Protein AF-A0A7X9MQT6-F1 (afdb_monomer_lite)

Structure (mmCIF, N/CA/C/O backbone):
data_AF-A0A7X9MQT6-F1
#
_entry.id   AF-A0A7X9MQT6-F1
#
loop_
_atom_site.group_PDB
_atom_site.id
_atom_site.type_symbol
_atom_site.label_atom_id
_atom_site.label_alt_id
_atom_site.label_comp_id
_atom_site.label_asym_id
_atom_site.label_entity_id
_atom_site.label_seq_id
_atom_site.pdbx_PDB_ins_code
_atom_site.Cartn_x
_atom_site.Cartn_y
_atom_site.Cartn_z
_atom_site.occupancy
_atom_site.B_iso_or_equiv
_atom_site.auth_seq_id
_atom_site.auth_comp_id
_atom_site.auth_asym_id
_atom_site.auth_atom_id
_atom_site.pdbx_PDB_model_num
ATOM 1 N N . MET A 1 1 ? -87.384 -76.538 42.587 1.00 57.66 1 MET A N 1
ATOM 2 C CA . MET A 1 1 ? -86.110 -76.926 43.241 1.00 57.66 1 MET A CA 1
ATOM 3 C C . MET A 1 1 ? -84.924 -76.051 42.872 1.00 57.66 1 MET A C 1
ATOM 5 O O . MET A 1 1 ? -84.204 -75.657 43.777 1.00 57.66 1 MET A O 1
ATOM 9 N N . LYS A 1 2 ? -84.760 -75.641 41.609 1.00 52.16 2 LYS A N 1
ATOM 10 C CA . LYS A 1 2 ? -83.648 -74.758 41.222 1.00 52.16 2 LYS A CA 1
ATOM 11 C C . LYS A 1 2 ? -83.542 -73.453 42.055 1.00 52.16 2 LYS A C 1
ATOM 13 O O . LYS A 1 2 ? -82.433 -73.057 42.352 1.00 52.16 2 LYS A O 1
ATOM 18 N N . LYS A 1 3 ? -84.639 -72.839 42.545 1.00 52.69 3 LYS A N 1
ATOM 19 C CA . LYS A 1 3 ? -84.611 -71.558 43.309 1.00 52.69 3 LYS A CA 1
ATOM 20 C C . LYS A 1 3 ? -84.108 -71.622 44.767 1.00 52.69 3 LYS A C 1
ATOM 22 O O . LYS A 1 3 ? -83.386 -70.725 45.180 1.00 52.69 3 LYS A O 1
ATOM 27 N N . LEU A 1 4 ? -84.476 -72.644 45.548 1.00 58.16 4 LEU A N 1
ATOM 28 C CA . LEU A 1 4 ? -83.998 -72.796 46.938 1.00 58.16 4 LEU A CA 1
ATOM 29 C C . LEU A 1 4 ? -82.517 -73.167 46.953 1.00 58.16 4 LEU A C 1
ATOM 31 O O . LEU A 1 4 ? -81.741 -72.641 47.743 1.00 58.16 4 LEU A O 1
ATOM 35 N N . VAL A 1 5 ? -82.142 -74.030 46.008 1.00 60.72 5 VAL A N 1
ATOM 36 C CA . VAL A 1 5 ? -80.751 -74.385 45.767 1.00 60.72 5 VAL A CA 1
ATOM 37 C C . VAL A 1 5 ? -79.989 -73.134 45.348 1.00 60.72 5 VAL A C 1
ATOM 39 O O . VAL A 1 5 ? -78.959 -72.871 45.933 1.00 60.72 5 VAL A O 1
ATOM 42 N N . VAL A 1 6 ? -80.545 -72.277 44.484 1.00 50.16 6 VAL A N 1
ATOM 43 C CA . VAL A 1 6 ? -79.937 -70.975 44.162 1.00 50.16 6 VAL A CA 1
ATOM 44 C C . VAL A 1 6 ? -79.799 -70.057 45.385 1.00 50.16 6 VAL A C 1
ATOM 46 O O . VAL A 1 6 ? -78.760 -69.436 45.503 1.00 50.16 6 VAL A O 1
ATOM 49 N N . ALA A 1 7 ? -80.764 -69.977 46.313 1.00 55.78 7 ALA A N 1
ATOM 50 C CA . ALA A 1 7 ? -80.699 -69.083 47.486 1.00 55.78 7 ALA A CA 1
ATOM 51 C C . ALA A 1 7 ? -79.730 -69.562 48.583 1.00 55.78 7 ALA A C 1
ATOM 53 O O . ALA A 1 7 ? -79.012 -68.760 49.178 1.00 55.78 7 ALA A O 1
ATOM 54 N N . ILE A 1 8 ? -79.678 -70.873 48.821 1.00 58.25 8 ILE A N 1
ATOM 55 C CA . ILE A 1 8 ? -78.690 -71.503 49.704 1.00 58.25 8 ILE A CA 1
ATOM 56 C C . ILE A 1 8 ? -77.305 -71.387 49.073 1.00 58.25 8 ILE A C 1
ATOM 58 O O . ILE A 1 8 ? -76.365 -70.974 49.743 1.00 58.25 8 ILE A O 1
ATOM 62 N N . VAL A 1 9 ? -77.199 -71.646 47.767 1.00 57.44 9 VAL A N 1
ATOM 63 C CA . VAL A 1 9 ? -75.978 -71.397 46.999 1.00 57.44 9 VAL A CA 1
ATOM 64 C C . VAL A 1 9 ? -75.630 -69.908 47.018 1.00 57.44 9 VAL A C 1
ATOM 66 O O . VAL A 1 9 ? -74.452 -69.613 47.039 1.00 57.44 9 VAL A O 1
ATOM 69 N N . LEU A 1 10 ? -76.585 -68.971 47.125 1.00 51.53 10 LEU A N 1
ATOM 70 C CA . LEU A 1 10 ? -76.317 -67.529 47.204 1.00 51.53 10 LEU A CA 1
ATOM 71 C C . LEU A 1 10 ? -75.734 -67.115 48.563 1.00 51.53 10 LEU A C 1
ATOM 73 O O . LEU A 1 10 ? -74.720 -66.429 48.593 1.00 51.53 10 LEU A O 1
ATOM 77 N N . VAL A 1 11 ? -76.332 -67.540 49.683 1.00 57.31 11 VAL A N 1
ATOM 78 C CA . VAL A 1 11 ? -75.822 -67.242 51.039 1.00 57.31 11 VAL A CA 1
ATOM 79 C C . VAL A 1 11 ? -74.485 -67.940 51.270 1.00 57.31 11 VAL A C 1
ATOM 81 O O . VAL A 1 11 ? -73.553 -67.328 51.780 1.00 57.31 11 VAL A O 1
ATOM 84 N N . ILE A 1 12 ? -74.360 -69.190 50.820 1.00 56.88 12 ILE A N 1
ATOM 85 C CA . ILE A 1 12 ? -73.091 -69.914 50.843 1.00 56.88 12 ILE A CA 1
ATOM 86 C C . ILE A 1 12 ? -72.095 -69.257 49.884 1.00 56.88 12 ILE A C 1
ATOM 88 O O . ILE A 1 12 ? -70.944 -69.136 50.264 1.00 56.88 12 ILE A O 1
ATOM 92 N N . SER A 1 13 ? -72.517 -68.729 48.726 1.00 50.19 13 SER A N 1
ATOM 93 C CA . SER A 1 13 ? -71.636 -67.969 47.818 1.00 50.19 13 SER A CA 1
ATOM 94 C C . SER A 1 13 ? -71.164 -66.650 48.417 1.00 50.19 13 SER A C 1
ATOM 96 O O . SER A 1 13 ? -70.018 -66.267 48.220 1.00 50.19 13 SER A O 1
ATOM 98 N N . LEU A 1 14 ? -72.015 -65.973 49.193 1.00 52.06 14 LEU A N 1
ATOM 99 C CA . LEU A 1 14 ? -71.671 -64.759 49.934 1.00 52.06 14 LEU A CA 1
ATOM 100 C C . LEU A 1 14 ? -70.686 -65.061 51.072 1.00 52.06 14 LEU A C 1
ATOM 102 O O . LEU A 1 14 ? -69.900 -64.195 51.441 1.00 52.06 14 LEU A O 1
ATOM 106 N N . LEU A 1 15 ? -70.709 -66.290 51.595 1.00 54.84 15 LEU A N 1
ATOM 107 C CA . LEU A 1 15 ? -69.755 -66.808 52.578 1.00 54.84 15 LEU A CA 1
ATOM 108 C C . LEU A 1 15 ? -68.481 -67.386 51.928 1.00 54.84 15 LEU A C 1
ATOM 110 O O . LEU A 1 15 ? -67.426 -67.376 52.560 1.00 54.84 15 LEU A O 1
ATOM 114 N N . SER A 1 16 ? -68.565 -67.900 50.694 1.00 52.44 16 SER A N 1
ATOM 115 C CA . SER A 1 16 ? -67.494 -68.643 50.014 1.00 52.44 16 SER A CA 1
ATOM 116 C C . SER A 1 16 ? -66.709 -67.822 48.995 1.00 52.44 16 SER A C 1
ATOM 118 O O . SER A 1 16 ? -65.558 -68.160 48.742 1.00 52.44 16 SER A O 1
ATOM 120 N N . ASN A 1 17 ? -67.239 -66.688 48.513 1.00 47.03 17 ASN A N 1
ATOM 121 C CA . ASN A 1 17 ? -66.411 -65.530 48.149 1.00 47.03 17 ASN A CA 1
ATOM 122 C C . ASN A 1 17 ? -65.950 -64.850 49.441 1.00 47.03 17 ASN A C 1
ATOM 124 O O . ASN A 1 17 ? -66.153 -63.661 49.696 1.00 47.03 17 ASN A O 1
ATOM 128 N N . SER A 1 18 ? -65.334 -65.672 50.281 1.00 50.25 18 SER A N 1
ATOM 129 C CA . SER A 1 18 ? -64.463 -65.241 51.336 1.00 50.25 18 SER A CA 1
ATOM 130 C C . SER A 1 18 ? -63.407 -64.346 50.700 1.00 50.25 18 SER A C 1
ATOM 132 O O . SER A 1 18 ? -63.071 -64.460 49.518 1.00 50.25 18 SER A O 1
ATOM 134 N N . PHE A 1 19 ? -62.894 -63.426 51.501 1.00 51.91 19 PHE A N 1
ATOM 135 C CA . PHE A 1 19 ? -61.748 -62.565 51.235 1.00 51.91 19 PHE A CA 1
ATOM 136 C C . PHE A 1 19 ? -60.456 -63.356 50.899 1.00 51.91 19 PHE A C 1
ATOM 138 O O . PHE A 1 19 ? -59.362 -62.988 51.282 1.00 51.91 19 PHE A O 1
ATOM 145 N N . VAL A 1 20 ? -60.533 -64.474 50.185 1.00 48.75 20 VAL A N 1
ATOM 146 C CA . VAL A 1 20 ? -59.408 -65.304 49.752 1.00 48.75 20 VAL A CA 1
ATOM 147 C C . VAL A 1 20 ? -58.792 -64.737 48.467 1.00 48.75 20 VAL A C 1
ATOM 149 O O . VAL A 1 20 ? -57.654 -65.042 48.137 1.00 48.75 20 VAL A O 1
ATOM 152 N N . GLY A 1 21 ? -59.472 -63.782 47.823 1.00 42.91 21 GLY A N 1
ATOM 153 C CA . GLY A 1 21 ? -58.853 -62.805 46.925 1.00 42.91 21 GLY A CA 1
ATOM 154 C C . GLY A 1 21 ? -58.316 -61.547 47.628 1.00 42.91 21 GLY A C 1
ATOM 155 O O . GLY A 1 21 ? -57.965 -60.591 46.941 1.00 42.91 21 GLY A O 1
ATOM 156 N N . ALA A 1 22 ? -58.247 -61.500 48.970 1.00 47.25 22 ALA A N 1
ATOM 157 C CA . ALA A 1 22 ? -57.651 -60.375 49.715 1.00 47.25 22 ALA A CA 1
ATOM 158 C C . ALA A 1 22 ? -56.148 -60.206 49.476 1.00 47.25 22 ALA A C 1
ATOM 160 O O . ALA A 1 22 ? -55.570 -59.233 49.942 1.00 47.25 22 ALA A O 1
ATOM 161 N N . ALA A 1 23 ? -55.516 -61.110 48.728 1.00 45.00 23 ALA A N 1
ATOM 162 C CA . ALA A 1 23 ? -54.189 -60.844 48.195 1.00 45.00 23 ALA A CA 1
ATOM 163 C C . ALA A 1 23 ? -54.189 -59.641 47.222 1.00 45.00 23 ALA A C 1
ATOM 165 O O . ALA A 1 23 ? -53.124 -59.084 46.974 1.00 45.00 23 ALA A O 1
ATOM 166 N N . TYR A 1 24 ? -55.363 -59.222 46.707 1.00 52.94 24 TYR A N 1
ATOM 167 C CA . TYR A 1 24 ? -55.484 -58.156 45.701 1.00 52.94 24 TYR A CA 1
ATOM 168 C C . TYR A 1 24 ? -56.556 -57.079 45.965 1.00 52.94 24 TYR A C 1
ATOM 170 O O . TYR A 1 24 ? -56.537 -56.054 45.288 1.00 52.94 24 TYR A O 1
ATOM 178 N N . ALA A 1 25 ? -57.496 -57.255 46.905 1.00 58.31 25 ALA A N 1
ATOM 179 C CA . ALA A 1 25 ? -58.452 -56.188 47.235 1.00 58.31 25 ALA A CA 1
ATOM 180 C C . ALA A 1 25 ? -57.776 -55.104 48.091 1.00 58.31 25 ALA A C 1
ATOM 182 O O . ALA A 1 25 ? -57.118 -55.423 49.080 1.00 58.31 25 ALA A O 1
ATOM 183 N N . SER A 1 26 ? -57.957 -53.824 47.742 1.00 76.06 26 SER A N 1
ATOM 184 C CA . SER A 1 26 ? -57.359 -52.727 48.514 1.00 76.06 26 SER A CA 1
ATOM 185 C C . SER A 1 26 ? -57.890 -52.709 49.958 1.00 76.06 26 SER A C 1
ATOM 187 O O . SER A 1 26 ? -59.012 -53.164 50.202 1.00 76.06 26 SER A O 1
ATOM 189 N N . PRO A 1 27 ? -57.133 -52.169 50.932 1.00 74.25 27 PRO A N 1
ATOM 190 C CA . PRO A 1 27 ? -57.600 -51.968 52.302 1.00 74.25 27 PRO A CA 1
ATOM 191 C C . PRO A 1 27 ? -58.986 -51.317 52.390 1.00 74.25 27 PRO A C 1
ATOM 193 O O . PRO A 1 27 ? -59.866 -51.819 53.083 1.00 74.25 27 PRO A O 1
ATOM 196 N N . LEU A 1 28 ? -59.228 -50.248 51.626 1.00 75.81 28 LEU A N 1
ATOM 197 C CA . LEU A 1 28 ? -60.508 -49.545 51.636 1.00 75.81 28 LEU A CA 1
ATOM 198 C C . LEU A 1 28 ? -61.614 -50.338 50.945 1.00 75.81 28 LEU A C 1
ATOM 200 O O . LEU A 1 28 ? -62.702 -50.396 51.486 1.00 75.81 28 LEU A O 1
ATOM 204 N N . GLU A 1 29 ? -61.361 -50.996 49.812 1.00 61.97 29 GLU A N 1
ATOM 205 C CA . GLU A 1 29 ? -62.365 -51.879 49.204 1.00 61.97 29 GLU A CA 1
ATOM 206 C C . GLU A 1 29 ? -62.659 -53.091 50.079 1.00 61.97 29 GLU A C 1
ATOM 208 O O . GLU A 1 29 ? -63.769 -53.603 50.061 1.00 61.97 29 GLU A O 1
ATOM 213 N N . THR A 1 30 ? -61.672 -53.579 50.828 1.00 69.31 30 THR A N 1
ATOM 214 C CA . THR A 1 30 ? -61.872 -54.623 51.828 1.00 69.31 30 THR A CA 1
ATOM 215 C C . THR A 1 30 ? -62.804 -54.110 52.903 1.00 69.31 30 THR A C 1
ATOM 217 O O . THR A 1 30 ? -63.790 -54.765 53.225 1.00 69.31 30 THR A O 1
ATOM 220 N N . VAL A 1 31 ? -62.549 -52.892 53.377 1.00 78.75 31 VAL A N 1
ATOM 221 C CA . VAL A 1 31 ? -63.409 -52.186 54.320 1.00 78.75 31 VAL A CA 1
ATOM 222 C C . VAL A 1 31 ? -64.781 -51.876 53.715 1.00 78.75 31 VAL A C 1
ATOM 224 O O . VAL A 1 31 ? -65.768 -52.042 54.405 1.00 78.75 31 VAL A O 1
ATOM 227 N N . GLU A 1 32 ? -64.920 -51.535 52.439 1.00 69.81 32 GLU A N 1
ATOM 228 C CA . GLU A 1 32 ? -66.188 -51.160 51.805 1.00 69.81 32 GLU A CA 1
ATOM 229 C C . GLU A 1 32 ? -66.985 -52.366 51.328 1.00 69.81 32 GLU A C 1
ATOM 231 O O . GLU A 1 32 ? -68.196 -52.366 51.448 1.00 69.81 32 GLU A O 1
ATOM 236 N N . LYS A 1 33 ? -66.351 -53.434 50.843 1.00 75.38 33 LYS A N 1
ATOM 237 C CA . LYS A 1 33 ? -67.002 -54.724 50.583 1.00 75.38 33 LYS A CA 1
ATOM 238 C C . LYS A 1 33 ? -67.379 -55.374 51.895 1.00 75.38 33 LYS A C 1
ATOM 240 O O . LYS A 1 33 ? -68.482 -55.892 51.977 1.00 75.38 33 LYS A O 1
ATOM 245 N N . ALA A 1 34 ? -66.539 -55.299 52.931 1.00 71.56 34 ALA A N 1
ATOM 246 C CA . ALA A 1 34 ? -66.946 -55.689 54.274 1.00 71.56 34 ALA A CA 1
ATOM 247 C C . ALA A 1 34 ? -68.076 -54.780 54.772 1.00 71.56 34 ALA A C 1
ATOM 249 O O . ALA A 1 34 ? -69.014 -55.291 55.360 1.00 71.56 34 ALA A O 1
ATOM 250 N N . GLN A 1 35 ? -68.080 -53.477 54.480 1.00 79.25 35 GLN A N 1
ATOM 251 C CA . GLN A 1 35 ? -69.159 -52.560 54.858 1.00 79.25 35 GLN A CA 1
ATOM 252 C C . GLN A 1 35 ? -70.443 -52.845 54.074 1.00 79.25 35 GLN A C 1
ATOM 254 O O . GLN A 1 35 ? -71.501 -52.874 54.678 1.00 79.25 35 GLN A O 1
ATOM 259 N N . ILE A 1 36 ? -70.372 -53.124 52.772 1.00 74.81 36 ILE A N 1
ATOM 260 C CA . ILE A 1 36 ? -71.483 -53.476 51.880 1.00 74.81 36 ILE A CA 1
ATOM 261 C C . ILE A 1 36 ? -71.985 -54.877 52.206 1.00 74.81 36 ILE A C 1
ATOM 263 O O . ILE A 1 36 ? -73.182 -55.101 52.161 1.00 74.81 36 ILE A O 1
ATOM 267 N N . GLN A 1 37 ? -71.125 -55.825 52.574 1.00 70.19 37 GLN A N 1
ATOM 268 C CA . GLN A 1 37 ? -71.535 -57.127 53.098 1.00 70.19 37 GLN A CA 1
ATOM 269 C C . GLN A 1 37 ? -72.167 -56.970 54.476 1.00 70.19 37 GLN A C 1
ATOM 271 O O . GLN A 1 37 ? -73.203 -57.573 54.713 1.00 70.19 37 GLN A O 1
ATOM 276 N N . ILE A 1 38 ? -71.626 -56.119 55.351 1.00 72.12 38 ILE A N 1
ATOM 277 C CA . ILE A 1 38 ? -72.266 -55.736 56.614 1.00 72.12 38 ILE A CA 1
ATOM 278 C C . ILE A 1 38 ? -73.630 -55.095 56.327 1.00 72.12 38 ILE A C 1
ATOM 280 O O . ILE A 1 38 ? -74.608 -55.438 56.980 1.00 72.12 38 ILE A O 1
ATOM 284 N N . GLU A 1 39 ? -73.737 -54.198 55.348 1.00 74.00 39 GLU A N 1
ATOM 285 C CA . GLU A 1 39 ? -74.963 -53.481 54.988 1.00 74.00 39 GLU A CA 1
ATOM 286 C C . GLU A 1 39 ? -75.979 -54.382 54.268 1.00 74.00 39 GLU A C 1
ATOM 288 O O . GLU A 1 39 ? -77.166 -54.309 54.571 1.00 74.00 39 GLU A O 1
ATOM 293 N N . ASN A 1 40 ? -75.554 -55.280 53.381 1.00 69.12 40 ASN A N 1
ATOM 294 C CA . ASN A 1 40 ? -76.394 -56.265 52.694 1.00 69.12 40 ASN A CA 1
ATOM 295 C C . ASN A 1 40 ? -76.834 -57.373 53.659 1.00 69.12 40 ASN A C 1
ATOM 297 O O . ASN A 1 40 ? -78.009 -57.744 53.658 1.00 69.12 40 ASN A O 1
ATOM 301 N N . ALA A 1 41 ? -75.946 -57.841 54.545 1.00 68.62 41 ALA A N 1
ATOM 302 C CA . ALA A 1 41 ? -76.304 -58.746 55.636 1.00 68.62 41 ALA A CA 1
ATOM 303 C C . ALA A 1 41 ? -77.343 -58.096 56.559 1.00 68.62 41 ALA A C 1
ATOM 305 O O . ALA A 1 41 ? -78.340 -58.731 56.888 1.00 68.62 41 ALA A O 1
ATOM 306 N N . LYS A 1 42 ? -77.181 -56.806 56.896 1.00 66.75 42 LYS A N 1
ATOM 307 C CA . LYS A 1 42 ? -78.175 -56.019 57.651 1.00 66.75 42 LYS A CA 1
ATOM 308 C C . LYS A 1 42 ? -79.501 -55.828 56.895 1.00 66.75 42 LYS A C 1
ATOM 310 O O . LYS A 1 42 ? -80.549 -55.803 57.532 1.00 66.75 42 LYS A O 1
ATOM 315 N N . LYS A 1 43 ? -79.477 -55.677 55.562 1.00 64.06 43 LYS A N 1
ATOM 316 C CA . LYS A 1 43 ? -80.665 -55.432 54.711 1.00 64.06 43 LYS A CA 1
ATOM 317 C C . LYS A 1 43 ? -81.480 -56.684 54.388 1.00 64.06 43 LYS A C 1
ATOM 319 O O . LYS A 1 43 ? -82.629 -56.566 53.964 1.00 64.06 43 LYS A O 1
ATOM 324 N N . THR A 1 44 ? -80.922 -57.877 54.566 1.00 60.03 44 THR A N 1
ATOM 325 C CA . THR A 1 44 ? -81.643 -59.119 54.272 1.00 60.03 44 THR A CA 1
ATOM 326 C C . THR A 1 44 ? -82.691 -59.362 55.361 1.00 60.03 44 THR A C 1
ATOM 328 O O . THR A 1 44 ? -82.369 -59.780 56.469 1.00 60.03 44 THR A O 1
ATOM 331 N N . SER A 1 45 ? -83.961 -59.070 55.077 1.00 60.34 45 SER A N 1
ATOM 332 C CA . SER A 1 45 ? -85.044 -59.267 56.048 1.00 60.34 45 SER A CA 1
ATOM 333 C C . SER A 1 45 ? -85.490 -60.736 56.079 1.00 60.34 45 SER A C 1
ATOM 335 O O . SER A 1 45 ? -86.034 -61.242 55.097 1.00 60.34 45 SER A O 1
ATOM 337 N N . ILE A 1 46 ? -85.259 -61.428 57.205 1.00 57.34 46 ILE A N 1
ATOM 338 C CA . ILE A 1 46 ? -85.655 -62.830 57.441 1.00 57.34 46 ILE A CA 1
ATOM 339 C C . ILE A 1 46 ? -86.260 -62.956 58.855 1.00 57.34 46 ILE A C 1
ATOM 341 O O . ILE A 1 46 ? -85.634 -62.561 59.833 1.00 57.34 46 ILE A O 1
ATOM 345 N N . LYS A 1 47 ? -87.471 -63.519 59.000 1.00 58.22 47 LYS A N 1
ATOM 346 C CA . LYS A 1 47 ? -88.248 -63.558 60.267 1.00 58.22 47 LYS A CA 1
ATOM 347 C C . LYS A 1 47 ? -87.818 -64.635 61.301 1.00 58.22 47 LYS A C 1
ATOM 349 O O . LYS A 1 47 ? -88.652 -65.099 62.068 1.00 58.22 47 LYS A O 1
ATOM 354 N N . SER A 1 48 ? -86.544 -65.041 61.373 1.00 58.91 48 SER A N 1
ATOM 355 C CA . SER A 1 48 ? -86.065 -66.059 62.342 1.00 58.91 48 SER A CA 1
ATOM 356 C C . SER A 1 48 ? -84.978 -65.508 63.291 1.00 58.91 48 SER A C 1
ATOM 358 O O . SER A 1 48 ? -83.957 -65.024 62.800 1.00 58.91 48 SER A O 1
ATOM 360 N N . PRO A 1 49 ? -85.121 -65.612 64.632 1.00 66.06 49 PRO A N 1
ATOM 361 C CA . PRO A 1 49 ? -84.146 -65.091 65.605 1.00 66.06 49 PRO A CA 1
ATOM 362 C C . PRO A 1 49 ? -82.778 -65.762 65.514 1.00 66.06 49 PRO A C 1
ATOM 364 O O . PRO A 1 49 ? -81.740 -65.111 65.633 1.00 66.06 49 PRO A O 1
ATOM 367 N N . PHE A 1 50 ? -82.789 -67.076 65.285 1.00 67.19 50 PHE A N 1
ATOM 368 C CA . PHE A 1 50 ? -81.575 -67.868 65.151 1.00 67.19 50 PHE A CA 1
ATOM 369 C C . PHE A 1 50 ? -80.718 -67.352 63.986 1.00 67.19 50 PHE A C 1
ATOM 371 O O . PHE A 1 50 ? -79.516 -67.164 64.146 1.00 67.19 50 PHE A O 1
ATOM 378 N N . LEU A 1 51 ? -81.344 -66.995 62.858 1.00 61.38 51 LEU A N 1
ATOM 379 C CA . LEU A 1 51 ? -80.644 -66.376 61.727 1.00 61.38 51 LEU A CA 1
ATOM 380 C C . LEU A 1 51 ? -80.118 -64.964 62.062 1.00 61.38 51 LEU A C 1
ATOM 382 O O . LEU A 1 51 ? -79.085 -64.565 61.538 1.00 61.38 51 LEU A O 1
ATOM 386 N N . SER A 1 52 ? -80.755 -64.228 62.979 1.00 66.12 52 SER A N 1
ATOM 387 C CA . SER A 1 52 ? -80.363 -62.859 63.356 1.00 66.12 52 SER A CA 1
ATOM 388 C C . SER A 1 52 ? -79.099 -62.777 64.220 1.00 66.12 52 SER A C 1
ATOM 390 O O . SER A 1 52 ? -78.243 -61.935 63.965 1.00 66.12 52 SER A O 1
ATOM 392 N N . SER A 1 53 ? -78.943 -63.636 65.234 1.00 69.81 53 SER A N 1
ATOM 393 C CA . SER A 1 53 ? -77.698 -63.675 66.030 1.00 69.81 53 SER A CA 1
ATOM 394 C C . SER A 1 53 ? -76.502 -64.084 65.170 1.00 69.81 53 SER A C 1
ATOM 396 O O . SER A 1 53 ? -75.382 -63.615 65.389 1.00 69.81 53 SER A O 1
ATOM 398 N N . ILE A 1 54 ? -76.747 -64.966 64.196 1.00 74.19 54 ILE A N 1
ATOM 399 C CA . ILE A 1 54 ? -75.746 -65.370 63.211 1.00 74.19 54 ILE A CA 1
ATOM 400 C C . ILE A 1 54 ? -75.326 -64.150 62.381 1.00 74.19 54 ILE A C 1
ATOM 402 O O . ILE A 1 54 ? -74.132 -63.953 62.170 1.00 74.19 54 ILE A O 1
ATOM 406 N N . ILE A 1 55 ? -76.257 -63.271 62.000 1.00 74.69 55 ILE A N 1
ATOM 407 C CA . ILE A 1 55 ? -75.945 -62.011 61.309 1.00 74.69 55 ILE A CA 1
ATOM 408 C C . ILE A 1 55 ? -75.095 -61.064 62.183 1.00 74.69 55 ILE A C 1
ATOM 410 O O . ILE A 1 55 ? -74.094 -60.559 61.690 1.00 74.69 55 ILE A O 1
ATOM 414 N N . ASP A 1 56 ? -75.403 -60.847 63.468 1.00 74.06 56 ASP A N 1
ATOM 415 C CA . ASP A 1 56 ? -74.645 -59.920 64.341 1.00 74.06 56 ASP A CA 1
ATOM 416 C C . ASP A 1 56 ? -73.183 -60.334 64.562 1.00 74.06 56 ASP A C 1
ATOM 418 O O . ASP A 1 56 ? -72.271 -59.508 64.478 1.00 74.06 56 ASP A O 1
ATOM 422 N N . GLN A 1 57 ? -72.945 -61.621 64.823 1.00 79.19 57 GLN A N 1
ATOM 423 C CA . GLN A 1 57 ? -71.585 -62.154 64.923 1.00 79.19 57 GLN A CA 1
ATOM 424 C C . GLN A 1 57 ? -70.865 -62.088 63.578 1.00 79.19 57 GLN A C 1
ATOM 426 O O . GLN A 1 57 ? -69.667 -61.809 63.538 1.00 79.19 57 GLN A O 1
ATOM 431 N N . THR A 1 58 ? -71.594 -62.315 62.483 1.00 78.00 58 THR A N 1
ATOM 432 C CA . THR A 1 58 ? -71.064 -62.132 61.130 1.00 78.00 58 THR A CA 1
ATOM 433 C C . THR A 1 58 ? -70.646 -60.675 60.927 1.00 78.00 58 THR A C 1
ATOM 435 O O . THR A 1 58 ? -69.529 -60.427 60.495 1.00 78.00 58 THR A O 1
ATOM 438 N N . VAL A 1 59 ? -71.456 -59.701 61.349 1.00 79.88 59 VAL A N 1
ATOM 439 C CA . VAL A 1 59 ? -71.145 -58.266 61.263 1.00 79.88 59 VAL A CA 1
ATOM 440 C C . VAL A 1 59 ? -69.937 -57.868 62.122 1.00 79.88 59 VAL A C 1
ATOM 442 O O . VAL A 1 59 ? -69.068 -57.154 61.632 1.00 79.88 59 VAL A O 1
ATOM 445 N N . ALA A 1 60 ? -69.836 -58.322 63.375 1.00 82.81 60 ALA A N 1
ATOM 446 C CA . ALA A 1 60 ? -68.693 -58.006 64.242 1.00 82.81 60 ALA A CA 1
ATOM 447 C C . ALA A 1 60 ? -67.383 -58.634 63.736 1.00 82.81 60 ALA A C 1
ATOM 449 O O . ALA A 1 60 ? -66.342 -57.983 63.754 1.00 82.81 60 ALA A O 1
ATOM 450 N N . LYS A 1 61 ? -67.433 -59.872 63.222 1.00 83.94 61 LYS A N 1
ATOM 451 C CA . LYS A 1 61 ? -66.287 -60.516 62.561 1.00 83.94 61 LYS A CA 1
ATOM 452 C C . LYS A 1 61 ? -65.878 -59.768 61.296 1.00 83.94 61 LYS A C 1
ATOM 454 O O . LYS A 1 61 ? -64.691 -59.521 61.105 1.00 83.94 61 LYS A O 1
ATOM 459 N N . LEU A 1 62 ? -66.851 -59.359 60.480 1.00 81.00 62 LEU A N 1
ATOM 460 C CA . LEU A 1 62 ? -66.604 -58.504 59.320 1.00 81.00 62 LEU A CA 1
ATOM 461 C C . LEU A 1 62 ? -65.977 -57.161 59.741 1.00 81.00 62 LEU A C 1
ATOM 463 O O . LEU A 1 62 ? -65.109 -56.669 59.034 1.00 81.00 62 LEU A O 1
ATOM 467 N N . PHE A 1 63 ? -66.333 -56.593 60.901 1.00 86.44 63 PHE A N 1
ATOM 468 C CA . PHE A 1 63 ? -65.721 -55.359 61.415 1.00 86.44 63 PHE A CA 1
ATOM 469 C C . PHE A 1 63 ? -64.315 -55.554 62.013 1.00 86.44 63 PHE A C 1
ATOM 471 O O . PHE A 1 63 ? -63.425 -54.752 61.758 1.00 86.44 63 PHE A O 1
ATOM 478 N N . MET A 1 64 ? -64.059 -56.621 62.771 1.00 83.56 64 MET A N 1
ATOM 479 C CA . MET A 1 64 ? -62.695 -56.955 63.219 1.00 83.56 64 MET A CA 1
ATOM 480 C C . MET A 1 64 ? -61.763 -57.192 62.030 1.00 83.56 64 MET A C 1
ATOM 482 O O . MET A 1 64 ? -60.599 -56.794 62.063 1.00 83.56 64 MET A O 1
ATOM 486 N N . ALA A 1 65 ? -62.299 -57.764 60.948 1.00 81.62 65 ALA A N 1
ATOM 487 C CA . ALA A 1 65 ? -61.589 -57.842 59.681 1.00 81.62 65 ALA A CA 1
ATOM 488 C C . ALA A 1 65 ? -61.259 -56.445 59.122 1.00 81.62 65 ALA A C 1
ATOM 490 O O . ALA A 1 65 ? -60.176 -56.272 58.581 1.00 81.62 65 ALA A O 1
ATOM 491 N N . MET A 1 66 ? -62.104 -55.425 59.327 1.00 85.81 66 MET A N 1
ATOM 492 C CA . MET A 1 66 ? -61.760 -54.030 59.004 1.00 85.81 66 MET A CA 1
ATOM 493 C C . MET A 1 66 ? -60.653 -53.450 59.903 1.00 85.81 66 MET A C 1
ATOM 495 O O . MET A 1 66 ? -59.804 -52.711 59.420 1.00 85.81 66 MET A O 1
ATOM 499 N N . LEU A 1 67 ? -60.626 -53.759 61.205 1.00 89.00 67 LEU A N 1
ATOM 500 C CA . LEU A 1 67 ? -59.584 -53.272 62.130 1.00 89.00 67 LEU A CA 1
ATOM 501 C C . LEU A 1 67 ? -58.208 -53.875 61.849 1.00 89.00 67 LEU A C 1
ATOM 503 O O . LEU A 1 67 ? -57.192 -53.198 61.988 1.00 89.00 67 LEU A O 1
ATOM 507 N N . TYR A 1 68 ? -58.168 -55.139 61.431 1.00 85.75 68 TYR A N 1
ATOM 508 C CA . TYR A 1 68 ? -56.932 -55.795 61.004 1.00 85.75 68 TYR A CA 1
ATOM 509 C C . TYR A 1 68 ? -56.252 -55.046 59.849 1.00 85.75 68 TYR A C 1
ATOM 511 O O . TYR A 1 68 ? -55.026 -55.060 59.720 1.00 85.75 68 TYR A O 1
ATOM 519 N N . VAL A 1 69 ? -57.071 -54.357 59.056 1.00 85.06 69 VAL A N 1
ATOM 520 C CA . VAL A 1 69 ? -56.679 -53.569 57.892 1.00 85.06 69 VAL A CA 1
ATOM 521 C C . VAL A 1 69 ? -56.193 -52.153 58.275 1.00 85.06 69 VAL A C 1
ATOM 523 O O . VAL A 1 69 ? -55.581 -51.492 57.446 1.00 85.06 69 VAL A O 1
ATOM 526 N N . VAL A 1 70 ? -56.362 -51.690 59.525 1.00 91.06 70 VAL A N 1
ATOM 527 C CA . VAL A 1 70 ? -55.761 -50.430 60.030 1.00 91.06 70 VAL A CA 1
ATOM 528 C C . VAL A 1 70 ? -54.250 -50.628 60.237 1.00 91.06 70 VAL A C 1
ATOM 530 O O . VAL A 1 70 ? -53.869 -51.630 60.836 1.00 91.06 70 VAL A O 1
ATOM 533 N N . PRO A 1 71 ? -53.348 -49.734 59.808 1.00 90.94 71 PRO A N 1
ATOM 534 C CA . PRO A 1 71 ? -51.896 -49.915 59.972 1.00 90.94 71 PRO A CA 1
ATOM 535 C C . PRO A 1 71 ? -51.430 -49.861 61.447 1.00 90.94 71 PRO A C 1
ATOM 537 O O . PRO A 1 71 ? -52.092 -49.248 62.285 1.00 90.94 71 PRO A O 1
ATOM 540 N N . PRO A 1 72 ? -50.283 -50.473 61.805 1.00 92.19 72 PRO A N 1
ATOM 541 C CA . PRO A 1 72 ? -49.600 -50.189 63.072 1.00 92.19 72 PRO A CA 1
ATOM 542 C C . PRO A 1 72 ? -48.932 -48.800 63.049 1.00 92.19 72 PRO A C 1
ATOM 544 O O . PRO A 1 72 ? -48.525 -48.339 61.988 1.00 92.19 72 PRO A O 1
ATOM 547 N N . ALA A 1 73 ? -48.732 -48.163 64.212 1.00 92.12 73 ALA A N 1
ATOM 548 C CA . ALA A 1 73 ? -48.202 -46.792 64.342 1.00 92.12 73 ALA A CA 1
ATOM 549 C C . ALA A 1 73 ? -46.922 -46.499 63.536 1.00 92.12 73 ALA A C 1
ATOM 551 O O . ALA A 1 73 ? -46.800 -45.450 62.912 1.00 92.12 73 ALA A O 1
ATOM 552 N N . SER A 1 74 ? -45.980 -47.443 63.501 1.00 90.81 74 SER A N 1
ATOM 553 C CA . SER A 1 74 ? -44.721 -47.323 62.749 1.00 90.81 74 SER A CA 1
ATOM 554 C C . SER A 1 74 ? -44.882 -47.402 61.224 1.00 90.81 74 SER A C 1
ATOM 556 O O . SER A 1 74 ? -43.908 -47.219 60.494 1.00 90.81 74 SER A O 1
ATOM 558 N N . LYS A 1 75 ? -46.091 -47.711 60.746 1.00 91.75 75 LYS A N 1
ATOM 559 C CA . LYS A 1 75 ? -46.472 -47.852 59.337 1.00 91.75 75 LYS A CA 1
ATOM 560 C C . LYS A 1 75 ? -47.639 -46.941 58.954 1.00 91.75 75 LYS A C 1
ATOM 562 O O . LYS A 1 75 ? -48.200 -47.132 57.887 1.00 91.75 75 LYS A O 1
ATOM 567 N N . VAL A 1 76 ? -48.023 -46.000 59.818 1.00 94.12 76 VAL A N 1
ATOM 568 C CA . VAL A 1 76 ? -49.102 -45.057 59.514 1.00 94.12 76 VAL A CA 1
ATOM 569 C C . VAL A 1 76 ? -48.676 -44.117 58.402 1.00 94.12 76 VAL A C 1
ATOM 571 O O . VAL A 1 76 ? -47.674 -43.408 58.520 1.00 94.12 76 VAL A O 1
ATOM 574 N N . GLU A 1 77 ? -49.498 -44.067 57.364 1.00 91.75 77 GLU A N 1
ATOM 575 C CA . GLU A 1 77 ? -49.407 -43.128 56.259 1.00 91.75 77 GLU A CA 1
ATOM 576 C C . GLU A 1 77 ? -50.642 -42.208 56.235 1.00 91.75 77 GLU A C 1
ATOM 578 O O . GLU A 1 77 ? -51.612 -42.381 56.972 1.00 91.75 77 GLU A O 1
ATOM 583 N N . GLU A 1 78 ? -50.637 -41.176 55.389 1.00 87.31 78 GLU A N 1
ATOM 584 C CA . GLU A 1 78 ? -51.806 -40.287 55.255 1.00 87.31 78 GLU A CA 1
ATOM 585 C C . GLU A 1 78 ? -52.981 -40.929 54.520 1.00 87.31 78 GLU A C 1
ATOM 587 O O . GLU A 1 78 ? -54.132 -40.584 54.769 1.00 87.31 78 GLU A O 1
ATOM 592 N N . SER A 1 79 ? -52.706 -41.866 53.615 1.00 83.19 79 SER A N 1
ATOM 593 C CA . SER A 1 79 ? -53.722 -42.630 52.882 1.00 83.19 79 SER A CA 1
ATOM 594 C C . SER A 1 79 ? -54.607 -43.445 53.828 1.00 83.19 79 SER A C 1
ATOM 596 O O . SER A 1 79 ? -55.811 -43.596 53.584 1.00 83.19 79 SER A O 1
ATOM 598 N N . ASP A 1 80 ? -54.036 -43.876 54.954 1.00 90.62 80 ASP A N 1
ATOM 599 C CA . ASP A 1 80 ? -54.748 -44.564 56.019 1.00 90.62 80 ASP A CA 1
ATOM 600 C C . ASP A 1 80 ? -55.774 -43.663 56.698 1.00 90.62 80 ASP A C 1
ATOM 602 O O . ASP A 1 80 ? -56.678 -44.178 57.340 1.00 90.62 80 ASP A O 1
ATOM 606 N N . GLU A 1 81 ? -55.734 -42.337 56.515 1.00 91.88 81 GLU A N 1
ATOM 607 C CA . GLU A 1 81 ? -56.665 -41.409 57.157 1.00 91.88 81 GLU A CA 1
ATOM 608 C C . GLU A 1 81 ? -58.133 -41.764 56.868 1.00 91.88 81 GLU A C 1
ATOM 610 O O . GLU A 1 81 ? -58.968 -41.656 57.763 1.00 91.88 81 GLU A O 1
ATOM 615 N N . LYS A 1 82 ? -58.482 -42.233 55.661 1.00 83.06 82 LYS A N 1
ATOM 616 C CA . LYS A 1 82 ? -59.863 -42.642 55.337 1.00 83.06 82 LYS A CA 1
ATOM 617 C C . LYS A 1 82 ? -60.218 -44.012 55.881 1.00 83.06 82 LYS A C 1
ATOM 619 O O . LYS A 1 82 ? -61.346 -44.181 56.319 1.00 83.06 82 LYS A O 1
ATOM 624 N N . VAL A 1 83 ? -59.292 -44.968 55.873 1.00 88.12 83 VAL A N 1
ATOM 625 C CA . VAL A 1 83 ? -59.513 -46.275 56.506 1.00 88.12 83 VAL A CA 1
ATOM 626 C C . VAL A 1 83 ? -59.678 -46.066 58.006 1.00 88.12 83 VAL A C 1
ATOM 628 O O . VAL A 1 83 ? -60.716 -46.415 58.548 1.00 88.12 83 VAL A O 1
ATOM 631 N N . ILE A 1 84 ? -58.746 -45.364 58.650 1.00 93.38 84 ILE A N 1
ATOM 632 C CA . ILE A 1 84 ? -58.813 -44.924 60.046 1.00 93.38 84 ILE A CA 1
ATOM 633 C C . ILE A 1 84 ? -60.154 -44.217 60.312 1.00 93.38 84 ILE A C 1
ATOM 635 O O . ILE A 1 84 ? -60.845 -44.589 61.256 1.00 93.38 84 ILE A O 1
ATOM 639 N N . LYS A 1 85 ? -60.614 -43.297 59.445 1.00 92.50 85 LYS A N 1
ATOM 640 C CA . LYS A 1 85 ? -61.910 -42.597 59.596 1.00 92.50 85 LYS A CA 1
ATOM 641 C C . LYS A 1 85 ? -63.161 -43.437 59.291 1.00 92.50 85 LYS A C 1
ATOM 643 O O . LYS A 1 85 ? -64.160 -43.249 59.974 1.00 92.50 85 LYS A O 1
ATOM 648 N N . VAL A 1 86 ? -63.173 -44.327 58.296 1.00 84.75 86 VAL A N 1
ATOM 649 C CA . VAL A 1 86 ? -64.327 -45.170 57.905 1.00 84.75 86 VAL A CA 1
ATOM 650 C C . VAL A 1 86 ? -64.449 -46.363 58.830 1.00 84.75 86 VAL A C 1
ATOM 652 O O . VAL A 1 86 ? -65.560 -46.707 59.217 1.00 84.75 86 VAL A O 1
ATOM 655 N N . VAL A 1 87 ? -63.330 -46.956 59.243 1.00 90.88 87 VAL A N 1
ATOM 656 C CA . VAL A 1 87 ? -63.295 -47.928 60.336 1.00 90.88 87 VAL A CA 1
ATOM 657 C C . VAL A 1 87 ? -63.804 -47.247 61.597 1.00 90.88 87 VAL A C 1
ATOM 659 O O . VAL A 1 87 ? -64.726 -47.771 62.214 1.00 90.88 87 VAL A O 1
ATOM 662 N N . ARG A 1 88 ? -63.342 -46.027 61.911 1.00 93.31 88 ARG A N 1
ATOM 663 C CA . ARG A 1 88 ? -63.903 -45.223 63.008 1.00 93.31 88 ARG A CA 1
ATOM 664 C C . ARG A 1 88 ? -65.405 -44.952 62.830 1.00 93.31 88 ARG A C 1
ATOM 666 O O . ARG A 1 88 ? -66.161 -45.155 63.764 1.00 93.31 88 ARG A O 1
ATOM 673 N N . ALA A 1 89 ? -65.892 -44.558 61.658 1.00 87.94 89 ALA A N 1
ATOM 674 C CA . ALA A 1 89 ? -67.304 -44.214 61.445 1.00 87.94 89 ALA A CA 1
ATOM 675 C C . ALA A 1 89 ? -68.236 -45.438 61.351 1.00 87.94 89 ALA A C 1
ATOM 677 O O . ALA A 1 89 ? -69.388 -45.389 61.778 1.00 87.94 89 ALA A O 1
ATOM 678 N N . THR A 1 90 ? -67.757 -46.546 60.789 1.00 86.62 90 THR A N 1
ATOM 679 C CA . THR A 1 90 ? -68.474 -47.825 60.727 1.00 86.62 90 THR A CA 1
ATOM 680 C C . THR A 1 90 ? -68.534 -48.436 62.105 1.00 86.62 90 THR A C 1
ATOM 682 O O . THR A 1 90 ? -69.622 -48.853 62.498 1.00 86.62 90 THR A O 1
ATOM 685 N N . TYR A 1 91 ? -67.415 -48.394 62.848 1.00 90.06 91 TYR A N 1
ATOM 686 C CA . TYR A 1 91 ? -67.405 -48.650 64.282 1.00 90.06 91 TYR A CA 1
ATOM 687 C C . TYR A 1 91 ? -68.527 -47.845 64.912 1.00 90.06 91 TYR A C 1
ATOM 689 O O . TYR A 1 91 ? -69.411 -48.449 65.506 1.00 90.06 91 TYR A O 1
ATOM 697 N N . GLU A 1 92 ? -68.588 -46.528 64.668 1.00 88.50 92 GLU A N 1
ATOM 698 C CA . GLU A 1 92 ? -69.627 -45.679 65.247 1.00 88.50 92 GLU A CA 1
ATOM 699 C C . GLU A 1 92 ? -71.072 -46.101 64.918 1.00 88.50 92 GLU A C 1
ATOM 701 O O . GLU A 1 92 ? -71.933 -45.984 65.792 1.00 88.50 92 GLU A O 1
ATOM 706 N N . LYS A 1 93 ? -71.335 -46.657 63.725 1.00 84.81 93 LYS A N 1
ATOM 707 C CA . LYS A 1 93 ? -72.654 -47.142 63.261 1.00 84.81 93 LYS A CA 1
ATOM 708 C C . LYS A 1 93 ? -73.005 -48.576 63.691 1.00 84.81 93 LYS A C 1
ATOM 710 O O . LYS A 1 93 ? -74.119 -49.038 63.420 1.00 84.81 93 LYS A O 1
ATOM 715 N N . LEU A 1 94 ? -72.079 -49.320 64.297 1.00 88.25 94 LEU A N 1
ATOM 716 C CA . LEU A 1 94 ? -72.386 -50.617 64.906 1.00 88.25 94 LEU A CA 1
ATOM 717 C C . LEU A 1 94 ? -73.302 -50.436 66.126 1.00 88.25 94 LEU A C 1
ATOM 719 O O . LEU A 1 94 ? -73.239 -49.426 66.828 1.00 88.25 94 LEU A O 1
ATOM 723 N N . THR A 1 95 ? -74.138 -51.434 66.426 1.00 79.31 95 THR A N 1
ATOM 724 C CA . THR A 1 95 ? -74.980 -51.392 67.635 1.00 79.31 95 THR A CA 1
ATOM 725 C C . THR A 1 95 ? -74.135 -51.578 68.894 1.00 79.31 95 THR A C 1
ATOM 727 O O . THR A 1 95 ? -73.042 -52.141 68.851 1.00 79.31 95 THR A O 1
ATOM 730 N N . ALA A 1 96 ? -74.651 -51.182 70.058 1.00 75.25 96 ALA A N 1
ATOM 731 C CA . ALA A 1 96 ? -73.927 -51.352 71.319 1.00 75.25 96 ALA A CA 1
ATOM 732 C C . ALA A 1 96 ? -73.529 -52.817 71.598 1.00 75.25 96 ALA A C 1
ATOM 734 O O . ALA A 1 96 ? -72.463 -53.072 72.154 1.00 75.25 96 ALA A O 1
ATOM 735 N N . LYS A 1 97 ? -74.363 -53.784 71.186 1.00 82.06 97 LYS A N 1
ATOM 736 C CA . LYS A 1 97 ? -74.047 -55.214 71.318 1.00 82.06 97 LYS A CA 1
ATOM 737 C C . LYS A 1 97 ? -72.918 -55.639 70.372 1.00 82.06 97 LYS A C 1
ATOM 739 O O . LYS A 1 97 ? -72.075 -56.415 70.792 1.00 82.06 97 LYS A O 1
ATOM 744 N N . GLN A 1 98 ? -72.866 -55.100 69.150 1.00 83.12 98 GLN A N 1
ATOM 745 C CA . GLN A 1 98 ? -71.790 -55.354 68.181 1.00 83.12 98 GLN A CA 1
ATOM 746 C C . GLN A 1 98 ? -70.461 -54.666 68.577 1.00 83.12 98 GLN A C 1
ATOM 748 O O . GLN A 1 98 ? -69.417 -55.302 68.491 1.00 83.12 98 GLN A O 1
ATOM 753 N N . LYS A 1 99 ? -70.473 -53.412 69.072 1.00 85.44 99 LYS A N 1
ATOM 754 C CA . LYS A 1 99 ? -69.264 -52.670 69.519 1.00 85.44 99 LYS A CA 1
ATOM 755 C C . LYS A 1 99 ? -68.553 -53.314 70.717 1.00 85.44 99 LYS A C 1
ATOM 757 O O . LYS A 1 99 ? -67.332 -53.316 70.767 1.00 85.44 99 LYS A O 1
ATOM 762 N N . LYS A 1 100 ? -69.293 -53.890 71.677 1.00 81.62 100 LYS A N 1
ATOM 763 C CA . LYS A 1 100 ? -68.705 -54.593 72.841 1.00 81.62 100 LYS A CA 1
ATOM 764 C C . LYS A 1 100 ? -67.881 -55.832 72.462 1.00 81.62 100 LYS A C 1
ATOM 766 O O . LYS A 1 100 ? -67.208 -56.390 73.320 1.00 81.62 100 LYS A O 1
ATOM 771 N N . LEU A 1 101 ? -67.971 -56.276 71.208 1.00 87.25 101 LEU A N 1
ATOM 772 C CA . LEU A 1 101 ? -67.301 -57.467 70.699 1.00 87.25 101 LEU A CA 1
ATOM 773 C C . LEU A 1 101 ? -65.983 -57.149 69.950 1.00 87.25 101 LEU A C 1
ATOM 775 O O . LEU A 1 101 ? -65.430 -58.069 69.351 1.00 87.25 101 LEU A O 1
ATOM 779 N N . VAL A 1 102 ? -65.482 -55.895 69.944 1.00 86.25 102 VAL A N 1
ATOM 780 C CA . VAL A 1 102 ? -64.300 -55.455 69.150 1.00 86.25 102 VAL A CA 1
ATOM 781 C C . VAL A 1 102 ? -63.319 -54.535 69.943 1.00 86.25 102 VAL A C 1
ATOM 783 O O . VAL A 1 102 ? -63.784 -53.788 70.798 1.00 86.25 102 VAL A O 1
ATOM 786 N N . ASP A 1 103 ? -61.988 -54.568 69.684 1.00 90.50 103 ASP A N 1
ATOM 787 C CA . ASP A 1 103 ? -60.907 -53.743 70.328 1.00 90.50 103 ASP A CA 1
ATOM 788 C C . ASP A 1 103 ? -60.304 -52.717 69.349 1.00 90.50 103 ASP A C 1
ATOM 790 O O . ASP A 1 103 ? -60.051 -53.034 68.190 1.00 90.50 103 ASP A O 1
ATOM 794 N N . ILE A 1 104 ? -60.040 -51.493 69.818 1.00 93.62 104 ILE A N 1
ATOM 795 C CA . ILE A 1 104 ? -59.615 -50.353 68.997 1.00 93.62 104 ILE A CA 1
ATOM 796 C C . ILE A 1 104 ? -58.251 -49.736 69.372 1.00 93.62 104 ILE A C 1
ATOM 798 O O . ILE A 1 104 ? -57.928 -48.687 68.832 1.00 93.62 104 ILE A O 1
ATOM 802 N N . THR A 1 105 ? -57.419 -50.320 70.244 1.00 92.69 105 THR A N 1
ATOM 803 C CA . THR A 1 105 ? -56.101 -49.733 70.633 1.00 92.69 105 THR A CA 1
ATOM 804 C C . THR A 1 105 ? -55.226 -49.362 69.431 1.00 92.69 105 THR A C 1
ATOM 806 O O . THR A 1 105 ? -54.705 -48.252 69.328 1.00 92.69 105 THR A O 1
ATOM 809 N N . ARG A 1 106 ? -55.164 -50.271 68.453 1.00 92.81 106 ARG A N 1
ATOM 810 C CA . ARG A 1 106 ? -54.453 -50.080 67.182 1.00 92.81 106 ARG A CA 1
ATOM 811 C C . ARG A 1 106 ? -54.914 -48.836 66.417 1.00 92.81 106 ARG A C 1
ATOM 813 O O . ARG A 1 106 ? -54.132 -48.251 65.679 1.00 92.81 106 ARG A O 1
ATOM 820 N N . LEU A 1 107 ? -56.165 -48.422 66.606 1.00 94.00 107 LEU A N 1
ATOM 821 C CA . LEU A 1 107 ? -56.718 -47.219 66.000 1.00 94.00 107 LEU A CA 1
ATOM 822 C C . LEU A 1 107 ? -56.173 -45.937 66.655 1.00 94.00 107 LEU A C 1
ATOM 824 O O . LEU A 1 107 ? -55.927 -44.974 65.942 1.00 94.00 107 LEU A O 1
ATOM 828 N N . VAL A 1 108 ? -55.935 -45.923 67.972 1.00 95.19 108 VAL A N 1
ATOM 829 C CA . VAL A 1 108 ? -55.459 -44.736 68.721 1.00 95.19 108 VAL A CA 1
ATOM 830 C C . VAL A 1 108 ? -53.967 -44.477 68.510 1.00 95.19 108 VAL A C 1
ATOM 832 O O . VAL A 1 108 ? -53.558 -43.342 68.266 1.00 95.19 108 VAL A O 1
ATOM 835 N N . ASP A 1 109 ? -53.134 -45.517 68.542 1.00 94.62 109 ASP A N 1
ATOM 836 C CA . ASP A 1 109 ? -51.706 -45.360 68.233 1.00 94.62 109 ASP A CA 1
ATOM 837 C C . ASP A 1 109 ? -51.508 -44.883 66.791 1.00 94.62 109 ASP A C 1
ATOM 839 O O . ASP A 1 109 ? -50.622 -44.068 66.504 1.00 94.62 109 ASP A O 1
ATOM 843 N N . ALA A 1 110 ? -52.386 -45.344 65.893 1.00 93.75 110 ALA A N 1
ATOM 844 C CA . ALA A 1 110 ? -52.410 -44.861 64.529 1.00 93.75 110 ALA A CA 1
ATOM 845 C C . ALA A 1 110 ? -52.741 -43.354 64.447 1.00 93.75 110 ALA A C 1
ATOM 847 O O . ALA A 1 110 ? -52.131 -42.634 63.658 1.00 93.75 110 ALA A O 1
ATOM 848 N N . GLU A 1 111 ? -53.631 -42.841 65.305 1.00 94.44 111 GLU A N 1
ATOM 849 C CA . GLU A 1 111 ? -53.989 -41.414 65.379 1.00 94.44 111 GLU A CA 1
ATOM 850 C C . GLU A 1 111 ? -52.824 -40.521 65.869 1.00 94.44 111 GLU A C 1
ATOM 852 O O . GLU A 1 111 ? -52.596 -39.444 65.312 1.00 94.44 111 GLU A O 1
ATOM 857 N N . ASN A 1 112 ? -52.038 -40.954 66.862 1.00 94.06 112 ASN A N 1
ATOM 858 C CA . ASN A 1 112 ? -50.889 -40.182 67.371 1.00 94.06 112 ASN A CA 1
ATOM 859 C C . ASN A 1 112 ? -49.708 -40.148 66.392 1.00 94.06 112 ASN A C 1
ATOM 861 O O . ASN A 1 112 ? -49.104 -39.092 66.176 1.00 94.06 112 ASN A O 1
ATOM 865 N N . ALA A 1 113 ? -49.389 -41.287 65.772 1.00 94.62 113 ALA A N 1
ATOM 866 C CA . ALA A 1 113 ? -48.378 -41.342 64.720 1.00 94.62 113 ALA A CA 1
ATOM 867 C C . ALA A 1 113 ? -48.758 -40.431 63.544 1.00 94.62 113 ALA A C 1
ATOM 869 O O . ALA A 1 113 ? -47.905 -39.713 63.020 1.00 94.62 113 ALA A O 1
ATOM 870 N N . LEU A 1 114 ? -50.052 -40.363 63.208 1.00 92.88 114 LEU A N 1
ATOM 871 C CA . LEU A 1 114 ? -50.571 -39.429 62.213 1.00 92.88 114 LEU A CA 1
ATOM 872 C C . LEU A 1 114 ? -50.333 -37.957 62.608 1.00 92.88 114 LEU A C 1
ATOM 874 O O . LEU A 1 114 ? -50.036 -37.134 61.746 1.00 92.88 114 LEU A O 1
ATOM 878 N N . MET A 1 115 ? -50.414 -37.596 63.892 1.00 91.00 115 MET A N 1
ATOM 879 C CA . MET A 1 115 ? -50.154 -36.229 64.373 1.00 91.00 115 MET A CA 1
ATOM 880 C C . MET A 1 115 ? -48.665 -35.839 64.318 1.00 91.00 115 MET A C 1
ATOM 882 O O . MET A 1 115 ? -48.338 -34.749 63.850 1.00 91.00 115 MET A O 1
ATOM 886 N N . ALA A 1 116 ? -47.749 -36.719 64.734 1.00 89.75 116 ALA A N 1
ATOM 887 C CA . ALA A 1 116 ? -46.306 -36.477 64.606 1.00 89.75 116 ALA A CA 1
ATOM 888 C C . ALA A 1 116 ? -45.869 -36.419 63.132 1.00 89.75 116 ALA A C 1
ATOM 890 O O . ALA A 1 116 ? -45.076 -35.556 62.746 1.00 89.75 116 ALA A O 1
ATOM 891 N N . LEU A 1 117 ? -46.454 -37.284 62.295 1.00 90.88 117 LEU A N 1
ATOM 892 C CA . LEU A 1 117 ? -46.304 -37.231 60.844 1.00 90.88 117 LEU A CA 1
ATOM 893 C C . LEU A 1 117 ? -46.735 -35.858 60.300 1.00 90.88 117 LEU A C 1
ATOM 895 O O . LEU A 1 117 ? -46.024 -35.290 59.474 1.00 90.88 117 LEU A O 1
ATOM 899 N N . LYS A 1 118 ? -47.840 -35.286 60.804 1.00 89.19 118 LYS A N 1
ATOM 900 C CA . LYS A 1 118 ? -48.307 -33.935 60.441 1.00 89.19 118 LYS A CA 1
ATOM 901 C C . LYS A 1 118 ? -47.352 -32.820 60.899 1.00 89.19 118 LYS A C 1
ATOM 903 O O . LYS A 1 118 ? -47.104 -31.904 60.123 1.00 89.19 118 LYS A O 1
ATOM 908 N N . ALA A 1 119 ? -46.766 -32.895 62.096 1.00 87.44 119 ALA A N 1
ATOM 909 C CA . ALA A 1 119 ? -45.796 -31.897 62.574 1.00 87.44 119 ALA A CA 1
ATOM 910 C C . ALA A 1 119 ? -44.475 -31.929 61.783 1.00 87.44 119 ALA A C 1
ATOM 912 O O . ALA A 1 119 ? -43.994 -30.891 61.333 1.00 87.44 119 ALA A O 1
ATOM 913 N N . ALA A 1 120 ? -43.932 -33.122 61.521 1.00 88.62 120 ALA A N 1
ATOM 914 C CA . ALA A 1 120 ? -42.761 -33.281 60.658 1.00 88.62 120 ALA A CA 1
ATOM 915 C C . ALA A 1 120 ? -43.042 -32.813 59.220 1.00 88.62 120 ALA A C 1
ATOM 917 O O . ALA A 1 120 ? -42.143 -32.317 58.541 1.00 88.62 120 ALA A O 1
ATOM 918 N N . LYS A 1 121 ? -44.291 -32.941 58.752 1.00 87.75 121 LYS A N 1
ATOM 919 C CA . LYS A 1 121 ? -44.740 -32.336 57.493 1.00 87.75 121 LYS A CA 1
ATOM 920 C C . LYS A 1 121 ? -44.745 -30.812 57.544 1.00 87.75 121 LYS A C 1
ATOM 922 O O . LYS A 1 121 ? -44.356 -30.211 56.550 1.00 87.75 121 LYS A O 1
ATOM 927 N N . GLU A 1 122 ? -45.106 -30.188 58.663 1.00 87.69 122 GLU A N 1
ATOM 928 C CA . GLU A 1 122 ? -45.066 -28.725 58.796 1.00 87.69 122 GLU A CA 1
ATOM 929 C C . GLU A 1 122 ? -43.629 -28.183 58.858 1.00 87.69 122 GLU A C 1
ATOM 931 O O . GLU A 1 122 ? -43.325 -27.215 58.170 1.00 87.69 122 GLU A O 1
ATOM 936 N N . ASP A 1 123 ? -42.704 -28.839 59.566 1.00 92.56 123 ASP A N 1
ATOM 937 C CA . ASP A 1 123 ? -41.280 -28.459 59.527 1.00 92.56 123 ASP A CA 1
ATOM 938 C C . ASP A 1 123 ? -40.691 -28.621 58.124 1.00 92.56 123 ASP A C 1
ATOM 940 O O . ASP A 1 123 ? -40.009 -27.724 57.620 1.00 92.56 123 ASP A O 1
ATOM 944 N N . LYS A 1 124 ? -41.019 -29.733 57.450 1.00 91.06 124 LYS A N 1
ATOM 945 C CA . LYS A 1 124 ? -40.682 -29.921 56.035 1.00 91.06 124 LYS A CA 1
ATOM 946 C C . LYS A 1 124 ? -41.296 -28.834 55.165 1.00 91.06 124 LYS A C 1
ATOM 948 O O . LYS A 1 124 ? -40.642 -28.410 54.228 1.00 91.06 124 LYS A O 1
ATOM 953 N N . LYS A 1 125 ? -42.502 -28.350 55.470 1.00 90.62 125 LYS A N 1
ATOM 954 C CA . LYS A 1 125 ? -43.165 -27.267 54.734 1.00 90.62 125 LYS A CA 1
ATOM 955 C C . LYS A 1 125 ? -42.508 -25.906 54.980 1.00 90.62 125 LYS A C 1
ATOM 957 O O . LYS A 1 125 ? -42.374 -25.132 54.041 1.00 90.62 125 LYS A O 1
ATOM 962 N N . ILE A 1 126 ? -42.076 -25.600 56.204 1.00 92.00 126 ILE A N 1
ATOM 963 C CA . ILE A 1 126 ? -41.344 -24.361 56.522 1.00 92.00 126 ILE A CA 1
ATOM 964 C C . ILE A 1 126 ? -39.982 -24.360 55.826 1.00 92.00 126 ILE A C 1
ATOM 966 O O . ILE A 1 126 ? -39.635 -23.382 55.168 1.00 92.00 126 ILE A O 1
ATOM 970 N N . ALA A 1 127 ? -39.242 -25.467 55.915 1.00 94.12 127 ALA A N 1
ATOM 971 C CA . ALA A 1 127 ? -37.999 -25.631 55.173 1.00 94.12 127 ALA A CA 1
ATOM 972 C C . ALA A 1 127 ? -38.250 -25.588 53.657 1.00 94.12 127 ALA A C 1
ATOM 974 O O . ALA A 1 127 ? -37.514 -24.905 52.952 1.00 94.12 127 ALA A O 1
ATOM 975 N N . ALA A 1 128 ? -39.328 -26.217 53.167 1.00 93.00 128 ALA A N 1
ATOM 976 C CA . ALA A 1 128 ? -39.710 -26.197 51.755 1.00 93.00 128 ALA A CA 1
ATOM 977 C C . ALA A 1 128 ? -39.957 -24.777 51.240 1.00 93.00 128 ALA A C 1
ATOM 979 O O . ALA A 1 128 ? -39.534 -24.477 50.137 1.00 93.00 128 ALA A O 1
ATOM 980 N N . LYS A 1 129 ? -40.535 -23.869 52.039 1.00 93.12 129 LYS A N 1
ATOM 981 C CA . LYS A 1 129 ? -40.662 -22.454 51.641 1.00 93.12 129 LYS A CA 1
ATOM 982 C C . LYS A 1 129 ? -39.304 -21.801 51.380 1.00 93.12 129 LYS A C 1
ATOM 984 O O . LYS A 1 129 ? -39.165 -21.035 50.436 1.00 93.12 129 LYS A O 1
ATOM 989 N N . VAL A 1 130 ? -38.296 -22.083 52.206 1.00 96.25 130 VAL A N 1
ATOM 990 C CA . VAL A 1 130 ? -36.940 -21.548 51.996 1.00 96.25 130 VAL A CA 1
ATOM 991 C C . VAL A 1 130 ? -36.244 -22.258 50.836 1.00 96.25 130 VAL A C 1
ATOM 993 O O . VAL A 1 130 ? -35.573 -21.595 50.052 1.00 96.25 130 VAL A O 1
ATOM 996 N N . VAL A 1 131 ? -36.458 -23.567 50.671 1.00 96.00 131 VAL A N 1
ATOM 997 C CA . VAL A 1 131 ? -36.014 -24.317 49.485 1.00 96.00 131 VAL A CA 1
ATOM 998 C C . VAL A 1 131 ? -36.591 -23.687 48.217 1.00 96.00 131 VAL A C 1
ATOM 1000 O O . VAL A 1 131 ? -35.821 -23.382 47.317 1.00 96.00 131 VAL A O 1
ATOM 1003 N N . GLU A 1 132 ? -37.891 -23.385 48.188 1.00 94.62 132 GLU A N 1
ATOM 1004 C CA . GLU A 1 132 ? -38.572 -22.704 47.081 1.00 94.62 132 GLU A CA 1
ATOM 1005 C C . GLU A 1 132 ? -37.988 -21.311 46.821 1.00 94.62 132 GLU A C 1
ATOM 1007 O O . GLU A 1 132 ? -37.744 -20.964 45.669 1.00 94.62 132 GLU A O 1
ATOM 1012 N N . LEU A 1 133 ? -37.710 -20.516 47.862 1.00 96.31 133 LEU A N 1
ATOM 1013 C CA . LEU A 1 133 ? -37.055 -19.209 47.708 1.00 96.31 133 LEU A CA 1
ATOM 1014 C C . LEU A 1 133 ? -35.646 -19.335 47.107 1.00 96.31 133 LEU A C 1
ATOM 1016 O O . LEU A 1 133 ? -35.265 -18.526 46.264 1.00 96.31 133 LEU A O 1
ATOM 1020 N N . ILE A 1 134 ? -34.875 -20.347 47.512 1.00 96.62 134 ILE A N 1
ATOM 1021 C CA . ILE A 1 134 ? -33.544 -20.629 46.953 1.00 96.62 134 ILE A CA 1
ATOM 1022 C C . ILE A 1 134 ? -33.657 -21.162 45.515 1.00 96.62 134 ILE A C 1
ATOM 1024 O O . ILE A 1 134 ? -32.834 -20.838 44.654 1.00 96.62 134 ILE A O 1
ATOM 1028 N N . ASP A 1 135 ? -34.687 -21.945 45.210 1.00 94.06 135 ASP A N 1
ATOM 1029 C CA . ASP A 1 135 ? -34.949 -22.446 43.860 1.00 94.06 135 ASP A CA 1
ATOM 1030 C C . ASP A 1 135 ? -35.382 -21.318 42.917 1.00 94.06 135 ASP A C 1
ATOM 1032 O O . ASP A 1 135 ? -34.980 -21.309 41.755 1.00 94.06 135 ASP A O 1
ATOM 1036 N N . GLN A 1 136 ? -36.093 -20.313 43.437 1.00 93.88 136 GLN A N 1
ATOM 1037 C CA . GLN A 1 136 ? -36.442 -19.082 42.724 1.00 93.88 136 GLN A CA 1
ATOM 1038 C C . GLN A 1 136 ? -35.236 -18.181 42.426 1.00 93.88 136 GLN A C 1
ATOM 1040 O O . GLN A 1 136 ? -35.354 -17.290 41.581 1.00 93.88 136 GLN A O 1
ATOM 1045 N N . ILE A 1 137 ? -34.076 -18.399 43.065 1.00 95.25 137 ILE A N 1
ATOM 1046 C CA . ILE A 1 137 ? -32.836 -17.726 42.664 1.00 95.25 137 ILE A CA 1
ATOM 1047 C C . ILE A 1 137 ? -32.497 -18.176 41.248 1.00 95.25 137 ILE A C 1
ATOM 1049 O O . ILE A 1 137 ? -32.100 -19.321 41.008 1.00 95.25 137 ILE A O 1
ATOM 1053 N N . ASN A 1 138 ? -32.663 -17.242 40.321 1.00 92.31 138 ASN A N 1
ATOM 1054 C CA . ASN A 1 138 ? -32.422 -17.438 38.909 1.00 92.31 138 ASN A CA 1
ATOM 1055 C C . ASN A 1 138 ? -31.495 -16.332 38.401 1.00 92.31 138 ASN A C 1
ATOM 1057 O O . ASN A 1 138 ? -31.913 -15.172 38.310 1.00 92.31 138 ASN A O 1
ATOM 1061 N N . LYS A 1 139 ? -30.263 -16.707 38.039 1.00 88.69 139 LYS A N 1
ATOM 1062 C CA . LYS A 1 139 ? -29.267 -15.803 37.442 1.00 88.69 139 LYS A CA 1
ATOM 1063 C C . LYS A 1 139 ? -29.767 -15.150 36.145 1.00 88.69 139 LYS A C 1
ATOM 1065 O O . LYS A 1 139 ? -29.341 -14.051 35.802 1.00 88.69 139 LYS A O 1
ATOM 1070 N N . GLU A 1 140 ? -30.742 -15.758 35.467 1.00 87.19 140 GLU A N 1
ATOM 1071 C CA . GLU A 1 140 ? -31.320 -15.192 34.246 1.00 87.19 140 GLU A CA 1
ATOM 1072 C C . GLU A 1 140 ? -32.342 -14.075 34.471 1.00 87.19 140 GLU A C 1
ATOM 1074 O O . GLU A 1 140 ? -32.665 -13.355 33.524 1.00 87.19 140 GLU A O 1
ATOM 1079 N N . SER A 1 141 ? -32.825 -13.883 35.702 1.00 91.00 141 SER A N 1
ATOM 1080 C CA . SER A 1 141 ? -33.699 -12.751 36.037 1.00 91.00 141 SER A CA 1
ATOM 1081 C C . SER A 1 141 ? -32.970 -11.402 35.918 1.00 91.00 141 SER A C 1
ATOM 1083 O O . SER A 1 141 ? -31.763 -11.345 35.668 1.00 91.00 141 SER A O 1
ATOM 1085 N N . SER A 1 142 ? -33.691 -10.281 36.061 1.00 89.50 142 SER A N 1
ATOM 1086 C CA . SER A 1 142 ? -33.023 -8.973 36.054 1.00 89.50 142 SER A CA 1
ATOM 1087 C C . SER A 1 142 ? -32.040 -8.867 37.222 1.00 89.50 142 SER A C 1
ATOM 1089 O O . SER A 1 142 ? -32.283 -9.441 38.282 1.00 89.50 142 SER A O 1
ATOM 1091 N N . ALA A 1 143 ? -30.950 -8.109 37.071 1.00 91.62 143 ALA A N 1
ATOM 1092 C CA . ALA A 1 143 ? -29.939 -7.961 38.127 1.00 91.62 143 ALA A CA 1
ATOM 1093 C C . ALA A 1 143 ? -30.561 -7.562 39.473 1.00 91.62 143 ALA A C 1
ATOM 1095 O O . ALA A 1 143 ? -30.247 -8.130 40.519 1.00 91.62 143 ALA A O 1
ATOM 1096 N N . LYS A 1 144 ? -31.518 -6.627 39.436 1.00 91.06 144 LYS A N 1
ATOM 1097 C CA . LYS A 1 144 ? -32.291 -6.215 40.609 1.00 91.06 144 LYS A CA 1
ATOM 1098 C C . LYS A 1 144 ? -33.091 -7.369 41.222 1.00 91.06 144 LYS A C 1
ATOM 1100 O O . LYS A 1 144 ? -33.066 -7.533 42.440 1.00 91.06 144 LYS A O 1
ATOM 1105 N N . GLN A 1 145 ? -33.797 -8.153 40.404 1.00 92.88 145 GLN A N 1
ATOM 1106 C CA . GLN A 1 145 ? -34.583 -9.302 40.867 1.00 92.88 145 GLN A CA 1
ATOM 1107 C C . GLN A 1 145 ? -33.692 -10.407 41.432 1.00 92.88 145 GLN A C 1
ATOM 1109 O O . GLN A 1 145 ? -33.982 -10.907 42.515 1.00 92.88 145 GLN A O 1
ATOM 1114 N N . TYR A 1 146 ? -32.592 -10.738 40.757 1.00 94.50 146 TYR A N 1
ATOM 1115 C CA . TYR A 1 146 ? -31.612 -11.716 41.215 1.00 94.50 146 TYR A CA 1
ATOM 1116 C C . TYR A 1 146 ? -31.026 -11.312 42.574 1.00 94.50 146 TYR A C 1
ATOM 1118 O O . TYR A 1 146 ? -31.122 -12.064 43.545 1.00 94.50 146 TYR A O 1
ATOM 1126 N N . LYS A 1 147 ? -30.523 -10.074 42.687 1.00 94.50 147 LYS A N 1
ATOM 1127 C CA . LYS A 1 147 ? -30.005 -9.516 43.945 1.00 94.50 147 LYS A CA 1
ATOM 1128 C C . LYS A 1 147 ? -31.041 -9.573 45.063 1.00 94.50 147 LYS A C 1
ATOM 1130 O O . LYS A 1 147 ? -30.723 -9.963 46.190 1.00 94.50 147 LYS A O 1
ATOM 1135 N N . GLN A 1 148 ? -32.285 -9.203 44.764 1.00 94.25 148 GLN A N 1
ATOM 1136 C CA . GLN A 1 148 ? -33.374 -9.271 45.729 1.00 94.25 148 GLN A CA 1
ATOM 1137 C C . GLN A 1 148 ? -33.668 -10.717 46.154 1.00 94.25 148 GLN A C 1
ATOM 1139 O O . GLN A 1 148 ? -33.773 -10.967 47.352 1.00 94.25 148 GLN A O 1
ATOM 1144 N N . ALA A 1 149 ? -33.753 -11.663 45.216 1.00 95.00 149 ALA A N 1
ATOM 1145 C CA . ALA A 1 149 ? -34.031 -13.071 45.493 1.00 95.00 149 ALA A CA 1
ATOM 1146 C C . ALA A 1 149 ? -32.952 -13.700 46.387 1.00 95.00 149 ALA A C 1
ATOM 1148 O O . ALA A 1 149 ? -33.285 -14.293 47.413 1.00 95.00 149 ALA A O 1
ATOM 1149 N N . VAL A 1 150 ? -31.669 -13.487 46.068 1.00 95.62 150 VAL A N 1
ATOM 1150 C CA . VAL A 1 150 ? -30.538 -13.952 46.891 1.00 95.62 150 VAL A CA 1
ATOM 1151 C C . VAL A 1 150 ? -30.599 -13.340 48.293 1.00 95.62 150 VAL A C 1
ATOM 1153 O O . VAL A 1 150 ? -30.488 -14.055 49.287 1.00 95.62 150 VAL A O 1
ATOM 1156 N N . THR A 1 151 ? -30.842 -12.029 48.398 1.00 95.19 151 THR A N 1
ATOM 1157 C CA . THR A 1 151 ? -30.899 -11.326 49.693 1.00 95.19 151 THR A CA 1
ATOM 1158 C C . THR A 1 151 ? -32.071 -11.801 50.559 1.00 95.19 151 THR A C 1
ATOM 1160 O O . THR A 1 151 ? -31.910 -12.013 51.764 1.00 95.19 151 THR A O 1
ATOM 1163 N N . VAL A 1 152 ? -33.253 -11.990 49.960 1.00 95.81 152 VAL A N 1
ATOM 1164 C CA . VAL A 1 152 ? -34.455 -12.479 50.654 1.00 95.81 152 VAL A CA 1
ATOM 1165 C C . VAL A 1 152 ? -34.253 -13.919 51.116 1.00 95.81 152 VAL A C 1
ATOM 1167 O O . VAL A 1 152 ? -34.469 -14.206 52.293 1.00 95.81 152 VAL A O 1
ATOM 1170 N N . ALA A 1 153 ? -33.783 -14.806 50.234 1.00 96.31 153 ALA A N 1
ATOM 1171 C CA . ALA A 1 153 ? -33.516 -16.200 50.574 1.00 96.31 153 ALA A CA 1
ATOM 1172 C C . ALA A 1 153 ? -32.474 -16.318 51.695 1.00 96.31 153 ALA A C 1
ATOM 1174 O O . ALA A 1 153 ? -32.684 -17.066 52.647 1.00 96.31 153 ALA A O 1
ATOM 1175 N N . LEU A 1 154 ? -31.397 -15.526 51.640 1.00 96.75 154 LEU A N 1
ATOM 1176 C CA . LEU A 1 154 ? -30.375 -15.492 52.686 1.00 96.75 154 LEU A CA 1
ATOM 1177 C C . LEU A 1 154 ? -30.944 -15.020 54.027 1.00 96.75 154 LEU A C 1
ATOM 1179 O O . LEU A 1 154 ? -30.660 -15.606 55.071 1.00 96.75 154 LEU A O 1
ATOM 1183 N N . THR A 1 155 ? -31.788 -13.990 54.000 1.00 96.06 155 THR A N 1
ATOM 1184 C CA . THR A 1 155 ? -32.436 -13.450 55.200 1.00 96.06 155 THR A CA 1
ATOM 1185 C C . THR A 1 155 ? -33.378 -14.469 55.844 1.00 96.06 155 THR A C 1
ATOM 1187 O O . THR A 1 155 ? -33.300 -14.687 57.052 1.00 96.06 155 THR A O 1
ATOM 1190 N N . GLU A 1 156 ? -34.247 -15.114 55.062 1.00 96.06 156 GLU A N 1
ATOM 1191 C CA . GLU A 1 156 ? -35.183 -16.127 55.569 1.00 96.06 156 GLU A CA 1
ATOM 1192 C C . GLU A 1 156 ? -34.468 -17.400 56.029 1.00 96.06 156 GLU A C 1
ATOM 1194 O O . GLU A 1 156 ? -34.764 -17.916 57.106 1.00 96.06 156 GLU A O 1
ATOM 1199 N N . TYR A 1 157 ? -33.465 -17.864 55.280 1.00 96.62 157 TYR A N 1
ATOM 1200 C CA . TYR A 1 157 ? -32.631 -18.991 55.689 1.00 96.62 157 TYR A CA 1
ATOM 1201 C C . TYR A 1 157 ? -31.980 -18.737 57.052 1.00 96.62 157 TYR A C 1
ATOM 1203 O O . TYR A 1 157 ? -31.997 -19.606 57.925 1.00 96.62 157 TYR A O 1
ATOM 1211 N N . ASN A 1 158 ? -31.472 -17.525 57.284 1.00 95.44 158 ASN A N 1
ATOM 1212 C CA . ASN A 1 158 ? -30.834 -17.172 58.548 1.00 95.44 158 ASN A CA 1
ATOM 1213 C C . ASN A 1 158 ? -31.802 -17.195 59.747 1.00 95.44 158 ASN A C 1
ATOM 1215 O O . ASN A 1 158 ? -31.349 -17.513 60.849 1.00 95.44 158 ASN A O 1
ATOM 1219 N N . LYS A 1 159 ? -33.109 -16.957 59.540 1.00 96.06 159 LYS A N 1
ATOM 1220 C CA . LYS A 1 159 ? -34.156 -17.021 60.585 1.00 96.06 159 LYS A CA 1
ATOM 1221 C C . LYS A 1 159 ? -34.522 -18.444 61.021 1.00 96.06 159 LYS A C 1
ATOM 1223 O O . LYS A 1 159 ? -35.108 -18.608 62.089 1.00 96.06 159 LYS A O 1
ATOM 1228 N N . LEU A 1 160 ? -34.222 -19.462 60.211 1.00 96.81 160 LEU A N 1
ATOM 1229 C CA . LEU A 1 160 ? -34.582 -20.850 60.511 1.00 96.81 160 LEU A CA 1
ATOM 1230 C C . LEU A 1 160 ? -33.842 -21.400 61.743 1.00 96.81 160 LEU A C 1
ATOM 1232 O O . LEU A 1 160 ? -32.688 -21.050 62.014 1.00 96.81 160 LEU A O 1
ATOM 1236 N N . THR A 1 161 ? -34.492 -22.336 62.439 1.00 95.31 161 THR A N 1
ATOM 1237 C CA . THR A 1 161 ? -33.856 -23.157 63.486 1.00 95.31 161 THR A CA 1
ATOM 1238 C C . THR A 1 161 ? -32.911 -24.194 62.879 1.00 95.31 161 THR A C 1
ATOM 1240 O O . THR A 1 161 ? -33.050 -24.551 61.711 1.00 95.31 161 THR A O 1
ATOM 1243 N N . ASP A 1 162 ? -31.998 -24.759 63.669 1.00 94.69 162 ASP A N 1
ATOM 1244 C CA . ASP A 1 162 ? -31.020 -25.736 63.164 1.00 94.69 162 ASP A CA 1
ATOM 1245 C C . ASP A 1 162 ? -31.674 -26.997 62.579 1.00 94.69 162 ASP A C 1
ATOM 1247 O O . ASP A 1 162 ? -31.256 -27.485 61.528 1.00 94.69 162 ASP A O 1
ATOM 1251 N N . LYS A 1 163 ? -32.759 -27.487 63.204 1.00 91.94 163 LYS A N 1
ATOM 1252 C CA . LYS A 1 163 ? -33.533 -28.629 62.685 1.00 91.94 163 LYS A CA 1
ATOM 1253 C C . LYS A 1 163 ? -34.156 -28.324 61.323 1.00 91.94 163 LYS A C 1
ATOM 1255 O O . LYS A 1 163 ? -34.167 -29.192 60.460 1.00 91.94 163 LYS A O 1
ATOM 1260 N N . GLN A 1 164 ? -34.653 -27.106 61.123 1.00 96.44 164 GLN A N 1
ATOM 1261 C CA . GLN A 1 164 ? -35.244 -26.679 59.852 1.00 96.44 164 GLN A CA 1
ATOM 1262 C C . GLN A 1 164 ? -34.168 -26.387 58.798 1.00 96.44 164 GLN A C 1
ATOM 1264 O O . GLN A 1 164 ? -34.337 -26.791 57.653 1.00 96.44 164 GLN A O 1
ATOM 1269 N N . LYS A 1 165 ? -33.034 -25.775 59.171 1.00 95.12 165 LYS A N 1
ATOM 1270 C CA . LYS A 1 165 ? -31.878 -25.558 58.278 1.00 95.12 165 LYS A CA 1
ATOM 1271 C C . LYS A 1 165 ? -31.325 -26.874 57.738 1.00 95.12 165 LYS A C 1
ATOM 1273 O O . LYS A 1 165 ? -31.053 -26.965 56.548 1.00 95.12 165 LYS A O 1
ATOM 1278 N N . ALA A 1 166 ? -31.244 -27.911 58.576 1.00 93.25 166 ALA A N 1
ATOM 1279 C CA . ALA A 1 166 ? -30.825 -29.250 58.155 1.00 93.25 166 ALA A CA 1
ATOM 1280 C C . ALA A 1 166 ? -31.761 -29.886 57.105 1.00 93.25 166 ALA A C 1
ATOM 1282 O O . ALA A 1 166 ? -31.339 -30.780 56.374 1.00 93.25 166 ALA A O 1
ATOM 1283 N N . LEU A 1 167 ? -33.017 -29.428 57.013 1.00 94.69 167 LEU A N 1
ATOM 1284 C CA . LEU A 1 167 ? -33.981 -29.860 55.996 1.00 94.69 167 LEU A CA 1
ATOM 1285 C C . LEU A 1 167 ? -33.901 -29.036 54.695 1.00 94.69 167 LEU A C 1
ATOM 1287 O O . LEU A 1 167 ? -34.527 -29.420 53.710 1.00 94.69 167 LEU A O 1
ATOM 1291 N N . VAL A 1 168 ? -33.146 -27.931 54.659 1.00 96.56 168 VAL A N 1
ATOM 1292 C CA . VAL A 1 168 ? -32.935 -27.119 53.449 1.00 96.56 168 VAL A CA 1
ATOM 1293 C C . VAL A 1 168 ? -31.775 -27.703 52.646 1.00 96.56 168 VAL A C 1
ATOM 1295 O O . VAL A 1 168 ? -30.603 -27.369 52.832 1.00 96.56 168 VAL A O 1
ATOM 1298 N N . THR A 1 169 ? -32.113 -28.605 51.733 1.00 93.12 169 THR A N 1
ATOM 1299 C CA . THR A 1 169 ? -31.143 -29.421 50.990 1.00 93.12 169 THR A CA 1
ATOM 1300 C C . THR A 1 169 ? -30.313 -28.640 49.970 1.00 93.12 169 THR A C 1
ATOM 1302 O O . THR A 1 169 ? -29.240 -29.093 49.588 1.00 93.12 169 THR A O 1
ATOM 1305 N N . ASN A 1 170 ? -30.782 -27.472 49.525 1.00 95.19 170 ASN A N 1
ATOM 1306 C CA . ASN A 1 170 ? -30.146 -26.635 48.500 1.00 95.19 170 ASN A CA 1
ATOM 1307 C C . ASN A 1 170 ? -29.384 -25.422 49.075 1.00 95.19 170 ASN A C 1
ATOM 1309 O O . ASN A 1 170 ? -29.030 -24.505 48.338 1.00 95.19 170 ASN A O 1
ATOM 1313 N N . SER A 1 171 ? -29.071 -25.413 50.373 1.00 94.81 171 SER A N 1
ATOM 1314 C CA . SER A 1 171 ? -28.340 -24.316 51.038 1.00 94.81 171 SER A CA 1
ATOM 1315 C C . SER A 1 171 ? -26.958 -24.014 50.428 1.00 94.81 171 SER A C 1
ATOM 1317 O O . SER A 1 171 ? -26.510 -22.865 50.443 1.00 94.81 171 SER A O 1
ATOM 1319 N N . ALA A 1 172 ? -26.306 -25.011 49.820 1.00 95.00 172 ALA A N 1
ATOM 1320 C CA . ALA A 1 172 ? -25.056 -24.821 49.083 1.00 95.00 172 ALA A CA 1
ATOM 1321 C C . ALA A 1 172 ? -25.218 -23.882 47.873 1.00 95.00 172 ALA A C 1
ATOM 1323 O O . ALA A 1 172 ? -24.359 -23.027 47.661 1.00 95.00 172 ALA A O 1
ATOM 1324 N N . LYS A 1 173 ? -26.341 -23.979 47.136 1.00 94.50 173 LYS A N 1
ATOM 1325 C CA . LYS A 1 173 ? -26.669 -23.055 46.038 1.00 94.50 173 LYS A CA 1
ATOM 1326 C C . LYS A 1 173 ? -26.692 -21.626 46.573 1.00 94.50 173 LYS A C 1
ATOM 1328 O O . LYS A 1 173 ? -25.943 -20.789 46.098 1.00 94.50 173 LYS A O 1
ATOM 1333 N N . LEU A 1 174 ? -27.452 -21.375 47.639 1.00 95.94 174 LEU A N 1
ATOM 1334 C CA . LEU A 1 174 ? -27.545 -20.051 48.262 1.00 95.94 174 LEU A CA 1
ATOM 1335 C C . LEU A 1 174 ? -26.176 -19.471 48.663 1.00 95.94 174 LEU A C 1
ATOM 1337 O O . LEU A 1 174 ? -25.951 -18.276 48.500 1.00 95.94 174 LEU A O 1
ATOM 1341 N N . THR A 1 175 ? -25.257 -20.304 49.159 1.00 94.88 175 THR A N 1
ATOM 1342 C CA . THR A 1 175 ? -23.900 -19.858 49.523 1.00 94.88 175 THR A CA 1
ATOM 1343 C C . THR A 1 175 ? -23.086 -19.430 48.302 1.00 94.88 175 THR A C 1
ATOM 1345 O O . THR A 1 175 ? -22.436 -18.387 48.347 1.00 94.88 175 THR A O 1
ATOM 1348 N N . ILE A 1 176 ? -23.141 -20.204 47.215 1.00 93.88 176 ILE A N 1
ATOM 1349 C CA . ILE A 1 176 ? -22.443 -19.889 45.961 1.00 93.88 176 ILE A CA 1
ATOM 1350 C C . ILE A 1 176 ? -23.011 -18.604 45.352 1.00 93.88 176 ILE A C 1
ATOM 1352 O O . ILE A 1 176 ? -22.268 -17.656 45.126 1.00 93.88 176 ILE A O 1
ATOM 1356 N N . GLU A 1 177 ? -24.332 -18.530 45.187 1.00 95.06 177 GLU A N 1
ATOM 1357 C CA . GLU A 1 177 ? -25.022 -17.380 44.587 1.00 95.06 177 GLU A CA 1
ATOM 1358 C C . GLU A 1 177 ? -24.751 -16.079 45.372 1.00 95.06 177 GLU A C 1
ATOM 1360 O O . GLU A 1 177 ? -24.530 -15.016 44.787 1.00 95.06 177 GLU A O 1
ATOM 1365 N N . ALA A 1 178 ? -24.695 -16.158 46.708 1.00 94.25 178 ALA A N 1
ATOM 1366 C CA . ALA A 1 178 ? -24.346 -15.023 47.562 1.00 94.25 178 ALA A CA 1
ATOM 1367 C C . ALA A 1 178 ? -22.879 -14.582 47.410 1.00 94.25 178 ALA A C 1
ATOM 1369 O O . ALA A 1 178 ? -22.592 -13.382 47.435 1.00 94.25 178 ALA A O 1
ATOM 1370 N N . ALA A 1 179 ? -21.947 -15.527 47.258 1.00 93.81 179 ALA A N 1
ATOM 1371 C CA . ALA A 1 179 ? -20.535 -15.223 47.035 1.00 93.81 179 ALA A CA 1
ATOM 1372 C C . ALA A 1 179 ? -20.298 -14.616 45.643 1.00 93.81 179 ALA A C 1
ATOM 1374 O O . ALA A 1 179 ? -19.597 -13.610 45.527 1.00 93.81 179 ALA A O 1
ATOM 1375 N N . ASP A 1 180 ? -20.933 -15.181 44.616 1.00 92.38 180 ASP A N 1
ATOM 1376 C CA . ASP A 1 180 ? -20.870 -14.708 43.234 1.00 92.38 180 ASP A CA 1
ATOM 1377 C C . ASP A 1 180 ? -21.403 -13.280 43.106 1.00 92.38 180 ASP A C 1
ATOM 1379 O O . ASP A 1 180 ? -20.733 -12.417 42.534 1.00 92.38 180 ASP A O 1
ATOM 1383 N N . LEU A 1 181 ? -22.567 -13.003 43.709 1.00 94.31 181 LEU A N 1
ATOM 1384 C CA . LEU A 1 181 ? -23.152 -11.662 43.743 1.00 94.31 181 LEU A CA 1
ATOM 1385 C C . LEU A 1 181 ? -22.200 -10.657 44.403 1.00 94.31 181 LEU A C 1
ATOM 1387 O O . LEU A 1 181 ? -21.960 -9.583 43.855 1.00 94.31 181 LEU A O 1
ATOM 1391 N N . LYS A 1 182 ? -21.607 -11.016 45.548 1.00 93.31 182 LYS A N 1
ATOM 1392 C CA . LYS A 1 182 ? -20.664 -10.146 46.262 1.00 93.31 182 LYS A CA 1
ATOM 1393 C C . LYS A 1 182 ? -19.398 -9.865 45.447 1.00 93.31 182 LYS A C 1
ATOM 1395 O O . LYS A 1 182 ? -18.916 -8.735 45.451 1.00 93.31 182 LYS A O 1
ATOM 1400 N N . ALA A 1 183 ? -18.853 -10.870 44.763 1.00 91.00 183 ALA A N 1
ATOM 1401 C CA . ALA A 1 183 ? -17.684 -10.699 43.903 1.00 91.00 183 ALA A CA 1
ATOM 1402 C C . ALA A 1 183 ? -17.995 -9.778 42.712 1.00 91.00 183 ALA A C 1
ATOM 1404 O O . ALA A 1 183 ? -17.231 -8.857 42.431 1.00 91.00 183 ALA A O 1
ATOM 1405 N N . ALA A 1 184 ? -19.148 -9.971 42.067 1.00 91.88 184 ALA A N 1
ATOM 1406 C CA . ALA A 1 184 ? -19.585 -9.125 40.961 1.00 91.88 184 ALA A CA 1
ATOM 1407 C C . ALA A 1 184 ? -19.810 -7.662 41.398 1.00 91.88 184 ALA A C 1
ATOM 1409 O O . ALA A 1 184 ? -19.421 -6.742 40.682 1.00 91.88 184 ALA A O 1
ATOM 1410 N N . GLU A 1 185 ? -20.362 -7.424 42.593 1.00 93.31 185 GLU A N 1
ATOM 1411 C CA . GLU A 1 185 ? -20.501 -6.072 43.159 1.00 93.31 185 GLU A CA 1
ATOM 1412 C C . GLU A 1 185 ? -19.145 -5.401 43.438 1.00 93.31 185 GLU A C 1
ATOM 1414 O O . GLU A 1 185 ? -18.994 -4.198 43.223 1.00 93.31 185 GLU A O 1
ATOM 1419 N N . GLN A 1 186 ? -18.141 -6.162 43.886 1.00 91.31 186 GLN A N 1
ATOM 1420 C CA . GLN A 1 186 ? -16.787 -5.644 44.110 1.00 91.31 186 GLN A CA 1
ATOM 1421 C C . GLN A 1 186 ? -16.071 -5.283 42.803 1.00 91.31 186 GLN A C 1
ATOM 1423 O O . GLN A 1 186 ? -15.397 -4.255 42.749 1.00 91.31 186 GLN A O 1
ATOM 1428 N N . GLU A 1 187 ? -16.224 -6.092 41.753 1.00 90.81 187 GLU A N 1
ATOM 1429 C CA . GLU A 1 187 ? -15.665 -5.793 40.428 1.00 90.81 187 GLU A CA 1
ATOM 1430 C C . GLU A 1 187 ? -16.346 -4.579 39.787 1.00 90.81 187 GLU A C 1
ATOM 1432 O O . GLU A 1 187 ? -15.665 -3.671 39.309 1.00 90.81 187 GLU A O 1
ATOM 1437 N N . ALA A 1 188 ? -17.677 -4.492 39.869 1.00 91.75 188 ALA A N 1
ATOM 1438 C CA . ALA A 1 188 ? -18.418 -3.319 39.411 1.00 91.75 188 ALA A CA 1
ATOM 1439 C C . ALA A 1 188 ? -17.946 -2.028 40.107 1.00 91.75 188 ALA A C 1
ATOM 1441 O O . ALA A 1 188 ? -17.792 -0.994 39.459 1.00 91.75 188 ALA A O 1
ATOM 1442 N N . ALA A 1 189 ? -17.623 -2.088 41.404 1.00 90.88 189 ALA A N 1
ATOM 1443 C CA . ALA A 1 189 ? -17.132 -0.937 42.163 1.00 90.88 189 ALA A CA 1
AT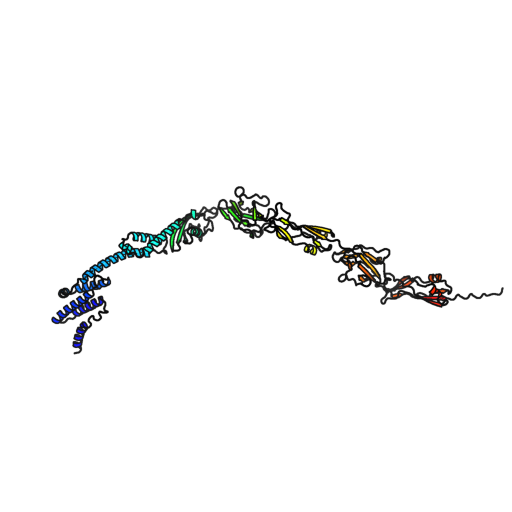OM 1444 C C . ALA A 1 189 ? -15.767 -0.394 41.689 1.00 90.88 189 ALA A C 1
ATOM 1446 O O . ALA A 1 189 ? -15.447 0.762 41.973 1.00 90.88 189 ALA A O 1
ATOM 1447 N N . LYS A 1 190 ? -14.964 -1.175 40.949 1.00 89.88 190 LYS A N 1
ATOM 1448 C CA . LYS A 1 190 ? -13.704 -0.690 40.348 1.00 89.88 190 LYS A CA 1
ATOM 1449 C C . LYS A 1 190 ? -13.945 0.306 39.216 1.00 89.88 190 LYS A C 1
ATOM 1451 O O . LYS A 1 190 ? -13.074 1.123 38.907 1.00 89.88 190 LYS A O 1
ATOM 1456 N N . ILE A 1 191 ? -15.126 0.254 38.605 1.00 92.56 191 ILE A N 1
ATOM 1457 C CA . ILE A 1 191 ? -15.523 1.132 37.513 1.00 92.56 191 ILE A CA 1
ATOM 1458 C C . ILE A 1 191 ? -15.822 2.507 38.103 1.00 92.56 191 ILE A C 1
ATOM 1460 O O . ILE A 1 191 ? -16.915 2.785 38.601 1.00 92.56 191 ILE A O 1
ATOM 1464 N N . THR A 1 192 ? -14.816 3.370 38.043 1.00 90.88 192 THR A N 1
ATOM 1465 C CA . THR A 1 192 ? -14.887 4.761 38.486 1.00 90.88 192 THR A CA 1
ATOM 1466 C C . THR A 1 192 ? -14.599 5.693 37.310 1.00 90.88 192 THR A C 1
ATOM 1468 O O . THR A 1 192 ? -13.890 5.292 36.380 1.00 90.88 192 THR A O 1
ATOM 1471 N N . PRO A 1 193 ? -15.086 6.948 37.337 1.00 88.75 193 PRO A N 1
ATOM 1472 C CA . PRO A 1 193 ? -14.785 7.920 36.284 1.00 88.75 193 PRO A CA 1
ATOM 1473 C C . PRO A 1 193 ? -13.276 8.080 36.050 1.00 88.75 193 PRO A C 1
ATOM 1475 O O . PRO A 1 193 ? -12.817 8.091 34.911 1.00 88.75 193 PRO A O 1
ATOM 1478 N N . SER A 1 194 ? -12.491 8.102 37.132 1.00 85.31 194 SER A N 1
ATOM 1479 C CA . SER A 1 194 ? -11.030 8.193 37.072 1.00 85.31 194 SER A CA 1
ATOM 1480 C C . SER A 1 194 ? -10.378 6.993 36.379 1.00 85.31 194 SER A C 1
ATOM 1482 O O . SER A 1 194 ? -9.400 7.175 35.661 1.00 85.31 194 SER A O 1
ATOM 1484 N N . ALA A 1 195 ? -10.906 5.779 36.575 1.00 88.31 195 ALA A N 1
ATOM 1485 C CA . ALA A 1 195 ? -10.372 4.561 35.960 1.00 88.31 195 ALA A CA 1
ATOM 1486 C C . ALA A 1 195 ? -10.731 4.438 34.469 1.00 88.31 195 ALA A C 1
ATOM 1488 O O . ALA A 1 195 ? -9.939 3.918 33.690 1.00 88.31 195 ALA A O 1
ATOM 1489 N N . ILE A 1 196 ? -11.901 4.939 34.058 1.00 89.19 196 ILE A N 1
ATOM 1490 C CA . ILE A 1 196 ? -12.325 4.968 32.645 1.00 89.19 196 ILE A CA 1
ATOM 1491 C C . ILE A 1 196 ? -11.486 5.965 31.832 1.00 89.19 196 ILE A C 1
ATOM 1493 O O . ILE A 1 196 ? -11.261 5.765 30.633 1.00 89.19 196 ILE A O 1
ATOM 1497 N N . GLY A 1 197 ? -11.002 7.020 32.489 1.00 85.62 197 GLY A N 1
ATOM 1498 C CA . GLY A 1 197 ? -10.233 8.083 31.861 1.00 85.62 197 GLY A CA 1
ATOM 1499 C C . GLY A 1 197 ? -11.099 9.006 31.002 1.00 85.62 197 GLY A C 1
ATOM 1500 O O . GLY A 1 197 ? -12.329 8.985 31.046 1.00 85.62 197 GLY A O 1
ATOM 1501 N N . GLU A 1 198 ? -10.442 9.855 30.217 1.00 84.25 198 GLU A N 1
ATOM 1502 C CA . GLU A 1 198 ? -11.128 10.819 29.357 1.00 84.25 198 GLU A CA 1
ATOM 1503 C C . GLU A 1 198 ? -11.796 10.125 28.155 1.00 84.25 198 GLU A C 1
ATOM 1505 O O . GLU A 1 198 ? -11.214 9.242 27.514 1.00 84.25 198 GLU A O 1
ATOM 1510 N N . LEU A 1 199 ? -13.039 10.515 27.861 1.00 86.31 199 LEU A N 1
ATOM 1511 C CA . LEU A 1 199 ? -13.834 9.988 26.752 1.00 86.31 199 LEU A CA 1
ATOM 1512 C C . LEU A 1 199 ? -13.660 10.864 25.511 1.00 86.31 199 LEU A C 1
ATOM 1514 O O . LEU A 1 199 ? -13.927 12.068 25.555 1.00 86.31 199 LEU A O 1
ATOM 1518 N N . VAL A 1 200 ? -13.252 10.259 24.394 1.00 82.69 200 VAL A N 1
ATOM 1519 C CA . VAL A 1 200 ? -13.089 10.959 23.114 1.00 82.69 200 VAL A CA 1
ATOM 1520 C C . VAL A 1 200 ? -14.077 10.465 22.059 1.00 82.69 200 VAL A C 1
ATOM 1522 O O . VAL A 1 200 ? -14.624 9.370 22.167 1.00 82.69 200 VAL A O 1
ATOM 1525 N N . GLU A 1 201 ? -14.340 11.285 21.038 1.00 84.44 201 GLU A N 1
ATOM 1526 C CA . GLU A 1 201 ? -15.252 10.917 19.949 1.00 84.44 201 GLU A CA 1
ATOM 1527 C C . GLU A 1 201 ? -14.825 9.606 19.283 1.00 84.44 201 GLU A C 1
ATOM 1529 O O . GLU A 1 201 ? -13.654 9.411 18.952 1.00 84.44 201 GLU A O 1
ATOM 1534 N N . GLY A 1 202 ? -15.797 8.720 19.065 1.00 82.06 202 GLY A N 1
ATOM 1535 C CA . GLY A 1 202 ? -15.572 7.424 18.431 1.00 82.06 202 GLY A CA 1
ATOM 1536 C C . GLY A 1 202 ? -15.112 6.319 19.383 1.00 82.06 202 GLY A C 1
ATOM 1537 O O . GLY A 1 202 ? -15.141 5.156 18.975 1.00 82.06 202 GLY A O 1
ATOM 1538 N N . ASP A 1 203 ? -14.767 6.635 20.638 1.00 87.81 203 ASP A N 1
ATOM 1539 C CA . ASP A 1 203 ? -14.533 5.617 21.662 1.00 87.81 203 ASP A CA 1
ATOM 1540 C C . ASP A 1 203 ? -15.776 4.748 21.842 1.00 87.81 203 ASP A C 1
ATOM 1542 O O . ASP A 1 203 ? -16.899 5.248 21.918 1.00 87.81 203 ASP A O 1
ATOM 1546 N N . ILE A 1 204 ? -15.573 3.442 21.988 1.00 88.81 204 ILE A N 1
ATOM 1547 C CA . ILE A 1 204 ? -16.636 2.521 22.384 1.00 88.81 204 ILE A CA 1
ATOM 1548 C C . ILE A 1 204 ? -16.576 2.394 23.907 1.00 88.81 204 ILE A C 1
ATOM 1550 O O . ILE A 1 204 ? -15.688 1.728 24.443 1.00 88.81 204 ILE A O 1
ATOM 1554 N N . LEU A 1 205 ? -17.510 3.045 24.611 1.00 89.81 205 LEU A N 1
ATOM 1555 C CA . LEU A 1 205 ? -17.532 3.104 26.083 1.00 89.81 205 LEU A CA 1
ATOM 1556 C C . LEU A 1 205 ? -17.507 1.703 26.711 1.00 89.81 205 LEU A C 1
ATOM 1558 O O . LEU A 1 205 ? -16.782 1.447 27.670 1.00 89.81 205 LEU A O 1
ATOM 1562 N N . VAL A 1 206 ? -18.260 0.784 26.111 1.00 90.75 206 VAL A N 1
ATOM 1563 C CA . VAL A 1 206 ? -18.358 -0.621 26.517 1.00 90.75 206 VAL A CA 1
ATOM 1564 C C . VAL A 1 206 ? -16.994 -1.317 26.481 1.00 90.75 206 VAL A C 1
ATOM 1566 O O . VAL A 1 206 ? -16.676 -2.065 27.401 1.00 90.75 206 VAL A O 1
ATOM 1569 N N . ASN A 1 207 ? -16.150 -1.030 25.484 1.00 91.62 207 ASN A N 1
ATOM 1570 C CA . ASN A 1 207 ? -14.821 -1.639 25.366 1.00 91.62 207 ASN A CA 1
ATOM 1571 C C . ASN A 1 207 ? -13.880 -1.138 26.465 1.00 91.62 207 ASN A C 1
ATOM 1573 O O . ASN A 1 207 ? -13.147 -1.931 27.050 1.00 91.62 207 ASN A O 1
ATOM 1577 N N . LYS A 1 208 ? -13.931 0.164 26.781 1.00 90.12 208 LYS A N 1
ATOM 1578 C CA . LYS A 1 208 ? -13.146 0.744 27.882 1.00 90.12 208 LYS A CA 1
ATOM 1579 C C . LYS A 1 208 ? -13.532 0.136 29.227 1.00 90.12 208 LYS A C 1
ATOM 1581 O O . LYS A 1 208 ? -12.654 -0.205 30.009 1.00 90.12 208 LYS A O 1
ATOM 1586 N N . ILE A 1 209 ? -14.829 -0.041 29.477 1.00 91.25 209 ILE A N 1
ATOM 1587 C CA . ILE A 1 209 ? -15.309 -0.681 30.708 1.00 91.25 209 ILE A CA 1
ATOM 1588 C C . ILE A 1 209 ? -14.897 -2.156 30.740 1.00 91.25 209 ILE A C 1
ATOM 1590 O O . ILE A 1 209 ? -14.378 -2.605 31.755 1.00 91.25 209 ILE A O 1
ATOM 1594 N N . SER A 1 210 ? -15.059 -2.886 29.632 1.00 89.94 210 SER A N 1
ATOM 1595 C CA . SER A 1 210 ? -14.682 -4.307 29.541 1.00 89.94 210 SER A CA 1
ATOM 1596 C C . SER A 1 210 ? -13.192 -4.522 29.840 1.00 89.94 210 SER A C 1
ATOM 1598 O O . SER A 1 210 ? -12.833 -5.457 30.547 1.00 89.94 210 SER A O 1
ATOM 1600 N N . ALA A 1 211 ? -12.322 -3.606 29.402 1.00 88.69 211 ALA A N 1
ATOM 1601 C CA . ALA A 1 211 ? -10.893 -3.653 29.714 1.00 88.69 211 ALA A CA 1
ATOM 1602 C C . ALA A 1 211 ? -10.568 -3.479 31.215 1.00 88.69 211 ALA A C 1
ATOM 1604 O O . ALA A 1 211 ? -9.516 -3.932 31.657 1.00 88.69 211 ALA A O 1
ATOM 1605 N N . LEU A 1 212 ? -11.443 -2.839 32.003 1.00 90.00 212 LEU A N 1
ATOM 1606 C CA . LEU A 1 212 ? -11.234 -2.626 33.444 1.00 90.00 212 LEU A CA 1
ATOM 1607 C C . LEU A 1 212 ? -11.626 -3.839 34.292 1.00 90.00 212 LEU A C 1
ATOM 1609 O O . LEU A 1 212 ? -10.983 -4.114 35.303 1.00 90.00 212 LEU A O 1
ATOM 1613 N N . ILE A 1 213 ? -12.697 -4.528 33.903 1.00 87.81 213 ILE A N 1
ATOM 1614 C CA . ILE A 1 213 ? -13.281 -5.653 34.653 1.00 87.81 213 ILE A CA 1
ATOM 1615 C C . ILE A 1 213 ? -12.812 -7.025 34.150 1.00 87.81 213 ILE A C 1
ATOM 1617 O O . ILE A 1 213 ? -13.027 -8.026 34.828 1.00 87.81 213 ILE A O 1
ATOM 1621 N N . GLY A 1 214 ? -12.145 -7.070 32.993 1.00 85.06 214 GLY A N 1
ATOM 1622 C CA . GLY A 1 214 ? -11.585 -8.284 32.405 1.00 85.06 214 GLY A CA 1
ATOM 1623 C C . GLY A 1 214 ? -12.561 -9.056 31.513 1.00 85.06 214 GLY A C 1
ATOM 1624 O O . GLY A 1 214 ? -13.747 -8.743 31.419 1.00 85.06 214 GLY A O 1
ATOM 1625 N N . GLU A 1 215 ? -12.037 -10.085 30.845 1.00 86.06 215 GLU A N 1
ATOM 1626 C CA . GLU A 1 215 ? -12.753 -10.876 29.827 1.00 86.06 215 GLU A CA 1
ATOM 1627 C C . GLU A 1 215 ? -13.897 -11.731 30.397 1.00 86.06 215 GLU A C 1
ATOM 1629 O O . GLU A 1 215 ? -14.781 -12.158 29.657 1.00 86.06 215 GLU A O 1
ATOM 1634 N N . ASP A 1 216 ? -13.926 -11.931 31.717 1.00 90.19 216 ASP A N 1
ATOM 1635 C CA . ASP A 1 216 ? -14.980 -12.676 32.408 1.00 90.19 216 ASP A CA 1
ATOM 1636 C C . ASP A 1 216 ? -16.315 -11.922 32.497 1.00 90.19 216 ASP A C 1
ATOM 1638 O O . ASP A 1 216 ? -17.274 -12.439 33.073 1.00 90.19 216 ASP A O 1
ATOM 1642 N N . TYR A 1 217 ? -16.409 -10.712 31.944 1.00 93.25 217 TYR A N 1
ATOM 1643 C CA . TYR A 1 217 ? -17.623 -9.907 31.966 1.00 93.25 217 TYR A CA 1
ATOM 1644 C C . TYR A 1 217 ? -18.011 -9.403 30.579 1.00 93.25 217 TYR A C 1
ATOM 1646 O O . TYR A 1 217 ? -17.191 -8.951 29.785 1.00 93.25 217 TYR A O 1
ATOM 1654 N N . THR A 1 218 ? -19.318 -9.383 30.336 1.00 92.38 218 THR A N 1
ATOM 1655 C CA . THR A 1 218 ? -19.939 -8.653 29.231 1.00 92.38 218 THR A CA 1
ATOM 1656 C C . THR A 1 218 ? -20.673 -7.431 29.773 1.00 92.38 218 THR A C 1
ATOM 1658 O O . THR A 1 218 ? -21.271 -7.472 30.852 1.00 92.38 218 THR A O 1
ATOM 1661 N N . VAL A 1 219 ? -20.619 -6.322 29.035 1.00 93.19 219 VAL A N 1
ATOM 1662 C CA . VAL A 1 219 ? -21.180 -5.033 29.458 1.00 93.19 219 VAL A CA 1
ATOM 1663 C C . VAL A 1 219 ? -22.282 -4.618 28.491 1.00 93.19 219 VAL A C 1
ATOM 1665 O O . VAL A 1 219 ? -22.061 -4.519 27.288 1.00 93.19 219 VAL A O 1
ATOM 1668 N N . THR A 1 220 ? -23.472 -4.342 29.021 1.00 92.44 220 THR A N 1
ATOM 1669 C CA . THR A 1 220 ? -24.607 -3.802 28.259 1.00 92.44 220 THR A CA 1
ATOM 1670 C C . THR A 1 220 ? -24.989 -2.437 28.817 1.00 92.44 220 THR A C 1
ATOM 1672 O O . THR A 1 220 ? -25.209 -2.296 30.018 1.00 92.44 220 THR A O 1
ATOM 1675 N N . LEU A 1 221 ? -25.080 -1.415 27.967 1.00 92.19 221 LEU A N 1
ATOM 1676 C CA . LEU A 1 221 ? -25.570 -0.100 28.386 1.00 92.19 221 LEU A CA 1
ATOM 1677 C C . LEU A 1 221 ? -27.097 -0.149 28.490 1.00 92.19 221 LEU A C 1
ATOM 1679 O O . LEU A 1 221 ? -27.768 -0.476 27.515 1.00 92.19 221 LEU A O 1
ATOM 1683 N N . LEU A 1 222 ? -27.637 0.165 29.667 1.00 91.88 222 LEU A N 1
ATOM 1684 C CA . LEU A 1 222 ? -29.083 0.213 29.894 1.00 91.88 222 LEU A CA 1
ATOM 1685 C C . LEU A 1 222 ? -29.645 1.611 29.634 1.00 91.88 222 LEU A C 1
ATOM 1687 O O . LEU A 1 222 ? -30.742 1.749 29.102 1.00 91.88 222 LEU A O 1
ATOM 1691 N N . SER A 1 223 ? -28.900 2.647 30.024 1.00 91.38 223 SER A N 1
ATOM 1692 C CA . SER A 1 223 ? -29.282 4.043 29.824 1.00 91.38 223 SER A CA 1
ATOM 1693 C C . SER A 1 223 ? -28.047 4.929 29.755 1.00 91.38 223 SER A C 1
ATOM 1695 O O . SER A 1 223 ? -27.104 4.765 30.533 1.00 91.38 223 SER A O 1
ATOM 1697 N N . THR A 1 224 ? -28.077 5.907 28.859 1.00 91.69 224 THR A N 1
ATOM 1698 C CA . THR A 1 224 ? -27.043 6.934 28.713 1.00 91.69 224 THR A CA 1
ATOM 1699 C C . THR A 1 224 ? -27.693 8.310 28.609 1.00 91.69 224 THR A C 1
ATOM 1701 O O . THR A 1 224 ? -28.827 8.402 28.134 1.00 91.69 224 THR A O 1
ATOM 1704 N N . PRO A 1 225 ? -26.990 9.390 28.988 1.00 89.31 225 PRO A N 1
ATOM 1705 C CA . PRO A 1 225 ? -27.457 10.748 28.734 1.00 89.31 225 PRO A CA 1
ATOM 1706 C C . PRO A 1 225 ? -27.719 10.993 27.243 1.00 89.31 225 PRO A C 1
ATOM 1708 O O . PRO A 1 225 ? -27.013 10.468 26.373 1.00 89.31 225 PRO A O 1
ATOM 1711 N N . GLU A 1 226 ? -28.742 11.793 26.947 1.00 87.44 226 GLU A N 1
ATOM 1712 C CA . GLU A 1 226 ? -29.206 12.028 25.581 1.00 87.44 226 GLU A CA 1
ATOM 1713 C C . GLU A 1 226 ? -28.103 12.643 24.703 1.00 87.44 226 GLU A C 1
ATOM 1715 O O . GLU A 1 226 ? -27.477 13.654 25.034 1.00 87.44 226 GLU A O 1
ATOM 1720 N N . GLY A 1 227 ? -27.828 11.998 23.566 1.00 84.50 227 GLY A N 1
ATOM 1721 C CA . GLY A 1 227 ? -26.813 12.442 22.612 1.00 84.50 227 GLY A CA 1
ATOM 1722 C C . GLY A 1 227 ? -25.369 12.419 23.136 1.00 84.50 227 GLY A C 1
ATOM 1723 O O . GLY A 1 227 ? -24.529 13.109 22.558 1.00 84.50 227 GLY A O 1
ATOM 1724 N N . MET A 1 228 ? -25.084 11.693 24.226 1.00 89.12 228 MET A N 1
ATOM 1725 C CA . MET A 1 228 ? -23.723 11.440 24.729 1.00 89.12 228 MET A CA 1
ATOM 1726 C C . MET A 1 228 ? -23.124 10.160 24.134 1.00 89.12 228 MET A C 1
ATOM 1728 O O . MET A 1 228 ? -21.930 10.099 23.846 1.00 89.12 228 MET A O 1
ATOM 1732 N N . VAL A 1 229 ? -23.956 9.135 23.941 1.00 89.19 229 VAL A N 1
ATOM 1733 C CA . VAL A 1 229 ? -23.573 7.850 23.349 1.00 89.19 229 VAL A CA 1
ATOM 1734 C C . VAL A 1 229 ? -24.612 7.481 22.296 1.00 89.19 229 VAL A C 1
ATOM 1736 O O . VAL A 1 229 ? -25.806 7.501 22.582 1.00 89.19 229 VAL A O 1
ATOM 1739 N N . VAL A 1 230 ? -24.162 7.154 21.086 1.00 86.12 230 VAL A N 1
ATOM 1740 C CA . VAL A 1 230 ? -25.005 6.672 19.981 1.00 86.12 230 VAL A CA 1
ATOM 1741 C C . VAL A 1 230 ? -24.359 5.405 19.433 1.00 86.12 230 VAL A C 1
ATOM 1743 O O . VAL A 1 230 ? -23.159 5.386 19.170 1.00 86.12 230 VAL A O 1
ATOM 1746 N N . ASP A 1 231 ? -25.131 4.323 19.333 1.00 84.75 231 ASP A N 1
ATOM 1747 C CA . ASP A 1 231 ? -24.657 3.001 18.891 1.00 84.75 231 ASP A CA 1
ATOM 1748 C C . ASP A 1 231 ? -23.405 2.505 19.643 1.00 84.75 231 ASP A C 1
ATOM 1750 O O . ASP A 1 231 ? -22.458 1.971 19.065 1.00 84.75 231 ASP A O 1
ATOM 1754 N N . GLY A 1 232 ? -23.370 2.736 20.961 1.00 82.88 232 GLY A N 1
ATOM 1755 C CA . GLY A 1 232 ? -22.252 2.355 21.835 1.00 82.88 232 GLY A CA 1
ATOM 1756 C C . GLY A 1 232 ? -20.991 3.214 21.685 1.00 82.88 232 GLY A C 1
ATOM 1757 O O . GLY A 1 232 ? -20.039 3.027 22.447 1.00 82.88 232 GLY A O 1
ATOM 1758 N N . LYS A 1 233 ? -20.986 4.171 20.749 1.00 88.81 233 LYS A N 1
ATOM 1759 C CA . LYS A 1 233 ? -19.889 5.110 20.516 1.00 88.81 233 LYS A CA 1
ATOM 1760 C C . LYS A 1 233 ? -20.152 6.441 21.201 1.00 88.81 233 LYS A C 1
ATOM 1762 O O . LYS A 1 233 ? -21.264 6.966 21.159 1.00 88.81 233 LYS A O 1
ATOM 1767 N N . ILE A 1 234 ? -19.113 7.004 21.804 1.00 89.44 234 ILE A N 1
ATOM 1768 C CA . ILE A 1 234 ? -19.152 8.348 22.371 1.00 89.44 234 ILE A CA 1
ATOM 1769 C C . ILE A 1 234 ? -19.365 9.367 21.248 1.00 89.44 234 ILE A C 1
ATOM 1771 O O . ILE A 1 234 ? -18.601 9.410 20.279 1.00 89.44 234 ILE A O 1
ATOM 1775 N N . VAL A 1 235 ? -20.376 10.217 21.422 1.00 88.38 235 VAL A N 1
ATOM 1776 C CA . VAL A 1 235 ? -20.641 11.388 20.584 1.00 88.38 235 VAL A CA 1
ATOM 1777 C C . VAL A 1 235 ? -20.189 12.624 21.347 1.00 88.38 235 VAL A C 1
ATOM 1779 O O . VAL A 1 235 ? -20.711 12.933 22.419 1.00 88.38 235 VAL A O 1
ATOM 1782 N N . GLN A 1 236 ? -19.210 13.341 20.802 1.00 83.75 236 GLN A N 1
ATOM 1783 C CA . GLN A 1 236 ? -18.778 14.603 21.396 1.00 83.75 236 GLN A CA 1
ATOM 1784 C C . GLN A 1 236 ? -19.729 15.749 21.010 1.00 83.75 236 GLN A C 1
ATOM 1786 O O . GLN A 1 236 ? -20.158 15.808 19.854 1.00 83.75 236 GLN A O 1
ATOM 1791 N N . PRO A 1 237 ? -20.027 16.684 21.933 1.00 83.38 237 PRO A N 1
ATOM 1792 C CA . PRO A 1 237 ? -20.740 17.922 21.613 1.00 83.38 237 PRO A CA 1
ATOM 1793 C C . PRO A 1 237 ? -20.027 18.696 20.499 1.00 83.38 237 PRO A C 1
ATOM 1795 O O . PRO A 1 237 ? -18.797 18.714 20.457 1.00 83.38 237 PRO A O 1
ATOM 1798 N N . GLU A 1 238 ? -20.774 19.337 19.599 1.00 77.31 238 GLU A N 1
ATOM 1799 C CA . GLU A 1 238 ? -20.167 20.136 18.528 1.00 77.31 238 GLU A CA 1
ATOM 1800 C C . GLU A 1 238 ? -19.446 21.377 19.070 1.00 77.31 238 GLU A C 1
ATOM 1802 O O . GLU A 1 238 ? -19.648 21.808 20.206 1.00 77.31 238 GLU A O 1
ATOM 1807 N N . ILE A 1 239 ? -18.598 21.969 18.229 1.00 69.06 239 ILE A N 1
ATOM 1808 C CA . ILE A 1 239 ? -17.817 23.159 18.565 1.00 69.06 239 ILE A CA 1
ATOM 1809 C C . ILE A 1 239 ? -18.740 24.293 19.033 1.00 69.06 239 ILE A C 1
ATOM 1811 O O . ILE A 1 239 ? -19.629 24.721 18.302 1.00 69.06 239 ILE A O 1
ATOM 1815 N N . GLY A 1 240 ? -18.495 24.798 20.246 1.00 65.31 240 GLY A N 1
ATOM 1816 C CA . GLY A 1 240 ? -19.280 25.871 20.869 1.00 65.31 240 GLY A CA 1
ATOM 1817 C C . GLY A 1 240 ? -20.462 25.397 21.724 1.00 65.31 240 GLY A C 1
ATOM 1818 O O . GLY A 1 240 ? -21.087 26.226 22.382 1.00 65.31 240 GLY A O 1
ATOM 1819 N N . GLN A 1 241 ? -20.755 24.092 21.763 1.00 72.12 241 GLN A N 1
ATOM 1820 C CA . GLN A 1 241 ? -21.688 23.508 22.733 1.00 72.12 241 GLN A CA 1
ATOM 1821 C C . GLN A 1 241 ? -20.985 23.274 24.080 1.00 72.12 241 GLN A C 1
ATOM 1823 O O . GLN A 1 241 ? -19.765 23.136 24.131 1.00 72.12 241 GLN A O 1
ATOM 1828 N N . SER A 1 242 ? -21.739 23.248 25.181 1.00 81.69 242 SER A N 1
ATOM 1829 C CA . SER A 1 242 ? -21.197 22.912 26.503 1.00 81.69 242 SER A CA 1
ATOM 1830 C C . SER A 1 242 ? -20.817 21.432 26.598 1.00 81.69 242 SER A C 1
ATOM 1832 O O . SER A 1 242 ? -21.352 20.598 25.861 1.00 81.69 242 SER A O 1
ATOM 1834 N N . ASP A 1 243 ? -19.943 21.097 27.551 1.00 87.12 243 ASP A N 1
ATOM 1835 C CA . ASP A 1 243 ? -19.682 19.709 27.939 1.00 87.12 243 ASP A CA 1
ATOM 1836 C C . ASP A 1 243 ? -20.998 18.973 28.233 1.00 87.12 243 ASP A C 1
ATOM 1838 O O . ASP A 1 243 ? -21.955 19.552 28.761 1.00 87.12 243 ASP A O 1
ATOM 1842 N N . LYS A 1 244 ? -21.047 17.686 27.886 1.00 88.50 244 LYS A N 1
ATOM 1843 C CA . LYS A 1 244 ? -22.176 16.812 28.211 1.00 88.50 244 LYS A CA 1
ATOM 1844 C C . LYS A 1 244 ? -21.800 15.935 29.391 1.00 88.50 244 LYS A C 1
ATOM 1846 O O . LYS A 1 244 ? -20.896 15.109 29.282 1.00 88.50 244 LYS A O 1
ATOM 1851 N N . SER A 1 245 ? -22.534 16.078 30.484 1.00 89.75 245 SER A N 1
ATOM 1852 C CA . SER A 1 245 ? -22.393 15.244 31.675 1.00 89.75 245 SER A CA 1
ATOM 1853 C C . SER A 1 245 ? -23.686 14.501 31.971 1.00 89.75 245 SER A C 1
ATOM 1855 O O . SER A 1 245 ? -24.776 14.997 31.684 1.00 89.75 245 SER A O 1
ATOM 1857 N N . GLY A 1 246 ? -23.574 13.322 32.570 1.00 90.88 246 GLY A N 1
ATOM 1858 C CA . GLY A 1 246 ? -24.725 12.638 33.140 1.00 90.88 246 GLY A CA 1
ATOM 1859 C C . GLY A 1 246 ? -24.432 11.215 33.593 1.00 90.88 246 GLY A C 1
ATOM 1860 O O . GLY A 1 246 ? -23.323 10.696 33.452 1.00 90.88 246 GLY A O 1
ATOM 1861 N N . THR A 1 247 ? -25.457 10.586 34.162 1.00 94.25 247 THR A N 1
ATOM 1862 C CA . THR A 1 247 ? -25.369 9.232 34.708 1.00 94.25 247 THR A CA 1
ATOM 1863 C C . THR A 1 247 ? -25.532 8.183 33.612 1.00 94.25 247 THR A C 1
ATOM 1865 O O . THR A 1 247 ? -26.560 8.128 32.937 1.00 94.25 247 THR A O 1
ATOM 1868 N N . VAL A 1 248 ? -24.531 7.318 33.469 1.00 93.56 248 VAL A N 1
ATOM 1869 C CA . VAL A 1 248 ? -24.593 6.112 32.639 1.00 93.56 248 VAL A CA 1
ATOM 1870 C C . VAL A 1 248 ? -24.937 4.925 33.526 1.00 93.56 248 VAL A C 1
ATOM 1872 O O . VAL A 1 248 ? -24.252 4.673 34.519 1.00 93.56 248 VAL A O 1
ATOM 1875 N N . VAL A 1 249 ? -25.980 4.187 33.147 1.00 94.44 249 VAL A N 1
ATOM 1876 C CA . VAL A 1 249 ? -26.410 2.953 33.811 1.00 94.44 249 VAL A CA 1
ATOM 1877 C C . VAL A 1 249 ? -26.021 1.771 32.934 1.00 94.44 249 VAL A C 1
ATOM 1879 O O . VAL A 1 249 ? -26.389 1.707 31.758 1.00 94.44 249 VAL A O 1
ATOM 1882 N N . MET A 1 250 ? -25.284 0.829 33.509 1.00 93.69 250 MET A N 1
ATOM 1883 C CA . MET A 1 250 ? -24.758 -0.341 32.814 1.00 93.69 250 MET A CA 1
ATOM 1884 C C . MET A 1 250 ? -25.128 -1.629 33.546 1.00 93.69 250 MET A C 1
ATOM 1886 O O . MET A 1 250 ? -25.222 -1.657 34.772 1.00 93.69 250 MET A O 1
ATOM 1890 N N . LEU A 1 251 ? -25.300 -2.698 32.778 1.00 94.69 251 LEU A N 1
ATOM 1891 C CA . LEU A 1 251 ? -25.468 -4.058 33.258 1.00 94.69 251 LEU A CA 1
ATOM 1892 C C . LEU A 1 251 ? -24.196 -4.853 32.969 1.00 94.69 251 LEU A C 1
ATOM 1894 O O . LEU A 1 251 ? -23.820 -5.029 31.809 1.00 94.69 251 LEU A O 1
ATOM 1898 N N . LEU A 1 252 ? -23.567 -5.354 34.027 1.00 94.25 252 LEU A N 1
ATOM 1899 C CA . LEU A 1 252 ? -22.439 -6.269 33.964 1.00 94.25 252 LEU A CA 1
ATOM 1900 C C . LEU A 1 252 ? -22.943 -7.699 34.103 1.00 94.25 252 LEU A C 1
ATOM 1902 O O . LEU A 1 252 ? -23.602 -8.017 35.091 1.00 94.25 252 LEU A O 1
ATOM 1906 N N . THR A 1 253 ? -22.614 -8.554 33.137 1.00 93.19 253 THR A N 1
ATOM 1907 C CA . THR A 1 253 ? -22.937 -9.985 33.175 1.00 93.19 253 THR A CA 1
ATOM 1908 C C . THR A 1 253 ? -21.648 -10.789 33.170 1.00 93.19 253 THR A C 1
ATOM 1910 O O . THR A 1 253 ? -20.923 -10.786 32.175 1.00 93.19 253 THR A O 1
ATOM 1913 N N . ARG A 1 254 ? -21.363 -11.461 34.283 1.00 91.94 254 ARG A N 1
ATOM 1914 C CA . ARG A 1 254 ? -20.213 -12.354 34.439 1.00 91.94 254 ARG A CA 1
ATOM 1915 C C . ARG A 1 254 ? -20.412 -13.638 33.619 1.00 91.94 254 ARG A C 1
ATOM 1917 O O . ARG A 1 254 ? -21.548 -14.027 33.353 1.00 91.94 254 ARG A O 1
ATOM 1924 N N . THR A 1 255 ? -19.330 -14.314 33.241 1.00 89.31 255 THR A N 1
ATOM 1925 C CA . THR A 1 255 ? -19.328 -15.565 32.451 1.00 89.31 255 THR A CA 1
ATOM 1926 C C . THR A 1 255 ? -20.164 -16.690 33.056 1.00 89.31 255 THR A C 1
ATOM 1928 O O . THR A 1 255 ? -20.700 -17.522 32.330 1.00 89.31 255 THR A O 1
ATOM 1931 N N . ASP A 1 256 ? -20.335 -16.703 34.375 1.00 86.56 256 ASP A N 1
ATOM 1932 C CA . ASP A 1 256 ? -21.185 -17.657 35.091 1.00 86.56 256 ASP A CA 1
ATOM 1933 C C . ASP A 1 256 ? -22.682 -17.269 35.124 1.00 86.56 256 ASP A C 1
ATOM 1935 O O . ASP A 1 256 ? -23.470 -17.909 35.823 1.00 86.56 256 ASP A O 1
ATOM 1939 N N . GLY A 1 257 ? -23.060 -16.192 34.429 1.00 87.94 257 GLY A N 1
ATOM 1940 C CA . GLY A 1 257 ? -24.419 -15.663 34.340 1.00 87.94 257 GLY A CA 1
ATOM 1941 C C . GLY A 1 257 ? -24.790 -14.636 35.414 1.00 87.94 257 GLY A C 1
ATOM 1942 O O . GLY A 1 257 ? -25.899 -14.108 35.374 1.00 87.94 257 GLY A O 1
ATOM 1943 N N . THR A 1 258 ? -23.907 -14.319 36.369 1.00 92.06 258 THR A N 1
ATOM 1944 C CA . THR A 1 258 ? -24.217 -13.361 37.445 1.00 92.06 258 THR A CA 1
ATOM 1945 C C . THR A 1 258 ? -24.332 -11.935 36.905 1.00 92.06 258 THR A C 1
ATOM 1947 O O . THR A 1 258 ? -23.435 -11.452 36.217 1.00 92.06 258 THR A O 1
ATOM 1950 N N . LYS A 1 259 ? -25.423 -11.240 37.249 1.00 92.69 259 LYS A N 1
ATOM 1951 C CA . LYS A 1 259 ? -25.772 -9.914 36.714 1.00 92.69 259 LYS A CA 1
ATOM 1952 C C . LYS A 1 259 ? -25.767 -8.836 37.802 1.00 92.69 259 LYS A C 1
ATOM 1954 O O . LYS A 1 259 ? -26.452 -8.989 38.814 1.00 92.69 259 LYS A O 1
ATOM 1959 N N . VAL A 1 260 ? -25.054 -7.729 37.578 1.00 94.25 260 VAL A N 1
ATOM 1960 C CA . VAL A 1 260 ? -25.006 -6.558 38.477 1.00 94.25 260 VAL A CA 1
ATOM 1961 C C . VAL A 1 260 ? -25.193 -5.266 37.685 1.00 94.25 260 VAL A C 1
ATOM 1963 O O . VAL A 1 260 ? -24.522 -5.030 36.684 1.00 94.25 260 VAL A O 1
ATOM 1966 N N . GLU A 1 261 ? -26.110 -4.416 38.144 1.00 94.69 261 GLU A N 1
ATOM 1967 C CA . GLU A 1 261 ? -26.259 -3.051 37.636 1.00 94.69 261 GLU A CA 1
ATOM 1968 C C . GLU A 1 261 ? -25.286 -2.115 38.352 1.00 94.69 261 GLU A C 1
ATOM 1970 O O . GLU A 1 261 ? -25.181 -2.134 39.580 1.00 94.69 261 GLU A O 1
ATOM 1975 N N . HIS A 1 262 ? -24.612 -1.266 37.582 1.00 94.31 262 HIS A N 1
ATOM 1976 C CA . HIS A 1 262 ? -23.736 -0.218 38.095 1.00 94.31 262 HIS A CA 1
ATOM 1977 C C . HIS A 1 262 ? -24.072 1.116 37.440 1.00 94.31 262 HIS A C 1
ATOM 1979 O O . HIS A 1 262 ? -24.569 1.170 36.314 1.00 94.31 262 HIS A O 1
ATOM 1985 N N . SER A 1 263 ? -23.843 2.211 38.154 1.00 93.62 263 SER A N 1
ATOM 1986 C CA . SER A 1 263 ? -24.133 3.557 37.661 1.00 93.62 263 SER A CA 1
ATOM 1987 C C . SER A 1 263 ? -23.005 4.503 38.016 1.00 93.62 263 SER A C 1
ATOM 1989 O O . SER A 1 263 ? -22.530 4.511 39.149 1.00 93.62 263 SER A O 1
ATOM 1991 N N . ILE A 1 264 ? -22.593 5.310 37.043 1.00 93.31 264 ILE A N 1
ATOM 1992 C CA . ILE A 1 264 ? -21.504 6.275 37.194 1.00 93.31 264 ILE A CA 1
ATOM 1993 C C . ILE A 1 264 ? -21.859 7.588 36.510 1.00 93.31 264 ILE A C 1
ATOM 1995 O O . ILE A 1 264 ? -22.546 7.603 35.490 1.00 93.31 264 ILE A O 1
ATOM 1999 N N . GLU A 1 26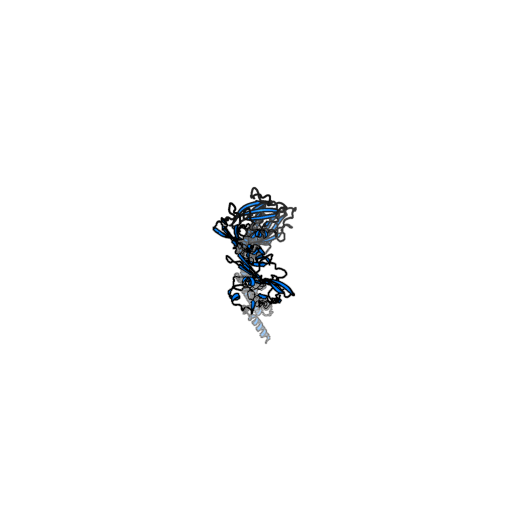5 ? -21.370 8.690 37.060 1.00 91.88 265 GLU A N 1
ATOM 2000 C CA . GLU A 1 265 ? -21.451 9.999 36.422 1.00 91.88 265 GLU A CA 1
ATOM 2001 C C . GLU A 1 265 ? -20.222 10.213 35.538 1.00 91.88 265 GLU A C 1
ATOM 2003 O O . GLU A 1 265 ? -19.085 10.063 35.987 1.00 91.88 265 GLU A O 1
ATOM 2008 N N . LEU A 1 266 ? -20.450 10.523 34.264 1.00 91.62 266 LEU A N 1
ATOM 2009 C CA . LEU A 1 266 ? -19.399 10.728 33.274 1.00 91.62 266 LEU A CA 1
ATOM 2010 C C . LEU A 1 266 ? -19.587 12.068 32.569 1.00 91.62 266 LEU A C 1
ATOM 2012 O O . LEU A 1 266 ? -20.713 12.534 32.396 1.00 91.62 266 LEU A O 1
ATOM 2016 N N . THR A 1 267 ? -18.476 12.638 32.104 1.00 89.06 267 THR A N 1
ATOM 2017 C CA . THR A 1 267 ? -18.447 13.877 31.319 1.00 89.06 267 THR A CA 1
ATOM 2018 C C . THR A 1 267 ? -17.722 13.636 30.001 1.00 89.06 267 THR A C 1
ATOM 2020 O O . THR A 1 267 ? -16.583 13.172 29.987 1.00 89.06 267 THR A O 1
ATOM 2023 N N . VAL A 1 268 ? -18.376 13.979 28.893 1.00 89.00 268 VAL A N 1
ATOM 2024 C CA . VAL A 1 268 ? -17.777 14.076 27.561 1.00 89.00 268 VAL A CA 1
ATOM 2025 C C . VAL A 1 268 ? -17.588 15.552 27.264 1.00 89.00 268 VAL A C 1
ATOM 2027 O O . VAL A 1 268 ? -18.555 16.310 27.148 1.00 89.00 268 VAL A O 1
ATOM 2030 N N . LYS A 1 269 ? -16.326 15.958 27.150 1.00 83.62 269 LYS A N 1
ATOM 2031 C CA . LYS A 1 269 ? -15.993 17.346 26.854 1.00 83.62 269 LYS A CA 1
ATOM 2032 C C . LYS A 1 269 ? -16.418 17.721 25.440 1.00 83.62 269 LYS A C 1
ATOM 2034 O O . LYS A 1 269 ? -16.347 16.892 24.527 1.00 83.62 269 LYS A O 1
ATOM 2039 N N . ALA A 1 270 ? -16.853 18.964 25.268 1.00 76.69 270 ALA A N 1
ATOM 2040 C CA . ALA A 1 270 ? -17.193 19.512 23.966 1.00 76.69 270 ALA A CA 1
ATOM 2041 C C . ALA A 1 270 ? -16.007 19.434 23.002 1.00 76.69 270 ALA A C 1
ATOM 2043 O O . ALA A 1 270 ? -14.847 19.561 23.410 1.00 76.69 270 ALA A O 1
ATOM 2044 N N . LYS A 1 271 ? -16.294 19.263 21.704 1.00 66.88 271 LYS A N 1
ATOM 2045 C CA . LYS A 1 271 ? -15.283 19.462 20.667 1.00 66.88 271 LYS A CA 1
ATOM 2046 C C . LYS A 1 271 ? -14.752 20.873 20.820 1.00 66.88 271 LYS A C 1
ATOM 2048 O O . LYS A 1 271 ? -15.436 21.856 20.549 1.00 66.88 271 LYS A O 1
ATOM 2053 N N . VAL A 1 272 ? -13.506 20.978 21.239 1.00 59.16 272 VAL A N 1
ATOM 2054 C CA . VAL A 1 272 ? -12.785 22.236 21.142 1.00 59.16 272 VAL A CA 1
ATOM 2055 C C . VAL A 1 272 ? -12.578 22.491 19.650 1.00 59.16 272 VAL A C 1
ATOM 2057 O O . VAL A 1 272 ? -12.227 21.561 18.915 1.00 59.16 272 VAL A O 1
ATOM 2060 N N . ASN A 1 273 ? -12.801 23.726 19.182 1.00 47.56 273 ASN A N 1
ATOM 2061 C CA . ASN A 1 273 ? -12.261 24.127 17.887 1.00 47.56 273 ASN A CA 1
ATOM 2062 C C . ASN A 1 273 ? -10.748 24.137 18.041 1.00 47.56 273 ASN A C 1
ATOM 2064 O O . ASN A 1 273 ? -10.140 25.133 18.426 1.00 47.56 273 ASN A O 1
ATOM 2068 N N . LEU A 1 274 ? -10.150 22.976 17.841 1.00 58.97 274 LEU A N 1
ATOM 2069 C CA . LEU A 1 274 ? -8.729 22.879 17.668 1.00 58.97 274 LEU A CA 1
ATOM 2070 C C . LEU A 1 274 ? -8.548 23.297 16.235 1.00 58.97 274 LEU A C 1
ATOM 2072 O O . LEU A 1 274 ? -8.690 22.480 15.333 1.00 58.97 274 LEU A O 1
ATOM 2076 N N . ASP A 1 275 ? -8.363 24.595 16.053 1.00 68.25 275 ASP A N 1
ATOM 2077 C CA . ASP A 1 275 ? -7.810 25.166 14.848 1.00 68.25 275 ASP A CA 1
ATOM 2078 C C . ASP A 1 275 ? -6.793 24.167 14.272 1.00 68.25 275 ASP A C 1
ATOM 2080 O O . ASP A 1 275 ? -5.776 23.855 14.892 1.00 68.25 275 ASP A O 1
ATOM 2084 N N . LYS A 1 276 ? -7.143 23.520 13.159 1.00 74.38 276 LYS A N 1
ATOM 2085 C CA . LYS A 1 276 ? -6.368 22.374 12.693 1.00 74.38 276 LYS A CA 1
ATOM 2086 C C . LYS A 1 276 ? -5.227 22.887 11.846 1.00 74.38 276 LYS A C 1
ATOM 2088 O O . LYS A 1 276 ? -5.413 23.717 10.958 1.00 74.38 276 LYS A O 1
ATOM 2093 N N . GLY A 1 277 ? -4.043 22.387 12.134 1.00 82.69 277 GLY A N 1
ATOM 2094 C CA . GLY A 1 277 ? -2.914 22.500 11.237 1.00 82.69 277 GLY A CA 1
ATOM 2095 C C . GLY A 1 277 ? -2.634 21.158 10.589 1.00 82.69 277 GLY A C 1
ATOM 2096 O O . GLY A 1 277 ? -3.314 20.149 10.809 1.00 82.69 277 GLY A O 1
ATOM 2097 N N . LEU A 1 278 ? -1.582 21.138 9.791 1.00 89.25 278 LEU A N 1
ATOM 2098 C CA . LEU A 1 278 ? -1.027 19.897 9.290 1.00 89.25 278 LEU A CA 1
ATOM 2099 C C . LEU A 1 278 ? 0.486 19.932 9.443 1.00 89.25 278 LEU A C 1
ATOM 2101 O O . LEU A 1 278 ? 1.104 20.993 9.367 1.00 89.25 278 LEU A O 1
ATOM 2105 N N . SER A 1 279 ? 1.075 18.761 9.639 1.00 88.94 279 SER A N 1
ATOM 2106 C CA . SER A 1 279 ? 2.522 18.595 9.643 1.00 88.94 279 SER A CA 1
ATOM 2107 C C . SER A 1 279 ? 2.942 17.849 8.387 1.00 88.94 279 SER A C 1
ATOM 2109 O O . SER A 1 279 ? 2.357 16.817 8.049 1.00 88.94 279 SER A O 1
ATOM 2111 N N . GLN A 1 280 ? 3.936 18.376 7.681 1.00 90.25 280 GLN A N 1
ATOM 2112 C CA . GLN A 1 280 ? 4.614 17.674 6.600 1.00 90.25 280 GLN A CA 1
ATOM 2113 C C . GLN A 1 280 ? 6.004 17.292 7.056 1.00 90.25 280 GLN A C 1
ATOM 2115 O O . GLN A 1 280 ? 6.849 18.144 7.311 1.00 90.25 280 GLN A O 1
ATOM 2120 N N . ILE A 1 281 ? 6.246 15.996 7.112 1.00 87.50 281 ILE A N 1
ATOM 2121 C CA . ILE A 1 281 ? 7.516 15.440 7.517 1.00 87.50 281 ILE A CA 1
ATOM 2122 C C . ILE A 1 281 ? 8.257 15.018 6.259 1.00 87.50 281 ILE A C 1
ATOM 2124 O O . ILE A 1 281 ? 7.694 14.390 5.365 1.00 87.50 281 ILE A O 1
ATOM 2128 N N . SER A 1 282 ? 9.525 15.384 6.166 1.00 85.69 282 SER A N 1
ATOM 2129 C CA . SER A 1 282 ? 10.443 14.915 5.134 1.00 85.69 282 SER A CA 1
ATOM 2130 C C . SER A 1 282 ? 11.650 14.283 5.811 1.00 85.69 282 SER A C 1
ATOM 2132 O O . SER A 1 282 ? 12.248 14.882 6.706 1.00 85.69 282 SER A O 1
ATOM 2134 N N . LEU A 1 283 ? 12.007 13.081 5.370 1.00 82.81 283 LEU A N 1
ATOM 2135 C CA . LEU A 1 283 ? 13.215 12.395 5.814 1.00 82.81 283 LEU A CA 1
ATOM 2136 C C . LEU A 1 283 ? 14.323 12.677 4.813 1.00 82.81 283 LEU A C 1
ATOM 2138 O O . LEU A 1 283 ? 14.115 12.570 3.607 1.00 82.81 283 LEU A O 1
ATOM 2142 N N . PHE A 1 284 ? 15.496 13.032 5.311 1.00 81.12 284 PHE A N 1
ATOM 2143 C CA . PHE A 1 284 ? 16.685 13.265 4.507 1.00 81.12 284 PHE A CA 1
ATOM 2144 C C . PHE A 1 284 ? 17.813 12.384 5.023 1.00 81.12 284 PHE A C 1
ATOM 2146 O O . PHE A 1 284 ? 17.965 12.209 6.232 1.00 81.12 284 PHE A O 1
ATOM 2153 N N . LYS A 1 285 ? 18.601 11.833 4.103 1.00 77.44 285 LYS A N 1
ATOM 2154 C CA . LYS A 1 285 ? 19.789 11.036 4.419 1.00 77.44 285 LYS A CA 1
ATOM 2155 C C . LYS A 1 285 ? 21.031 11.920 4.349 1.00 77.44 285 LYS A C 1
ATOM 2157 O O . LYS A 1 285 ? 21.507 12.179 3.263 1.00 77.44 285 LYS A O 1
ATOM 2162 N N . ASP A 1 286 ? 21.603 12.388 5.440 1.00 74.56 286 ASP A N 1
ATOM 2163 C CA . ASP A 1 286 ? 22.594 13.476 5.413 1.00 74.56 286 ASP A CA 1
ATOM 2164 C C . ASP A 1 286 ? 21.969 14.817 4.960 1.00 74.56 286 ASP A C 1
ATOM 2166 O O . ASP A 1 286 ? 20.918 14.876 4.319 1.00 74.56 286 ASP A O 1
ATOM 2170 N N . SER A 1 287 ? 22.592 15.940 5.330 1.00 61.53 287 SER A N 1
ATOM 2171 C CA . SER A 1 287 ? 22.020 17.289 5.170 1.00 61.53 287 SER A CA 1
ATOM 2172 C C . SER A 1 287 ? 21.832 17.752 3.716 1.00 61.53 287 SER A C 1
ATOM 2174 O O . SER A 1 287 ? 21.209 18.790 3.492 1.00 61.53 287 SER A O 1
ATOM 2176 N N . THR A 1 288 ? 22.360 17.010 2.739 1.00 56.62 288 THR A N 1
ATOM 2177 C CA . THR A 1 288 ? 22.457 17.410 1.325 1.00 56.62 288 THR A CA 1
ATOM 2178 C C . THR A 1 288 ? 21.866 16.399 0.332 1.00 56.62 288 THR A C 1
ATOM 2180 O O . THR A 1 288 ? 22.030 16.586 -0.873 1.00 56.62 288 THR A O 1
ATOM 2183 N N . SER A 1 289 ? 21.188 15.337 0.783 1.00 59.62 289 SER A N 1
ATOM 2184 C CA . SER A 1 289 ? 20.713 14.271 -0.115 1.00 59.62 289 SER A CA 1
ATOM 2185 C C . SER A 1 289 ? 19.243 14.363 -0.537 1.00 59.62 289 SER A C 1
ATOM 2187 O O . SER A 1 289 ? 18.446 15.161 -0.039 1.00 59.62 289 SER A O 1
ATOM 2189 N N . SER A 1 290 ? 18.892 13.466 -1.459 1.00 64.44 290 SER A N 1
ATOM 2190 C CA . SER A 1 290 ? 17.532 13.122 -1.861 1.00 64.44 290 SER A CA 1
ATOM 2191 C C . SER A 1 290 ? 16.686 12.654 -0.669 1.00 64.44 290 SER A C 1
ATOM 2193 O O . SER A 1 290 ? 17.129 11.847 0.148 1.00 64.44 290 SER A O 1
ATOM 2195 N N . LYS A 1 291 ? 15.436 13.127 -0.594 1.00 73.25 291 LYS A N 1
ATOM 2196 C CA . LYS A 1 291 ? 14.485 12.698 0.442 1.00 73.25 291 LYS A CA 1
ATOM 2197 C C . LYS A 1 291 ? 14.316 11.169 0.437 1.00 73.25 291 LYS A C 1
ATOM 2199 O O . LYS A 1 291 ? 14.161 10.587 -0.637 1.00 73.25 291 LYS A O 1
ATOM 2204 N N . ILE A 1 292 ? 14.299 10.556 1.617 1.00 74.81 292 ILE A N 1
ATOM 2205 C CA . ILE A 1 292 ? 14.051 9.121 1.805 1.00 74.81 292 ILE A CA 1
ATOM 2206 C C . ILE A 1 292 ? 12.538 8.856 1.731 1.00 74.81 292 ILE A C 1
ATOM 2208 O O . ILE A 1 292 ? 11.734 9.677 2.181 1.00 74.81 292 ILE A O 1
ATOM 2212 N N . ASP A 1 293 ? 12.152 7.717 1.157 1.00 71.00 293 ASP A N 1
ATOM 2213 C CA . ASP A 1 293 ? 10.767 7.244 1.160 1.00 71.00 293 ASP A CA 1
ATOM 2214 C C . ASP A 1 293 ? 10.363 6.782 2.574 1.00 71.00 293 ASP A C 1
ATOM 2216 O O . ASP A 1 293 ? 11.097 6.072 3.256 1.00 71.00 293 ASP A O 1
ATOM 2220 N N . PHE A 1 294 ? 9.176 7.174 3.031 1.00 66.75 294 PHE A N 1
ATOM 2221 C CA . PHE A 1 294 ? 8.670 6.792 4.351 1.00 66.75 294 PHE A CA 1
ATOM 2222 C C . PHE A 1 294 ? 8.294 5.309 4.463 1.00 66.75 294 PHE A C 1
ATOM 2224 O O . PHE A 1 294 ? 8.150 4.808 5.574 1.00 66.75 294 PHE A O 1
ATOM 2231 N N . THR A 1 295 ? 8.169 4.587 3.346 1.00 61.97 295 THR A N 1
ATOM 2232 C CA . THR A 1 295 ? 7.892 3.140 3.337 1.00 61.97 295 THR A CA 1
ATOM 2233 C C . THR A 1 295 ? 9.023 2.289 3.925 1.00 61.97 295 THR A C 1
ATOM 2235 O O . THR A 1 295 ? 8.792 1.128 4.253 1.00 61.97 295 THR A O 1
ATOM 2238 N N . THR A 1 296 ? 10.228 2.847 4.103 1.00 57.94 296 THR A N 1
ATOM 2239 C CA . THR A 1 296 ? 11.403 2.123 4.617 1.00 57.94 296 THR A CA 1
ATOM 2240 C C . THR A 1 296 ? 11.665 2.320 6.114 1.00 57.94 296 THR A C 1
ATOM 2242 O O . THR A 1 296 ? 12.656 1.800 6.620 1.00 57.94 296 THR A O 1
ATOM 2245 N N . ILE A 1 297 ? 10.849 3.107 6.831 1.00 60.81 297 ILE A N 1
ATOM 2246 C CA . ILE A 1 297 ? 11.128 3.525 8.216 1.00 60.81 297 ILE A CA 1
ATOM 2247 C C . ILE A 1 297 ? 9.915 3.279 9.118 1.00 60.81 297 ILE A C 1
ATOM 2249 O O . ILE A 1 297 ? 8.790 3.646 8.788 1.00 60.81 297 ILE A O 1
ATOM 2253 N N . SER A 1 298 ? 10.144 2.662 10.279 1.00 57.31 298 SER A N 1
ATOM 2254 C CA . SER A 1 298 ? 9.097 2.351 11.252 1.00 57.31 298 SER A CA 1
ATOM 2255 C C . SER A 1 298 ? 8.818 3.520 12.201 1.00 57.31 298 SER A C 1
ATOM 2257 O O . SER A 1 298 ? 9.700 3.954 12.928 1.00 57.31 298 SER A O 1
ATOM 2259 N N . ASN A 1 299 ? 7.550 3.921 12.284 1.00 69.62 299 ASN A N 1
ATOM 2260 C CA . ASN A 1 299 ? 6.943 4.673 13.390 1.00 69.62 299 ASN A CA 1
ATOM 2261 C C . ASN A 1 299 ? 7.451 6.117 13.584 1.00 69.62 299 ASN A C 1
ATOM 2263 O O . ASN A 1 299 ? 8.295 6.404 14.434 1.00 69.62 299 ASN A O 1
ATOM 2267 N N . PHE A 1 300 ? 6.843 7.047 12.838 1.00 81.94 300 PHE A N 1
ATOM 2268 C CA . PHE A 1 300 ? 6.802 8.468 13.194 1.00 81.94 300 PHE A CA 1
ATOM 2269 C C . PHE A 1 300 ? 5.505 8.767 13.950 1.00 81.94 300 PHE A C 1
ATOM 2271 O O . PHE A 1 300 ? 4.418 8.403 13.496 1.00 81.94 300 PHE A O 1
ATOM 2278 N N . ALA A 1 301 ? 5.618 9.457 15.077 1.00 86.75 301 ALA A N 1
ATOM 2279 C CA . ALA A 1 301 ? 4.492 9.862 15.887 1.00 86.75 301 ALA A CA 1
ATOM 2280 C C . ALA A 1 301 ? 4.666 11.286 16.430 1.00 86.75 301 ALA A C 1
ATOM 2282 O O . ALA A 1 301 ? 5.758 11.745 16.757 1.00 86.75 301 ALA A O 1
ATOM 2283 N N . LEU A 1 30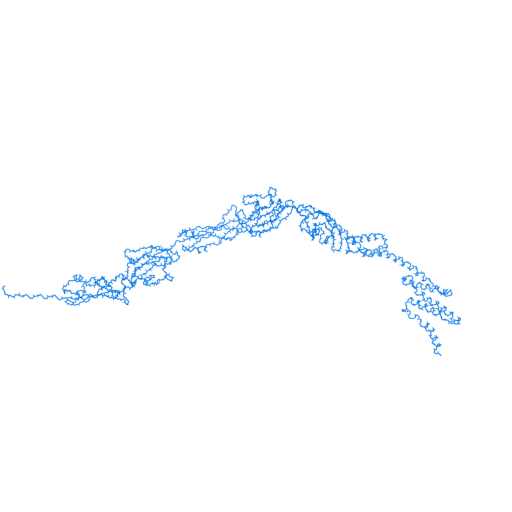2 ? 3.551 11.998 16.540 1.00 90.50 302 LEU A N 1
ATOM 2284 C CA . LEU A 1 302 ? 3.464 13.279 17.223 1.00 90.50 302 LEU A CA 1
ATOM 2285 C C . LEU A 1 302 ? 2.655 13.088 18.489 1.00 90.50 302 LEU A C 1
ATOM 2287 O O . LEU A 1 302 ? 1.484 12.718 18.430 1.00 90.50 302 LEU A O 1
ATOM 2291 N N . LYS A 1 303 ? 3.256 13.389 19.632 1.00 90.75 303 LYS A N 1
ATOM 2292 C CA . LYS A 1 303 ? 2.557 13.388 20.911 1.00 90.75 303 LYS A CA 1
ATOM 2293 C C . LYS A 1 303 ? 2.234 14.819 21.302 1.00 90.75 303 LYS A C 1
ATOM 2295 O O . LYS A 1 303 ? 3.125 15.651 21.460 1.00 90.75 303 LYS A O 1
ATOM 2300 N N . ASN A 1 304 ? 0.949 15.123 21.423 1.00 89.25 304 ASN A N 1
ATOM 2301 C CA . ASN A 1 304 ? 0.499 16.439 21.862 1.00 89.25 304 ASN A CA 1
ATOM 2302 C C . ASN A 1 304 ? 0.887 16.643 23.339 1.00 89.25 304 ASN A C 1
ATOM 2304 O O . ASN A 1 304 ? 0.568 15.799 24.177 1.00 89.25 304 ASN A O 1
ATOM 2308 N N . LYS A 1 305 ? 1.576 17.746 23.661 1.00 81.81 305 LYS A N 1
ATOM 2309 C CA . LYS A 1 305 ? 2.130 17.988 25.008 1.00 81.81 305 LYS A CA 1
ATOM 2310 C C . LYS A 1 305 ? 1.062 18.239 26.074 1.00 81.81 305 LYS A C 1
ATOM 2312 O O . LYS A 1 305 ? 1.321 17.981 27.243 1.00 81.81 305 LYS A O 1
ATOM 2317 N N . GLU A 1 306 ? -0.112 18.731 25.690 1.00 78.31 306 GLU A N 1
ATOM 2318 C CA . GLU A 1 306 ? -1.195 19.060 26.627 1.00 78.31 306 GLU A CA 1
ATOM 2319 C C . GLU A 1 306 ? -2.093 17.851 26.898 1.00 78.31 306 GLU A C 1
ATOM 2321 O O . GLU A 1 306 ? -2.418 17.548 28.041 1.00 78.31 306 GLU A O 1
ATOM 2326 N N . THR A 1 307 ? -2.467 17.126 25.842 1.00 77.81 307 THR A N 1
ATOM 2327 C CA . THR A 1 307 ? -3.430 16.012 25.919 1.00 77.81 307 THR A CA 1
ATOM 2328 C C . THR A 1 307 ? -2.771 14.641 26.053 1.00 77.81 307 THR A C 1
ATOM 2330 O O . THR A 1 307 ? -3.461 13.650 26.264 1.00 77.81 307 THR A O 1
ATOM 2333 N N . ASN A 1 308 ? -1.448 14.546 25.879 1.00 79.00 308 ASN A N 1
ATOM 2334 C CA . ASN A 1 308 ? -0.692 13.292 25.754 1.00 79.00 308 ASN A CA 1
ATOM 2335 C C . ASN A 1 308 ? -1.154 12.361 24.617 1.00 79.00 308 ASN A C 1
ATOM 2337 O O . ASN A 1 308 ? -0.638 11.247 24.499 1.00 79.00 308 ASN A O 1
ATOM 2341 N N . LYS A 1 309 ? -2.082 12.801 23.757 1.00 81.50 309 LYS A N 1
ATOM 2342 C CA . LYS A 1 309 ? -2.576 12.016 22.626 1.00 81.50 309 LYS A CA 1
ATOM 2343 C C . LYS A 1 309 ? -1.481 11.853 21.576 1.00 81.50 309 LYS A C 1
ATOM 2345 O O . LYS A 1 309 ? -0.852 12.832 21.168 1.00 81.50 309 LYS A O 1
ATOM 2350 N N . ILE A 1 310 ? -1.297 10.614 21.134 1.00 84.50 310 ILE A N 1
ATOM 2351 C CA . ILE A 1 310 ? -0.334 10.231 20.106 1.00 84.50 310 ILE A CA 1
ATOM 2352 C C . ILE A 1 310 ? -1.045 10.171 18.755 1.00 84.50 310 ILE A C 1
ATOM 2354 O O . ILE A 1 310 ? -2.100 9.555 18.613 1.00 84.50 310 ILE A O 1
ATOM 2358 N N . TYR A 1 311 ? -0.444 10.810 17.761 1.00 84.50 311 TYR A N 1
ATOM 2359 C CA . TYR A 1 311 ? -0.844 10.767 16.364 1.00 84.50 311 TYR A CA 1
ATOM 2360 C C . TYR A 1 311 ? 0.259 10.035 15.606 1.00 84.50 311 TYR A C 1
ATOM 2362 O O . TYR A 1 311 ? 1.391 10.498 15.595 1.00 84.50 311 TYR A O 1
ATOM 2370 N N . ASN A 1 312 ? -0.045 8.900 14.988 1.00 81.81 312 ASN A N 1
ATOM 2371 C CA . ASN A 1 312 ? 0.926 8.043 14.287 1.00 81.81 312 ASN A CA 1
ATOM 2372 C C . ASN A 1 312 ? 0.438 7.608 12.894 1.00 81.81 312 ASN A C 1
ATOM 2374 O O . ASN A 1 312 ? 1.044 6.751 12.258 1.00 81.81 312 ASN A O 1
ATOM 2378 N N . VAL A 1 313 ? -0.674 8.188 12.431 1.00 67.38 313 VAL A N 1
ATOM 2379 C CA . VAL A 1 313 ? -1.254 7.931 11.112 1.00 67.38 313 VAL A CA 1
ATOM 2380 C C . VAL A 1 313 ? -1.113 9.188 10.262 1.00 67.38 313 VAL A C 1
ATOM 2382 O O . VAL A 1 313 ? -1.565 10.271 10.632 1.00 67.38 313 VAL A O 1
ATOM 2385 N N . GLY A 1 314 ? -0.493 9.025 9.105 1.00 71.12 314 GLY A N 1
ATOM 2386 C CA . GLY A 1 314 ? -0.292 10.038 8.086 1.00 71.12 314 GLY A CA 1
ATOM 2387 C C . GLY A 1 314 ? -0.291 9.396 6.704 1.00 71.12 314 GLY A C 1
ATOM 2388 O O . GLY A 1 314 ? -0.216 8.176 6.553 1.00 71.12 314 GLY A O 1
ATOM 2389 N N . THR A 1 315 ? -0.418 10.230 5.685 1.00 76.94 315 THR A N 1
ATOM 2390 C CA . THR A 1 315 ? -0.512 9.808 4.286 1.00 76.94 315 THR A CA 1
ATOM 2391 C C . THR A 1 315 ? 0.582 10.465 3.475 1.00 76.94 315 THR A C 1
ATOM 2393 O O . THR A 1 315 ? 0.871 11.644 3.677 1.00 76.94 315 THR A O 1
ATOM 2396 N N . THR A 1 316 ? 1.123 9.753 2.497 1.00 74.75 316 THR A N 1
ATOM 2397 C CA . THR A 1 316 ? 1.983 10.355 1.480 1.00 74.75 316 THR A CA 1
ATOM 2398 C C . THR A 1 316 ? 1.112 11.105 0.463 1.00 74.75 316 THR A C 1
ATOM 2400 O O . THR A 1 316 ? 0.243 10.480 -0.150 1.00 74.75 316 THR A O 1
ATOM 2403 N N . PRO A 1 317 ? 1.271 12.428 0.264 1.00 72.94 317 PRO A N 1
ATOM 2404 C CA . PRO A 1 317 ? 0.496 13.164 -0.731 1.00 72.94 317 PRO A CA 1
ATOM 2405 C C . PRO A 1 317 ? 0.756 12.620 -2.142 1.00 72.94 317 PRO A C 1
ATOM 2407 O O . PRO A 1 317 ? 1.907 12.383 -2.505 1.00 72.94 317 PRO A O 1
ATOM 2410 N N . ASN A 1 318 ? -0.286 12.511 -2.977 1.00 62.91 318 ASN A N 1
ATOM 2411 C CA . ASN A 1 318 ? -0.188 11.952 -4.340 1.00 62.91 318 ASN A CA 1
ATOM 2412 C C . ASN A 1 318 ? 0.903 12.606 -5.214 1.00 62.91 318 ASN A C 1
ATOM 2414 O O . ASN A 1 318 ? 1.461 11.954 -6.093 1.00 62.91 318 ASN A O 1
ATOM 2418 N N . ASN A 1 319 ? 1.241 13.871 -4.943 1.00 65.75 319 ASN A N 1
ATOM 2419 C CA . ASN A 1 319 ? 2.225 14.644 -5.704 1.00 65.75 319 ASN A CA 1
ATOM 2420 C C . ASN A 1 319 ? 3.614 14.714 -5.030 1.00 65.75 319 ASN A C 1
ATOM 2422 O O . ASN A 1 319 ? 4.506 15.371 -5.560 1.00 65.75 319 ASN A O 1
ATOM 2426 N N . GLN A 1 320 ? 3.816 14.090 -3.859 1.00 71.19 320 GLN A N 1
ATOM 2427 C CA . GLN A 1 320 ? 5.062 14.167 -3.082 1.00 71.19 320 GLN A CA 1
ATOM 2428 C C . GLN A 1 320 ? 5.371 12.837 -2.372 1.00 71.19 320 GLN A C 1
ATOM 2430 O O . GLN A 1 320 ? 5.149 12.698 -1.172 1.00 71.19 320 GLN A O 1
ATOM 2435 N N . LYS A 1 321 ? 5.941 11.870 -3.105 1.00 66.50 321 LYS A N 1
ATOM 2436 C CA . LYS A 1 321 ? 6.235 10.511 -2.597 1.00 66.50 321 LYS A CA 1
ATOM 2437 C C . LYS A 1 321 ? 7.133 10.460 -1.349 1.00 66.50 321 LYS A C 1
ATOM 2439 O O . LYS A 1 321 ? 7.041 9.520 -0.573 1.00 66.50 321 LYS A O 1
ATOM 2444 N N . ASN A 1 322 ? 7.943 11.492 -1.122 1.00 75.25 322 ASN A N 1
ATOM 2445 C CA . ASN A 1 322 ? 8.930 11.519 -0.037 1.00 75.25 322 ASN A CA 1
ATOM 2446 C C . ASN A 1 322 ? 8.518 12.467 1.105 1.00 75.25 322 ASN A C 1
ATOM 2448 O O . ASN A 1 322 ? 9.369 13.011 1.812 1.00 75.25 322 ASN A O 1
ATOM 2452 N N . VAL A 1 323 ? 7.219 12.751 1.223 1.00 80.88 323 VAL A N 1
ATOM 2453 C CA . VAL A 1 323 ? 6.646 13.574 2.291 1.00 80.88 323 VAL A CA 1
ATOM 2454 C C . VAL A 1 323 ? 5.570 12.771 2.990 1.00 80.88 323 VAL A C 1
ATOM 2456 O O . VAL A 1 323 ? 4.646 12.286 2.349 1.00 80.88 323 VAL A O 1
ATOM 2459 N N . TYR A 1 324 ? 5.662 12.667 4.307 1.00 85.69 324 TYR A N 1
ATOM 2460 C CA . TYR A 1 324 ? 4.617 12.090 5.134 1.00 85.69 324 TYR A CA 1
ATOM 2461 C C . TYR A 1 324 ? 3.787 13.212 5.721 1.00 85.69 324 TYR A C 1
ATOM 2463 O O . TYR A 1 324 ? 4.308 14.095 6.400 1.00 85.69 324 TYR A O 1
ATOM 2471 N N . GLN A 1 325 ? 2.497 13.216 5.418 1.00 87.06 325 GLN A N 1
ATOM 2472 C CA . GLN A 1 325 ? 1.600 14.274 5.838 1.00 87.06 325 GLN A CA 1
ATOM 2473 C C . GLN A 1 325 ? 0.679 13.776 6.942 1.00 87.06 325 GLN A C 1
ATOM 2475 O O . GLN A 1 325 ? -0.116 12.859 6.739 1.00 87.06 325 GLN A O 1
ATOM 2480 N N . MET A 1 326 ? 0.731 14.447 8.084 1.00 88.44 326 MET A N 1
ATOM 2481 C CA . MET A 1 326 ? -0.210 14.262 9.179 1.00 88.44 326 MET A CA 1
ATOM 2482 C C . MET A 1 326 ? -1.196 15.424 9.160 1.00 88.44 326 MET A C 1
ATOM 2484 O O . MET A 1 326 ? -0.836 16.566 9.454 1.00 88.44 326 MET A O 1
ATOM 2488 N N . LYS A 1 327 ? -2.420 15.138 8.716 1.00 85.00 327 LYS A N 1
ATOM 2489 C CA . LYS A 1 327 ? -3.510 16.113 8.610 1.00 85.00 327 LYS A CA 1
ATOM 2490 C C . LYS A 1 327 ? -4.333 16.144 9.888 1.00 85.00 327 LYS A C 1
ATOM 2492 O O . LYS A 1 327 ? -4.221 15.259 10.732 1.00 85.00 327 LYS A O 1
ATOM 2497 N N . ASP A 1 328 ? -5.170 17.169 9.984 1.00 83.88 328 ASP A N 1
ATOM 2498 C CA . ASP A 1 328 ? -6.164 17.314 11.043 1.00 83.88 328 ASP A CA 1
ATOM 2499 C C . ASP A 1 328 ? -5.569 17.325 12.459 1.00 83.88 328 ASP A C 1
ATOM 2501 O O . ASP A 1 328 ? -6.230 16.936 13.424 1.00 83.88 328 ASP A O 1
ATOM 2505 N N . LEU A 1 329 ? -4.322 17.791 12.584 1.00 85.38 329 LEU A N 1
ATOM 2506 C CA . LEU A 1 329 ? -3.644 17.916 13.864 1.00 85.38 329 LEU A CA 1
ATOM 2507 C C . LEU A 1 329 ? -4.200 19.135 14.603 1.00 85.38 329 LEU A C 1
ATOM 2509 O O . LEU A 1 329 ? -4.172 20.239 14.053 1.00 85.38 329 LEU A O 1
ATOM 2513 N N . PRO A 1 330 ? -4.654 18.979 15.854 1.00 84.44 330 PRO A N 1
ATOM 2514 C CA . PRO A 1 330 ? -4.987 20.115 16.698 1.00 84.44 330 PRO A CA 1
ATOM 2515 C C . PRO A 1 330 ? -3.869 21.152 16.788 1.00 84.44 330 PRO A C 1
ATOM 2517 O O . PRO A 1 330 ? -2.703 20.771 16.919 1.00 84.44 330 PRO A O 1
ATOM 2520 N N . THR A 1 331 ? -4.187 22.446 16.808 1.00 85.12 331 THR A N 1
ATOM 2521 C CA . THR A 1 331 ? -3.203 23.448 17.232 1.00 85.12 331 THR A CA 1
ATOM 2522 C C . THR A 1 331 ? -2.657 23.125 18.604 1.00 85.12 331 THR A C 1
ATOM 2524 O O . THR A 1 331 ? -3.389 22.689 19.491 1.00 85.12 331 THR A O 1
ATOM 2527 N N . GLY A 1 332 ? -1.371 23.382 18.784 1.00 87.19 332 GLY A N 1
ATOM 2528 C CA . GLY A 1 332 ? -0.704 23.171 20.055 1.00 87.19 332 GLY A CA 1
ATOM 2529 C C . GLY A 1 332 ? 0.754 22.811 19.866 1.00 87.19 332 GLY A C 1
ATOM 2530 O O . GLY A 1 332 ? 1.294 22.834 18.757 1.00 87.19 332 GLY A O 1
ATOM 2531 N N . THR A 1 333 ? 1.391 22.474 20.980 1.00 90.50 333 THR A N 1
ATOM 2532 C CA . THR A 1 333 ? 2.785 22.039 20.996 1.00 90.50 333 THR A CA 1
ATOM 2533 C C . THR A 1 333 ? 2.870 20.517 21.052 1.00 90.50 333 THR A C 1
ATOM 2535 O O . THR A 1 333 ? 2.098 19.851 21.744 1.00 90.50 333 THR A O 1
ATOM 2538 N N . TYR A 1 334 ? 3.809 19.960 20.299 1.00 92.38 334 TYR A N 1
ATOM 2539 C CA . TYR A 1 334 ? 3.986 18.529 20.116 1.00 92.38 334 TYR A CA 1
ATOM 2540 C C . TYR A 1 334 ? 5.436 18.143 20.374 1.00 92.38 334 TYR A C 1
ATOM 2542 O O . TYR A 1 334 ? 6.369 18.870 20.019 1.00 92.38 334 TYR A O 1
ATOM 2550 N N . THR A 1 335 ? 5.617 16.967 20.963 1.00 92.62 335 THR A N 1
ATOM 2551 C CA . THR A 1 335 ? 6.888 16.253 20.924 1.00 92.62 335 THR A CA 1
ATOM 2552 C C . THR A 1 335 ? 6.895 15.299 19.742 1.00 92.62 335 THR A C 1
ATOM 2554 O O . THR A 1 335 ? 5.898 14.635 19.450 1.00 92.62 335 THR A O 1
ATOM 2557 N N . ILE A 1 336 ? 8.030 15.252 19.059 1.00 91.38 336 ILE A N 1
ATOM 2558 C CA . ILE A 1 336 ? 8.289 14.327 17.966 1.00 91.38 336 ILE A CA 1
ATOM 2559 C C . ILE A 1 336 ? 8.836 13.032 18.560 1.00 91.38 336 ILE A C 1
ATOM 2561 O O . ILE A 1 336 ? 9.874 13.039 19.220 1.00 91.38 336 ILE A O 1
ATOM 2565 N N . GLU A 1 337 ? 8.128 11.938 18.313 1.00 87.81 337 GLU A N 1
ATOM 2566 C CA . GLU A 1 337 ? 8.563 10.575 18.586 1.00 87.81 337 GLU A CA 1
ATOM 2567 C C . GLU A 1 337 ? 8.909 9.930 17.244 1.00 87.81 337 GLU A C 1
ATOM 2569 O O . GLU A 1 337 ? 8.081 9.853 16.335 1.00 87.81 337 GLU A O 1
ATOM 2574 N N . PHE A 1 338 ? 10.158 9.514 17.077 1.00 85.25 338 PHE A N 1
ATOM 2575 C CA . PHE A 1 338 ? 10.618 8.934 15.825 1.00 85.25 338 PHE A CA 1
ATOM 2576 C C . PHE A 1 338 ? 11.640 7.843 16.106 1.00 85.25 338 PHE A C 1
ATOM 2578 O O . PHE A 1 338 ? 12.690 8.111 16.691 1.00 85.25 338 PHE A O 1
ATOM 2585 N N . ASN A 1 339 ? 11.331 6.631 15.651 1.00 78.25 339 ASN A N 1
ATOM 2586 C CA . ASN A 1 339 ? 12.234 5.495 15.751 1.00 78.25 339 ASN A CA 1
ATOM 2587 C C . ASN A 1 339 ? 12.949 5.311 14.412 1.00 78.25 339 ASN A C 1
ATOM 2589 O O . ASN A 1 339 ? 12.390 4.791 13.447 1.00 78.25 339 ASN A O 1
ATOM 2593 N N . ALA A 1 340 ? 14.202 5.756 14.347 1.00 72.94 340 ALA A N 1
ATOM 2594 C CA . ALA A 1 340 ? 15.050 5.439 13.208 1.00 72.94 340 ALA A CA 1
ATOM 2595 C C . ALA A 1 340 ? 15.290 3.913 13.153 1.00 72.94 340 ALA A C 1
ATOM 2597 O O . ALA A 1 340 ? 15.393 3.289 14.211 1.00 72.94 340 ALA A O 1
ATOM 2598 N N . PRO A 1 341 ? 15.385 3.294 11.962 1.00 71.81 341 PRO A N 1
ATOM 2599 C CA . PRO A 1 341 ? 15.855 1.914 11.845 1.00 71.81 341 PRO A CA 1
ATOM 2600 C C . PRO A 1 341 ? 17.265 1.776 12.425 1.00 71.81 341 PRO A C 1
ATOM 2602 O O . PRO A 1 341 ? 18.029 2.732 12.341 1.00 71.81 341 PRO A O 1
ATOM 2605 N N . ASP A 1 342 ? 17.640 0.587 12.906 1.00 72.06 342 ASP A N 1
ATOM 2606 C CA . ASP A 1 342 ? 18.907 0.332 13.623 1.00 72.06 342 ASP A CA 1
ATOM 2607 C C . ASP A 1 342 ? 20.176 0.845 12.914 1.00 72.06 342 ASP A C 1
ATOM 2609 O O . ASP A 1 342 ? 21.157 1.190 13.562 1.00 72.06 342 ASP A O 1
ATOM 2613 N N . VAL A 1 343 ? 20.172 0.924 11.581 1.00 74.31 343 VAL A N 1
ATOM 2614 C CA . VAL A 1 343 ? 21.309 1.419 10.781 1.00 74.31 343 VAL A CA 1
ATOM 2615 C C . VAL A 1 343 ? 21.405 2.950 10.705 1.00 74.31 343 VAL A C 1
ATOM 2617 O O . VAL A 1 343 ? 22.386 3.476 10.183 1.00 74.31 343 VAL A O 1
ATOM 2620 N N . PHE A 1 344 ? 20.399 3.680 11.192 1.00 79.00 344 PHE A N 1
ATOM 2621 C CA . PHE A 1 344 ? 20.316 5.137 11.156 1.00 79.00 344 PHE A CA 1
ATOM 2622 C C . PHE A 1 344 ? 20.237 5.737 12.559 1.00 79.00 344 PHE A C 1
ATOM 2624 O O . PHE A 1 344 ? 19.474 5.296 13.411 1.00 79.00 344 PHE A O 1
ATOM 2631 N N . GLN A 1 345 ? 20.926 6.857 12.746 1.00 82.50 345 GLN A N 1
ATOM 2632 C CA . GLN A 1 345 ? 20.748 7.746 13.885 1.00 82.50 345 GLN A CA 1
ATOM 2633 C C . GLN A 1 345 ? 20.101 9.061 13.443 1.00 82.50 345 GLN A C 1
ATOM 2635 O O . GLN A 1 345 ? 20.368 9.582 12.354 1.00 82.50 345 GLN A O 1
ATOM 2640 N N . VAL A 1 346 ? 19.264 9.636 14.310 1.00 85.19 346 VAL A N 1
ATOM 2641 C CA . VAL A 1 346 ? 18.736 10.991 14.113 1.00 85.19 346 VAL A CA 1
ATOM 2642 C C . VAL A 1 346 ? 19.863 11.984 14.368 1.00 85.19 346 VAL A C 1
ATOM 2644 O O . VAL A 1 346 ? 20.271 12.192 15.506 1.00 85.19 346 VAL A O 1
ATOM 2647 N N . HIS A 1 347 ? 20.371 12.605 13.307 1.00 84.81 347 HIS A N 1
ATOM 2648 C CA . HIS A 1 347 ? 21.419 13.611 13.429 1.00 84.81 347 HIS A CA 1
ATOM 2649 C C . HIS A 1 347 ? 20.854 14.950 13.900 1.00 84.81 347 HIS A C 1
ATOM 2651 O O . HIS A 1 347 ? 21.413 15.592 14.786 1.00 84.81 347 HIS A O 1
ATOM 2657 N N . SER A 1 348 ? 19.743 15.376 13.301 1.00 87.56 348 SER A N 1
ATOM 2658 C CA . SER A 1 348 ? 19.005 16.552 13.742 1.00 87.56 348 SER A CA 1
ATOM 2659 C C . SER A 1 348 ? 17.563 16.507 13.257 1.00 87.56 348 SER A C 1
ATOM 2661 O O . SER A 1 348 ? 17.232 15.886 12.245 1.00 87.56 348 SER A O 1
ATOM 2663 N N . ILE A 1 349 ? 16.701 17.195 13.996 1.00 88.50 349 ILE A N 1
ATOM 2664 C CA . ILE A 1 349 ? 15.333 17.480 13.589 1.00 88.50 349 ILE A CA 1
ATOM 2665 C C . ILE A 1 349 ? 15.230 18.994 13.447 1.00 88.50 349 ILE A C 1
ATOM 2667 O O . ILE A 1 349 ? 15.635 19.742 14.335 1.00 88.50 349 ILE A O 1
ATOM 2671 N N . GLN A 1 350 ? 14.720 19.441 12.310 1.00 90.44 350 GLN A N 1
ATOM 2672 C CA . GLN A 1 350 ? 14.574 20.843 11.958 1.00 90.44 350 GLN A CA 1
ATOM 2673 C C . GLN A 1 350 ? 13.095 21.170 11.748 1.00 90.44 350 GLN A C 1
ATOM 2675 O O . GLN A 1 350 ? 12.355 20.384 11.153 1.00 90.44 350 GLN A O 1
ATOM 2680 N N . LEU A 1 351 ? 12.668 22.324 12.253 1.00 89.38 351 LEU A N 1
ATOM 2681 C CA . LEU A 1 351 ? 11.309 22.844 12.151 1.00 89.38 351 LEU A CA 1
ATOM 2682 C C . LEU A 1 351 ? 11.276 24.072 11.243 1.00 89.38 351 LEU A C 1
ATOM 2684 O O . LEU A 1 351 ? 12.090 24.982 11.420 1.00 89.38 351 LEU A O 1
ATOM 2688 N N . GLY A 1 352 ? 10.291 24.132 10.350 1.00 80.88 352 GLY A N 1
ATOM 2689 C CA . GLY A 1 352 ? 10.053 25.265 9.453 1.00 80.88 352 GLY A CA 1
ATOM 2690 C C . GLY A 1 352 ? 10.357 24.963 7.987 1.00 80.88 352 GLY A C 1
ATOM 2691 O O . GLY A 1 352 ? 10.854 23.896 7.632 1.00 80.88 352 GLY A O 1
ATOM 2692 N N . ASP A 1 353 ? 9.993 25.905 7.124 1.00 69.94 353 ASP A N 1
ATOM 2693 C CA . ASP A 1 353 ? 10.127 25.798 5.672 1.00 69.94 353 ASP A CA 1
ATOM 2694 C C . ASP A 1 353 ? 11.587 26.005 5.234 1.00 69.94 353 ASP A C 1
ATOM 2696 O O . ASP A 1 353 ? 12.408 26.553 5.972 1.00 69.94 353 ASP A O 1
ATOM 2700 N N . SER A 1 354 ? 11.890 25.675 3.975 1.00 60.91 354 SER A N 1
ATOM 2701 C CA . SER A 1 354 ? 13.240 25.675 3.379 1.00 60.91 354 SER A CA 1
ATOM 2702 C C . SER A 1 354 ? 14.046 26.978 3.499 1.00 60.91 354 SER A C 1
ATOM 2704 O O . SER A 1 354 ? 15.241 26.979 3.223 1.00 60.91 354 SER A O 1
ATOM 2706 N N . TYR A 1 355 ? 13.415 28.093 3.875 1.00 59.62 355 TYR A N 1
ATOM 2707 C CA . TYR A 1 355 ? 14.047 29.411 3.980 1.00 59.62 355 TYR A CA 1
ATOM 2708 C C . TYR A 1 355 ? 14.307 29.866 5.428 1.00 59.62 355 TYR A C 1
ATOM 2710 O O . TYR A 1 355 ? 15.018 30.853 5.615 1.00 59.62 355 TYR A O 1
ATOM 2718 N N . LYS A 1 356 ? 13.736 29.193 6.444 1.00 70.88 356 LYS A N 1
ATOM 2719 C CA . LYS A 1 356 ? 13.878 29.530 7.878 1.00 70.88 356 LYS A CA 1
ATOM 2720 C C . LYS A 1 356 ? 13.703 28.285 8.765 1.00 70.88 356 LYS A C 1
ATOM 2722 O O . LYS A 1 356 ? 12.686 28.140 9.440 1.00 70.88 356 LYS A O 1
ATOM 2727 N N . GLU A 1 357 ? 14.699 27.404 8.768 1.00 82.44 357 GLU A N 1
ATOM 2728 C CA . GLU A 1 357 ? 14.721 26.198 9.609 1.00 82.44 357 GLU A CA 1
ATOM 2729 C C . GLU A 1 357 ? 15.288 26.506 11.014 1.00 82.44 357 GLU A C 1
ATOM 2731 O O . GLU A 1 357 ? 16.273 27.233 11.155 1.00 82.44 357 GLU A O 1
ATOM 2736 N N . THR A 1 358 ? 14.690 25.936 12.063 1.00 88.19 358 THR A N 1
ATOM 2737 C CA . THR A 1 358 ? 15.176 25.989 13.459 1.00 88.19 358 THR A CA 1
ATOM 2738 C C . THR A 1 358 ? 15.399 24.580 14.003 1.00 88.19 358 THR A C 1
ATOM 2740 O O . THR A 1 358 ? 14.740 23.646 13.558 1.00 88.19 358 THR A O 1
ATOM 2743 N N . ILE A 1 359 ? 16.323 24.387 14.948 1.00 89.75 359 ILE A N 1
ATOM 2744 C CA . ILE A 1 359 ? 16.587 23.058 15.528 1.00 89.75 359 ILE A CA 1
ATOM 2745 C C . ILE A 1 359 ? 15.485 22.726 16.535 1.00 89.75 359 ILE A C 1
ATOM 2747 O O . ILE A 1 359 ? 15.244 23.507 17.454 1.00 89.75 359 ILE A O 1
ATOM 2751 N N . TYR A 1 360 ? 14.815 21.590 16.354 1.00 92.38 360 TYR A N 1
ATOM 2752 C CA . TYR A 1 360 ? 13.822 21.082 17.297 1.00 92.38 360 TYR A CA 1
ATOM 2753 C C . TYR A 1 360 ? 14.486 20.742 18.631 1.00 92.38 360 TYR A C 1
ATOM 2755 O O . TYR A 1 360 ? 15.486 20.026 18.674 1.00 92.38 360 TYR A O 1
ATOM 2763 N N . ASP A 1 361 ? 13.868 21.201 19.711 1.00 89.75 361 ASP A N 1
ATOM 2764 C CA . ASP A 1 361 ? 14.190 20.792 21.068 1.00 89.75 361 ASP A CA 1
ATOM 2765 C C . ASP A 1 361 ? 12.876 20.642 21.850 1.00 89.75 361 ASP A C 1
ATOM 2767 O O . ASP A 1 361 ? 12.083 21.583 21.902 1.00 89.75 361 ASP A O 1
ATOM 2771 N N . PRO A 1 362 ? 12.596 19.484 22.466 1.00 87.62 362 PRO A N 1
ATOM 2772 C CA . PRO A 1 362 ? 11.291 19.218 23.074 1.00 87.62 362 PRO A CA 1
ATOM 2773 C C . PRO A 1 362 ? 10.911 20.202 24.196 1.00 87.62 362 PRO A C 1
ATOM 2775 O O . PRO A 1 362 ? 9.716 20.375 24.480 1.00 87.62 362 PRO A O 1
ATOM 2778 N N . ALA A 1 363 ? 11.893 20.838 24.843 1.00 84.12 363 ALA A N 1
ATOM 2779 C CA . ALA A 1 363 ? 11.681 21.771 25.944 1.00 84.12 363 ALA A CA 1
ATOM 2780 C C . ALA A 1 363 ? 11.660 23.235 25.477 1.00 84.12 363 ALA A C 1
ATOM 2782 O O . ALA A 1 363 ? 10.748 23.974 25.842 1.00 84.12 363 ALA A O 1
ATOM 2783 N N . SER A 1 364 ? 12.640 23.636 24.670 1.00 89.75 364 SER A N 1
ATOM 2784 C CA . SER A 1 364 ? 12.923 25.026 24.298 1.00 89.75 364 SER A CA 1
ATOM 2785 C C . SER A 1 364 ? 12.449 25.421 22.896 1.00 89.75 364 SER A C 1
ATOM 2787 O O . SER A 1 364 ? 12.179 26.599 22.673 1.00 89.75 364 SER A O 1
ATOM 2789 N N . ASN A 1 365 ? 12.282 24.469 21.972 1.00 89.69 365 ASN A N 1
ATOM 2790 C CA . ASN A 1 365 ? 11.740 24.704 20.629 1.00 89.69 365 ASN A CA 1
ATOM 2791 C C . ASN A 1 365 ? 10.902 23.503 20.133 1.00 89.69 365 ASN A C 1
ATOM 2793 O O . ASN A 1 365 ? 11.335 22.763 19.238 1.00 89.69 365 ASN A O 1
ATOM 2797 N N . PRO A 1 366 ? 9.734 23.240 20.752 1.00 91.31 366 PRO A N 1
ATOM 2798 C CA . PRO A 1 366 ? 8.891 22.107 20.388 1.00 91.31 366 PRO A CA 1
ATOM 2799 C C . PRO A 1 366 ? 8.227 22.316 19.021 1.00 91.31 366 PRO A C 1
ATOM 2801 O O . PRO A 1 366 ? 8.129 23.434 18.517 1.00 91.31 366 PRO A O 1
ATOM 2804 N N . LEU A 1 367 ? 7.685 21.243 18.439 1.00 92.19 367 LEU A N 1
ATOM 2805 C CA . LEU A 1 367 ? 6.894 21.351 17.217 1.00 92.19 367 LEU A CA 1
ATOM 2806 C C . LEU A 1 367 ? 5.592 22.101 17.517 1.00 92.19 367 LEU A C 1
ATOM 2808 O O . LEU A 1 367 ? 4.782 21.629 18.311 1.00 92.19 367 LEU A O 1
ATOM 2812 N N . VAL A 1 368 ? 5.365 23.240 16.865 1.00 89.81 368 VAL A N 1
ATOM 2813 C CA . VAL A 1 368 ? 4.122 24.009 17.008 1.00 89.81 368 VAL A CA 1
ATOM 2814 C C . VAL A 1 368 ? 3.244 23.794 15.781 1.00 89.81 368 VAL A C 1
ATOM 2816 O O . VAL A 1 368 ? 3.623 24.126 14.656 1.00 89.81 368 VAL A O 1
ATOM 2819 N N . ILE A 1 369 ? 2.050 23.252 15.999 1.00 90.00 369 ILE A N 1
ATOM 2820 C CA . ILE A 1 369 ? 1.006 23.169 14.979 1.00 90.00 369 ILE A CA 1
ATOM 2821 C C . ILE A 1 369 ? 0.105 24.391 15.134 1.00 90.00 369 ILE A C 1
ATOM 2823 O O . ILE A 1 369 ? -0.357 24.698 16.234 1.00 90.00 369 ILE A O 1
ATOM 2827 N N . THR A 1 370 ? -0.121 25.101 14.030 1.00 86.25 370 THR A N 1
ATOM 2828 C CA . THR A 1 370 ? -0.918 26.335 13.991 1.00 86.25 370 THR A CA 1
ATOM 2829 C C . THR A 1 370 ? -2.044 26.220 12.968 1.00 86.25 370 THR A C 1
ATOM 2831 O O . THR A 1 370 ? -1.935 25.449 12.014 1.00 86.25 370 THR A O 1
ATOM 2834 N N . LYS A 1 371 ? -3.129 26.975 13.177 1.00 84.00 371 LYS A N 1
ATOM 2835 C CA . LYS A 1 371 ? -4.322 26.959 12.325 1.00 84.00 371 LYS A CA 1
ATOM 2836 C C . LYS A 1 371 ? -3.972 27.170 10.855 1.00 84.00 371 LYS A C 1
ATOM 2838 O O . LYS A 1 371 ? -3.245 28.115 10.551 1.00 84.00 371 LYS A O 1
ATOM 2843 N N . ASP A 1 372 ? -4.534 26.346 9.970 1.00 78.81 372 ASP A N 1
ATOM 2844 C CA . ASP A 1 372 ? -4.496 26.510 8.508 1.00 78.81 372 ASP A CA 1
ATOM 2845 C C . ASP A 1 372 ? -3.075 26.654 7.930 1.00 78.81 372 ASP A C 1
ATOM 2847 O O . ASP A 1 372 ? -2.877 27.131 6.810 1.00 78.81 372 ASP A O 1
ATOM 2851 N N . LYS A 1 373 ? -2.061 26.234 8.694 1.00 82.75 373 LYS A N 1
ATOM 2852 C CA . LYS A 1 373 ? -0.656 26.283 8.308 1.00 82.75 373 LYS A CA 1
ATOM 2853 C C . LYS A 1 373 ? -0.086 24.879 8.229 1.00 82.75 373 LYS A C 1
ATOM 2855 O O . LYS A 1 373 ? -0.359 24.009 9.058 1.00 82.75 373 LYS A O 1
ATOM 2860 N N . THR A 1 374 ? 0.750 24.694 7.217 1.00 86.88 374 THR A N 1
ATOM 2861 C CA . THR A 1 374 ? 1.647 23.550 7.126 1.00 86.88 374 THR A CA 1
ATOM 2862 C C . THR A 1 374 ? 2.866 23.845 7.977 1.00 86.88 374 THR A C 1
ATOM 2864 O O . THR A 1 374 ? 3.619 24.767 7.674 1.00 86.88 374 THR A O 1
ATOM 2867 N N . THR A 1 375 ? 3.070 23.060 9.025 1.00 88.81 375 THR A N 1
ATOM 2868 C CA . THR A 1 375 ? 4.349 23.032 9.726 1.00 88.81 375 THR A CA 1
ATOM 2869 C C . THR A 1 375 ? 5.222 21.974 9.068 1.00 88.81 375 THR A C 1
ATOM 2871 O O . THR A 1 375 ? 4.803 20.829 8.903 1.00 88.81 375 THR A O 1
ATOM 2874 N N . TYR A 1 376 ? 6.437 22.339 8.678 1.00 88.94 376 TYR A N 1
ATOM 2875 C CA . TYR A 1 376 ? 7.365 21.400 8.060 1.00 88.94 376 TYR A CA 1
ATOM 2876 C C . TYR A 1 376 ? 8.337 20.863 9.103 1.00 88.94 376 TYR A C 1
ATOM 2878 O O . TYR A 1 376 ? 8.888 21.615 9.909 1.00 88.94 376 TYR A O 1
ATOM 2886 N N . VAL A 1 377 ? 8.532 19.550 9.077 1.00 89.88 377 VAL A N 1
ATOM 2887 C CA . VAL A 1 377 ? 9.498 18.832 9.900 1.00 89.88 377 VAL A CA 1
ATOM 2888 C C . VAL A 1 377 ? 10.477 18.149 8.971 1.00 89.88 377 VAL A C 1
ATOM 2890 O O . VAL A 1 377 ? 10.110 17.345 8.116 1.00 89.88 377 VAL A O 1
ATOM 2893 N N . LYS A 1 378 ? 11.748 18.453 9.157 1.00 88.44 378 LYS A N 1
ATOM 2894 C CA . LYS A 1 378 ? 12.840 17.860 8.409 1.00 88.44 378 LYS A CA 1
ATOM 2895 C C . LYS A 1 378 ? 13.684 17.043 9.364 1.00 88.44 378 LYS A C 1
ATOM 2897 O O . LYS A 1 378 ? 14.328 17.590 10.252 1.00 88.44 378 LYS A O 1
ATOM 2902 N N . ILE A 1 379 ? 13.653 15.729 9.193 1.00 87.31 379 ILE A N 1
ATOM 2903 C CA . ILE A 1 379 ? 14.472 14.815 9.986 1.00 87.31 379 ILE A CA 1
ATOM 2904 C C . ILE A 1 379 ? 15.666 14.434 9.132 1.00 87.31 379 ILE A C 1
ATOM 2906 O O . ILE A 1 379 ? 15.511 13.846 8.061 1.00 87.31 379 ILE A O 1
ATOM 2910 N N . ILE A 1 380 ? 16.854 14.786 9.608 1.00 85.44 380 ILE A N 1
ATOM 2911 C CA . ILE A 1 380 ? 18.110 14.418 8.973 1.00 85.44 380 ILE A CA 1
ATOM 2912 C C . ILE A 1 380 ? 18.631 13.182 9.693 1.00 85.44 380 ILE A C 1
ATOM 2914 O O . ILE A 1 380 ? 18.989 13.231 10.871 1.00 85.44 380 ILE A O 1
ATOM 2918 N N . LEU A 1 381 ? 18.672 12.072 8.968 1.00 84.19 381 LEU A N 1
ATOM 2919 C CA . LEU A 1 381 ? 19.244 10.815 9.420 1.00 84.19 381 LEU A CA 1
ATOM 2920 C C . LEU A 1 381 ? 20.685 10.717 8.949 1.00 84.19 381 LEU A C 1
ATOM 2922 O O . LEU A 1 381 ? 20.997 11.108 7.826 1.00 84.19 381 LEU A O 1
ATOM 2926 N N . LYS A 1 382 ? 21.551 10.157 9.785 1.00 83.25 382 LYS A N 1
ATOM 2927 C CA . LYS A 1 382 ? 22.887 9.721 9.386 1.00 83.25 382 LYS A CA 1
ATOM 2928 C C . LYS A 1 382 ? 23.009 8.234 9.643 1.00 83.25 382 LYS A C 1
ATOM 2930 O O . LYS A 1 382 ? 22.593 7.759 10.692 1.00 83.25 382 LYS A O 1
ATOM 2935 N N . SER A 1 383 ? 23.560 7.512 8.682 1.00 83.75 383 SER A N 1
ATOM 2936 C CA . SER A 1 383 ? 23.984 6.140 8.914 1.00 83.75 383 SER A CA 1
ATOM 2937 C C . SER A 1 383 ? 25.298 6.125 9.688 1.00 83.75 383 SER A C 1
ATOM 2939 O O . SER A 1 383 ? 26.140 7.007 9.506 1.00 83.75 383 SER A O 1
ATOM 2941 N N . GLU A 1 384 ? 25.484 5.107 10.525 1.00 84.38 384 GLU A N 1
ATOM 2942 C CA . GLU A 1 384 ? 26.786 4.802 11.131 1.00 84.38 384 GLU A CA 1
ATOM 2943 C C . GLU A 1 384 ? 27.797 4.294 10.092 1.00 84.38 384 GLU A C 1
ATOM 2945 O O . GLU A 1 384 ? 29.008 4.464 10.242 1.00 84.38 384 GLU A O 1
ATOM 2950 N N . ILE A 1 385 ? 27.299 3.691 9.010 1.00 89.06 385 ILE A N 1
ATOM 2951 C CA . ILE A 1 385 ? 28.109 3.223 7.891 1.00 89.06 385 ILE A CA 1
ATOM 2952 C C . ILE A 1 385 ? 28.367 4.419 6.979 1.00 89.06 385 ILE A C 1
ATOM 2954 O O . ILE A 1 385 ? 27.433 5.006 6.428 1.00 89.06 385 ILE A O 1
ATOM 2958 N N . THR A 1 386 ? 29.634 4.783 6.804 1.00 90.44 386 THR A N 1
ATOM 2959 C CA . THR A 1 386 ? 30.032 5.956 6.016 1.00 90.44 386 THR A CA 1
ATOM 2960 C C . THR A 1 386 ? 30.779 5.556 4.753 1.00 90.44 386 THR A C 1
ATOM 2962 O O . THR A 1 386 ? 31.356 4.477 4.671 1.00 90.44 386 THR A O 1
ATOM 2965 N N . LEU A 1 387 ? 30.758 6.417 3.742 1.00 92.19 387 LEU A N 1
ATOM 2966 C CA . LEU A 1 387 ? 31.555 6.268 2.534 1.00 92.19 387 LEU A CA 1
ATOM 2967 C C . LEU A 1 387 ? 33.038 6.329 2.908 1.00 92.19 387 LEU A C 1
ATOM 2969 O O . LEU A 1 387 ? 33.500 7.339 3.434 1.00 92.19 387 LEU A O 1
ATOM 2973 N N . GLN A 1 388 ? 33.782 5.269 2.613 1.00 93.88 388 GLN A N 1
ATOM 2974 C CA . GLN A 1 388 ? 35.224 5.234 2.824 1.00 93.88 388 GLN A CA 1
ATOM 2975 C C . GLN A 1 388 ? 35.960 5.677 1.559 1.00 93.88 388 GLN A C 1
ATOM 2977 O O . GLN A 1 388 ? 36.797 6.575 1.617 1.00 93.88 388 GLN A O 1
ATOM 2982 N N . GLU A 1 389 ? 35.614 5.089 0.414 1.00 94.69 389 GLU A N 1
ATOM 2983 C CA . GLU A 1 389 ? 36.345 5.279 -0.841 1.00 94.69 389 GLU A CA 1
ATOM 2984 C C . GLU A 1 389 ? 35.405 5.254 -2.054 1.00 94.69 389 GLU A C 1
ATOM 2986 O O . GLU A 1 389 ? 34.491 4.431 -2.138 1.00 94.69 389 GLU A O 1
ATOM 2991 N N . ILE A 1 390 ? 35.660 6.128 -3.030 1.00 95.12 390 ILE A N 1
ATOM 2992 C CA . ILE A 1 390 ? 35.090 6.045 -4.379 1.00 95.12 390 ILE A CA 1
ATOM 2993 C C . ILE A 1 390 ? 36.163 5.448 -5.292 1.00 95.12 390 ILE A C 1
ATOM 2995 O O . ILE A 1 390 ? 37.194 6.083 -5.513 1.00 95.12 390 ILE A O 1
ATOM 2999 N N . LYS A 1 391 ? 35.941 4.235 -5.818 1.00 94.06 391 LYS A N 1
ATOM 3000 C CA . LYS A 1 391 ? 36.949 3.583 -6.662 1.00 94.06 391 LYS A CA 1
ATOM 3001 C C . LYS A 1 391 ? 37.095 4.328 -7.995 1.00 94.06 391 LYS A C 1
ATOM 3003 O O . LYS A 1 391 ? 36.076 4.684 -8.597 1.00 94.06 391 LYS A O 1
ATOM 3008 N N . PRO A 1 392 ? 38.331 4.541 -8.483 1.00 92.69 392 PRO A N 1
ATOM 3009 C CA . PRO A 1 392 ? 38.555 5.179 -9.773 1.00 92.69 392 PRO A CA 1
ATOM 3010 C C . PRO A 1 392 ? 38.008 4.312 -10.912 1.00 92.69 392 PRO A C 1
ATOM 3012 O O . PRO A 1 392 ? 38.036 3.082 -10.844 1.00 92.69 392 PRO A O 1
ATOM 3015 N N . LEU A 1 393 ? 37.526 4.965 -11.969 1.00 95.31 393 LEU A N 1
ATOM 3016 C CA . LEU A 1 393 ? 37.144 4.291 -13.206 1.00 95.31 393 LEU A CA 1
ATOM 3017 C C . LEU A 1 393 ? 38.380 4.037 -14.071 1.00 95.31 393 LEU A C 1
ATOM 3019 O O . LEU A 1 393 ? 39.306 4.848 -14.106 1.00 95.31 393 LEU A O 1
ATOM 3023 N N . GLU A 1 394 ? 38.370 2.926 -14.802 1.00 93.81 394 GLU A N 1
ATOM 3024 C CA . GLU A 1 394 ? 39.373 2.662 -15.832 1.00 93.81 394 GLU A CA 1
ATOM 3025 C C . GLU A 1 394 ? 39.204 3.621 -17.017 1.00 93.81 394 GLU A C 1
ATOM 3027 O O . GLU A 1 394 ? 38.092 4.036 -17.354 1.00 93.81 394 GLU A O 1
ATOM 3032 N N . ASN A 1 395 ? 40.316 3.970 -17.667 1.00 94.31 395 ASN A N 1
ATOM 3033 C CA . ASN A 1 395 ? 40.300 4.842 -18.838 1.00 94.31 395 ASN A CA 1
ATOM 3034 C C . ASN A 1 395 ? 39.552 4.179 -20.002 1.00 94.31 395 ASN A C 1
ATOM 3036 O O . ASN A 1 395 ? 39.782 3.013 -20.323 1.00 94.31 395 ASN A O 1
ATOM 3040 N N . LEU A 1 396 ? 38.718 4.953 -20.693 1.00 95.50 396 LEU A N 1
ATOM 3041 C CA . LEU A 1 396 ? 37.967 4.489 -21.854 1.00 95.50 396 LEU A CA 1
ATOM 3042 C C . LEU A 1 396 ? 38.686 4.905 -23.139 1.00 95.50 396 LEU A C 1
ATOM 3044 O O . LEU A 1 396 ? 38.792 6.092 -23.433 1.00 95.50 396 LEU A O 1
ATOM 3048 N N . THR A 1 397 ? 39.146 3.940 -23.933 1.00 93.44 397 THR A N 1
ATOM 3049 C CA . THR A 1 397 ? 39.710 4.212 -25.265 1.00 93.44 397 THR A CA 1
ATOM 3050 C C . THR A 1 397 ? 38.655 3.951 -26.330 1.00 93.44 397 THR A C 1
ATOM 3052 O O . THR A 1 397 ? 38.135 2.841 -26.422 1.00 93.44 397 THR A O 1
ATOM 3055 N N . VAL A 1 398 ? 38.346 4.963 -27.140 1.00 91.31 398 VAL A N 1
ATOM 3056 C CA . VAL A 1 398 ? 37.357 4.875 -28.225 1.00 91.31 398 VAL A CA 1
ATOM 3057 C C . VAL A 1 398 ? 37.938 5.422 -29.526 1.00 91.31 398 VAL A C 1
ATOM 3059 O O . VAL A 1 398 ? 38.767 6.330 -29.477 1.00 91.31 398 VAL A O 1
ATOM 3062 N N . PRO A 1 399 ? 37.517 4.916 -30.700 1.00 82.69 399 PRO A N 1
ATOM 3063 C CA . PRO A 1 399 ? 37.966 5.448 -31.983 1.00 82.69 399 PRO A CA 1
ATOM 3064 C C . PRO A 1 399 ? 37.750 6.962 -32.100 1.00 82.69 399 PRO A C 1
ATOM 3066 O O . PRO A 1 399 ? 36.726 7.487 -31.663 1.00 82.69 399 PRO A O 1
ATOM 3069 N N . TYR A 1 400 ? 38.687 7.675 -32.732 1.00 81.94 400 TYR A N 1
ATOM 3070 C CA . TYR A 1 400 ? 38.579 9.129 -32.927 1.00 81.94 400 TYR A CA 1
ATOM 3071 C C . TYR A 1 400 ? 37.359 9.535 -33.778 1.00 81.94 400 TYR A C 1
ATOM 3073 O O . TYR A 1 400 ? 36.871 10.660 -33.671 1.00 81.94 400 TYR A O 1
ATOM 3081 N N . ASP A 1 401 ? 36.873 8.612 -34.611 1.00 77.06 401 ASP A N 1
ATOM 3082 C CA . ASP A 1 401 ? 35.744 8.754 -35.527 1.00 77.06 401 ASP A CA 1
ATOM 3083 C C . ASP A 1 401 ? 34.453 8.093 -35.003 1.00 77.06 401 ASP A C 1
ATOM 3085 O O . ASP A 1 401 ? 33.527 7.845 -35.777 1.00 77.06 401 ASP A O 1
ATOM 3089 N N . ILE A 1 402 ? 34.392 7.751 -33.709 1.00 86.19 402 ILE A N 1
ATOM 3090 C CA . ILE A 1 402 ? 33.205 7.163 -33.075 1.00 86.19 402 ILE A CA 1
ATOM 3091 C C . ILE A 1 402 ? 31.981 8.084 -33.221 1.00 86.19 402 ILE A C 1
ATOM 3093 O O . ILE A 1 402 ? 32.092 9.310 -33.116 1.00 86.19 402 ILE A O 1
ATOM 3097 N N . SER A 1 403 ? 30.808 7.491 -33.469 1.00 85.56 403 SER A N 1
ATOM 3098 C CA . SER A 1 403 ? 29.542 8.228 -33.518 1.00 85.56 403 SER A CA 1
ATOM 3099 C C . SER A 1 403 ? 29.138 8.714 -32.117 1.00 85.56 403 SER A C 1
ATOM 3101 O O . SER A 1 403 ? 29.629 8.203 -31.110 1.00 85.56 403 SER A O 1
ATOM 3103 N N . TYR A 1 404 ? 28.249 9.708 -32.030 1.00 88.88 404 TYR A N 1
ATOM 3104 C CA . TYR A 1 404 ? 27.749 10.183 -30.733 1.00 88.88 404 TYR A CA 1
ATOM 3105 C C . TYR A 1 404 ? 27.015 9.075 -29.959 1.00 88.88 404 TYR A C 1
ATOM 3107 O O . TYR A 1 404 ? 27.269 8.889 -28.770 1.00 88.88 404 TYR A O 1
ATOM 3115 N N . ASP A 1 405 ? 26.162 8.307 -30.638 1.00 89.00 405 ASP A N 1
ATOM 3116 C CA . ASP A 1 405 ? 25.364 7.258 -29.999 1.00 89.00 405 ASP A CA 1
ATOM 3117 C C . ASP A 1 405 ? 26.247 6.114 -29.485 1.00 89.00 405 ASP A C 1
ATOM 3119 O O . ASP A 1 405 ? 26.110 5.696 -28.333 1.00 89.00 405 ASP A O 1
ATOM 3123 N N . ASP A 1 406 ? 27.217 5.667 -30.291 1.00 90.06 406 ASP A N 1
ATOM 3124 C CA . ASP A 1 406 ? 28.180 4.639 -29.875 1.00 90.06 406 ASP A CA 1
ATOM 3125 C C . ASP A 1 406 ? 29.064 5.137 -28.728 1.00 90.06 406 ASP A C 1
ATOM 3127 O O . ASP A 1 406 ? 29.404 4.380 -27.818 1.00 90.06 406 ASP A O 1
ATOM 3131 N N . PHE A 1 407 ? 29.423 6.425 -28.744 1.00 93.81 407 PHE A N 1
ATOM 3132 C CA . PHE A 1 407 ? 30.198 7.043 -27.678 1.00 93.81 407 PHE A CA 1
ATOM 3133 C C . PHE A 1 407 ? 29.453 7.018 -26.344 1.00 93.81 407 PHE A C 1
ATOM 3135 O O . PHE A 1 407 ? 29.999 6.551 -25.346 1.00 93.81 407 PHE A O 1
ATOM 3142 N N . VAL A 1 408 ? 28.199 7.478 -26.322 1.00 94.12 408 VAL A N 1
ATOM 3143 C CA . VAL A 1 408 ? 27.363 7.455 -25.113 1.00 94.12 408 VAL A CA 1
ATOM 3144 C C . VAL A 1 408 ? 27.124 6.017 -24.647 1.00 94.12 408 VAL A C 1
ATOM 3146 O O . VAL A 1 408 ? 27.156 5.750 -23.445 1.00 94.12 408 VAL A O 1
ATOM 3149 N N . ALA A 1 409 ? 26.935 5.077 -25.577 1.00 93.62 409 ALA A N 1
ATOM 3150 C CA . ALA A 1 409 ? 26.758 3.663 -25.260 1.00 93.62 409 ALA A CA 1
ATOM 3151 C C . ALA A 1 409 ? 28.004 3.021 -24.623 1.00 93.62 409 ALA A C 1
ATOM 3153 O O . ALA A 1 409 ? 27.854 2.124 -23.789 1.00 93.62 409 ALA A O 1
ATOM 3154 N N . ALA A 1 410 ? 29.205 3.485 -24.986 1.00 94.31 410 ALA A N 1
ATOM 3155 C CA . ALA A 1 410 ? 30.478 2.998 -24.457 1.00 94.31 410 ALA A CA 1
ATOM 3156 C C . ALA A 1 410 ? 30.811 3.519 -23.045 1.00 94.31 410 ALA A C 1
ATOM 3158 O O . ALA A 1 410 ? 31.677 2.953 -22.377 1.00 94.31 410 ALA A O 1
ATOM 3159 N N . LEU A 1 411 ? 30.146 4.580 -22.569 1.00 95.94 411 LEU A N 1
ATOM 3160 C CA . LEU A 1 411 ? 30.381 5.120 -21.228 1.00 95.94 411 LEU A CA 1
ATOM 3161 C C . LEU A 1 411 ? 29.906 4.138 -20.139 1.00 95.94 411 LEU A C 1
ATOM 3163 O O . LEU A 1 411 ? 28.825 3.546 -20.255 1.00 95.94 411 LEU A O 1
ATOM 3167 N N . PRO A 1 412 ? 30.664 3.972 -19.037 1.00 95.62 412 PRO A N 1
ATOM 3168 C CA . PRO A 1 412 ? 30.287 3.041 -17.984 1.00 95.62 412 PRO A CA 1
ATOM 3169 C C . PRO A 1 412 ? 29.016 3.513 -17.280 1.00 95.62 412 PRO A C 1
ATOM 3171 O O . PRO A 1 412 ? 28.882 4.666 -16.876 1.00 95.62 412 PRO A O 1
ATOM 3174 N N . LYS A 1 413 ? 28.073 2.589 -17.105 1.00 95.56 413 LYS A N 1
ATOM 3175 C CA . LYS A 1 413 ? 26.760 2.866 -16.498 1.00 95.56 413 LYS A CA 1
ATOM 3176 C C . LYS A 1 413 ? 26.757 2.696 -14.982 1.00 95.56 413 LYS A C 1
ATOM 3178 O O . LYS A 1 413 ? 25.756 2.988 -14.332 1.00 95.56 413 LYS A O 1
ATOM 3183 N N . GLN A 1 414 ? 27.839 2.162 -14.424 1.00 96.00 414 GLN A N 1
ATOM 3184 C CA . GLN A 1 414 ? 27.963 1.824 -13.013 1.00 96.00 414 GLN A CA 1
ATOM 3185 C C . GLN A 1 414 ? 29.396 2.056 -12.540 1.00 96.00 414 GLN A C 1
ATOM 3187 O O . GLN A 1 414 ? 30.339 1.909 -13.315 1.00 96.00 414 GLN A O 1
ATOM 3192 N N . GLY A 1 415 ? 29.537 2.381 -11.261 1.00 95.19 415 GLY A N 1
ATOM 3193 C CA . GLY A 1 415 ? 30.809 2.502 -10.562 1.00 95.19 415 GLY A CA 1
ATOM 3194 C C . GLY A 1 415 ? 30.790 1.750 -9.236 1.00 95.19 415 GLY A C 1
ATOM 3195 O O . GLY A 1 415 ? 29.748 1.237 -8.813 1.00 95.19 415 GLY A O 1
ATOM 3196 N N . LYS A 1 416 ? 31.948 1.680 -8.576 1.00 96.12 416 LYS A N 1
ATOM 3197 C CA . LYS A 1 416 ? 32.113 1.001 -7.287 1.00 96.12 416 LYS A CA 1
ATOM 3198 C C . LYS A 1 416 ? 32.517 1.984 -6.199 1.00 96.12 416 LYS A C 1
ATOM 3200 O O . LYS A 1 416 ? 33.377 2.834 -6.406 1.00 96.12 416 LYS A O 1
ATOM 3205 N N . ILE A 1 417 ? 31.917 1.830 -5.030 1.00 96.25 417 ILE A N 1
ATOM 3206 C CA . ILE A 1 417 ? 32.308 2.538 -3.809 1.00 96.25 417 ILE A CA 1
ATOM 3207 C C . ILE A 1 417 ? 32.554 1.519 -2.698 1.00 96.25 417 ILE A C 1
ATOM 3209 O O . ILE A 1 417 ? 32.013 0.414 -2.750 1.00 96.25 417 ILE A O 1
ATOM 3213 N N . VAL A 1 418 ? 33.343 1.895 -1.700 1.00 95.44 418 VAL A N 1
ATOM 3214 C CA . VAL A 1 418 ? 33.623 1.093 -0.506 1.00 95.44 418 VAL A CA 1
ATOM 3215 C C . VAL A 1 418 ? 33.086 1.840 0.708 1.00 95.44 418 VAL A C 1
ATOM 3217 O O . VAL A 1 418 ? 33.321 3.043 0.857 1.00 95.44 418 VAL A O 1
ATOM 3220 N N . ASP A 1 419 ? 32.333 1.147 1.555 1.00 94.62 419 ASP A N 1
ATOM 3221 C CA . ASP A 1 419 ? 31.851 1.695 2.822 1.00 94.62 419 ASP A CA 1
ATOM 3222 C C . ASP A 1 419 ? 32.853 1.483 3.971 1.00 94.62 419 ASP A C 1
ATOM 3224 O O . ASP A 1 419 ? 33.847 0.781 3.825 1.00 94.62 419 ASP A O 1
ATOM 3228 N N . SER A 1 420 ? 32.591 2.071 5.137 1.00 92.56 420 SER A N 1
ATOM 3229 C CA . SER A 1 420 ? 33.468 2.023 6.314 1.00 92.56 420 SER A CA 1
ATOM 3230 C C . SER A 1 420 ? 33.633 0.636 6.944 1.00 92.56 420 SER A C 1
ATOM 3232 O O . SER A 1 420 ? 34.455 0.476 7.844 1.00 92.56 420 SER A O 1
ATOM 3234 N N . ARG A 1 421 ? 32.866 -0.367 6.497 1.00 93.31 421 ARG A N 1
ATOM 3235 C CA . ARG A 1 421 ? 33.035 -1.782 6.870 1.00 93.31 421 ARG A CA 1
ATOM 3236 C C . ARG A 1 421 ? 33.918 -2.530 5.865 1.00 93.31 421 ARG A C 1
ATOM 3238 O O . ARG A 1 421 ? 34.151 -3.723 6.038 1.00 93.31 421 ARG A O 1
ATOM 3245 N N . GLY A 1 422 ? 34.382 -1.856 4.811 1.00 92.19 422 GLY A N 1
ATOM 3246 C CA . GLY A 1 422 ? 35.102 -2.455 3.693 1.00 92.19 422 GLY A CA 1
ATOM 3247 C C . GLY A 1 422 ? 34.195 -3.147 2.671 1.00 92.19 422 GLY A C 1
ATOM 3248 O O . GLY A 1 422 ? 34.700 -3.875 1.819 1.00 92.19 422 GLY A O 1
ATOM 3249 N N . GLN A 1 423 ? 32.869 -2.966 2.736 1.00 94.44 423 GLN A N 1
ATOM 3250 C CA . GLN A 1 423 ? 31.945 -3.589 1.788 1.00 94.44 423 GLN A CA 1
ATOM 3251 C C . GLN A 1 423 ? 31.852 -2.769 0.496 1.00 94.44 423 GLN A C 1
ATOM 3253 O O . GLN A 1 423 ? 31.696 -1.547 0.522 1.00 94.44 423 GLN A O 1
ATOM 3258 N N . GLU A 1 424 ? 31.899 -3.458 -0.647 1.00 96.12 424 GLU A N 1
ATOM 3259 C CA . GLU A 1 424 ? 31.733 -2.837 -1.960 1.00 96.12 424 GLU A CA 1
ATOM 3260 C C . GLU A 1 424 ? 30.266 -2.696 -2.359 1.00 96.12 424 GLU A C 1
ATOM 3262 O O . GLU A 1 424 ? 29.494 -3.657 -2.323 1.00 96.12 424 GLU A O 1
ATOM 3267 N N . HIS A 1 425 ? 29.915 -1.513 -2.857 1.00 93.94 425 HIS A N 1
ATOM 3268 C CA . HIS A 1 425 ? 28.593 -1.200 -3.386 1.00 93.94 425 HIS A CA 1
ATOM 3269 C C . HIS A 1 425 ? 28.682 -0.751 -4.838 1.00 93.94 425 HIS A C 1
ATOM 3271 O O . HIS A 1 425 ? 29.672 -0.161 -5.272 1.00 93.94 425 HIS A O 1
ATOM 3277 N N . THR A 1 426 ? 27.621 -1.021 -5.596 1.00 95.00 426 THR A N 1
ATOM 3278 C CA . THR A 1 426 ? 27.505 -0.588 -6.993 1.00 95.00 426 THR A CA 1
ATOM 3279 C C . THR A 1 426 ? 26.595 0.626 -7.067 1.00 95.00 426 THR A C 1
ATOM 3281 O O . THR A 1 426 ? 25.462 0.563 -6.595 1.00 95.00 426 THR A O 1
ATOM 3284 N N . VAL A 1 427 ? 27.069 1.710 -7.679 1.00 94.12 427 VAL A N 1
ATOM 3285 C CA . VAL A 1 427 ? 26.289 2.940 -7.873 1.00 94.12 427 VAL A CA 1
ATOM 3286 C C . VAL A 1 427 ? 26.035 3.182 -9.359 1.00 94.12 427 VAL A C 1
ATOM 3288 O O . VAL A 1 427 ? 26.937 2.958 -10.169 1.00 94.12 427 VAL A O 1
ATOM 3291 N N . PRO A 1 428 ? 24.827 3.613 -9.756 1.00 94.12 428 PRO A N 1
ATOM 3292 C CA . PRO A 1 428 ? 24.551 3.963 -11.141 1.00 94.12 428 PRO A CA 1
ATOM 3293 C C . PRO A 1 428 ? 25.254 5.273 -11.509 1.00 94.12 428 PRO A C 1
ATOM 3295 O O . PRO A 1 428 ? 25.241 6.232 -10.738 1.00 94.12 428 PRO A O 1
ATOM 3298 N N . LEU A 1 429 ? 25.813 5.323 -12.715 1.00 95.31 429 LEU A N 1
ATOM 3299 C CA . LEU A 1 429 ? 26.440 6.509 -13.284 1.00 95.31 429 LEU A CA 1
ATOM 3300 C C . LEU A 1 429 ? 25.603 7.043 -14.441 1.00 95.31 429 LEU A C 1
ATOM 3302 O O . LEU A 1 429 ? 25.061 6.287 -15.251 1.00 95.31 429 LEU A O 1
ATOM 3306 N N . LYS A 1 430 ? 25.524 8.367 -14.514 1.00 94.00 430 LYS A N 1
ATOM 3307 C CA . LYS A 1 430 ? 24.936 9.113 -15.624 1.00 94.00 430 LYS A CA 1
ATOM 3308 C C . LYS A 1 430 ? 25.937 10.151 -16.095 1.00 94.00 430 LYS A C 1
ATOM 3310 O O . LYS A 1 430 ? 26.717 10.655 -15.292 1.00 94.00 430 LYS A O 1
ATOM 3315 N N . TRP A 1 431 ? 25.902 10.463 -17.381 1.00 94.12 431 TRP A N 1
ATOM 3316 C CA . TRP A 1 431 ? 26.850 11.365 -18.022 1.00 94.12 431 TRP A CA 1
ATOM 3317 C C . TRP A 1 431 ? 26.075 12.444 -18.783 1.00 94.12 431 TRP A C 1
ATOM 3319 O O . TRP A 1 431 ? 25.320 12.111 -19.695 1.00 94.12 431 TRP A O 1
ATOM 3329 N N . ASP A 1 432 ? 26.264 13.722 -18.438 1.00 88.38 432 ASP A N 1
ATOM 3330 C CA . ASP A 1 432 ? 25.725 14.855 -19.213 1.00 88.38 432 ASP A CA 1
ATOM 3331 C C . ASP A 1 432 ? 26.684 15.162 -20.374 1.00 88.38 432 ASP A C 1
ATOM 3333 O O . ASP A 1 432 ? 27.565 16.020 -20.280 1.00 88.38 432 ASP A O 1
ATOM 3337 N N . VAL A 1 433 ? 26.562 14.389 -21.457 1.00 91.12 433 VAL A N 1
ATOM 3338 C CA . VAL A 1 433 ? 27.304 14.598 -22.710 1.00 91.12 433 VAL A CA 1
ATOM 3339 C C . VAL A 1 433 ? 26.314 14.997 -23.792 1.00 91.12 433 VAL A C 1
ATOM 3341 O O . VAL A 1 433 ? 25.574 14.163 -24.313 1.00 91.12 433 VAL A O 1
ATOM 3344 N N . ARG A 1 434 ? 26.321 16.271 -24.181 1.00 91.25 434 ARG A N 1
ATOM 3345 C CA . ARG A 1 434 ? 25.436 16.778 -25.239 1.00 91.25 434 ARG A CA 1
ATOM 3346 C C . ARG A 1 434 ? 26.084 16.634 -26.620 1.00 91.25 434 ARG A C 1
ATOM 3348 O O . ARG A 1 434 ? 27.304 16.802 -26.711 1.00 91.25 434 ARG A O 1
ATOM 3355 N N . PRO A 1 435 ? 25.307 16.422 -27.703 1.00 88.94 435 PRO A N 1
ATOM 3356 C CA . PRO A 1 435 ? 25.852 16.270 -29.057 1.00 88.94 435 PRO A CA 1
ATOM 3357 C C . PRO A 1 435 ? 26.808 17.402 -29.457 1.00 88.94 435 PRO A C 1
ATOM 3359 O O . PRO A 1 435 ? 27.944 17.145 -29.845 1.00 88.94 435 PRO A O 1
ATOM 3362 N N . PHE A 1 436 ? 26.415 18.660 -29.221 1.00 86.19 436 PHE A N 1
ATOM 3363 C CA . PHE A 1 436 ? 27.258 19.819 -29.537 1.00 86.19 436 PHE A CA 1
ATOM 3364 C C . PHE A 1 436 ? 28.565 19.855 -28.730 1.00 86.19 436 PHE A C 1
ATOM 3366 O O . PHE A 1 436 ? 29.569 20.378 -29.202 1.00 86.19 436 PHE A O 1
ATOM 3373 N N . GLN A 1 437 ? 28.584 19.334 -27.498 1.00 87.94 437 GLN A N 1
ATOM 3374 C CA . GLN A 1 437 ? 29.816 19.269 -26.709 1.00 87.94 437 GLN A CA 1
ATOM 3375 C C . GLN A 1 437 ? 30.734 18.197 -27.283 1.00 87.94 437 GLN A C 1
ATOM 3377 O O . GLN A 1 437 ? 31.919 18.455 -27.461 1.00 87.94 437 GLN A O 1
ATOM 3382 N N . PHE A 1 438 ? 30.176 17.027 -27.604 1.00 90.31 438 PHE A N 1
ATOM 3383 C CA . PHE A 1 438 ? 30.907 15.900 -28.171 1.00 90.31 438 PHE A CA 1
ATOM 3384 C C . PHE A 1 438 ? 31.545 16.216 -29.530 1.00 90.31 438 PHE A C 1
ATOM 3386 O O . PHE A 1 438 ? 32.672 15.786 -29.786 1.00 90.31 438 PHE A O 1
ATOM 3393 N N . GLU A 1 439 ? 30.859 16.968 -30.392 1.00 85.31 439 GLU A N 1
ATOM 3394 C CA . GLU A 1 439 ? 31.401 17.437 -31.677 1.00 85.31 439 GLU A CA 1
ATOM 3395 C C . GLU A 1 439 ? 32.599 18.375 -31.496 1.00 85.31 439 GLU A C 1
ATOM 3397 O O . GLU A 1 439 ? 33.548 18.324 -32.274 1.00 85.31 439 GLU A O 1
ATOM 3402 N N . ASN A 1 440 ? 32.591 19.174 -30.428 1.00 87.00 440 ASN A N 1
ATOM 3403 C CA . ASN A 1 440 ? 33.650 20.127 -30.100 1.00 87.00 440 ASN A CA 1
ATOM 3404 C C . ASN A 1 440 ? 34.787 19.528 -29.258 1.00 87.00 440 ASN A C 1
ATOM 3406 O O . ASN A 1 440 ? 35.697 20.252 -28.848 1.00 87.00 440 ASN A O 1
ATOM 3410 N N . TYR A 1 441 ? 34.757 18.229 -28.946 1.00 89.44 441 TYR A N 1
ATOM 3411 C CA . TYR A 1 441 ? 35.882 17.598 -28.258 1.00 89.44 441 TYR A CA 1
ATOM 3412 C C . TYR A 1 441 ? 37.116 17.584 -29.160 1.00 89.44 441 TYR A C 1
ATOM 3414 O O . TYR A 1 441 ? 37.038 17.256 -30.343 1.00 89.44 441 TYR A O 1
ATOM 3422 N N . THR A 1 442 ? 38.275 17.884 -28.575 1.00 83.38 442 THR A N 1
ATOM 3423 C CA . THR A 1 442 ? 39.568 17.750 -29.247 1.00 83.38 442 THR A CA 1
ATOM 3424 C C . THR A 1 442 ? 39.814 16.279 -29.583 1.00 83.38 442 THR A C 1
ATOM 3426 O O . THR A 1 442 ? 40.085 15.474 -28.691 1.00 83.38 442 THR A O 1
ATOM 3429 N N . LYS A 1 443 ? 39.682 15.929 -30.867 1.00 85.31 443 LYS A N 1
ATOM 3430 C CA . LYS A 1 443 ? 39.919 14.585 -31.407 1.00 85.31 443 LYS A CA 1
ATOM 3431 C C . LYS A 1 443 ? 40.963 14.682 -32.529 1.00 85.31 443 LYS A C 1
ATOM 3433 O O . LYS A 1 443 ? 40.712 15.395 -33.505 1.00 85.31 443 LYS A O 1
ATOM 3438 N N . PRO A 1 444 ? 42.102 13.979 -32.433 1.00 86.19 444 PRO A N 1
ATOM 3439 C CA . PRO A 1 444 ? 42.510 13.095 -31.334 1.00 86.19 444 PRO A CA 1
ATOM 3440 C C . PRO A 1 444 ? 42.945 13.842 -30.064 1.00 86.19 444 PRO A C 1
ATOM 3442 O O . PRO A 1 444 ? 43.296 15.018 -30.116 1.00 86.19 444 PRO A O 1
ATOM 3445 N N . GLY A 1 445 ? 42.921 13.156 -28.921 1.00 88.31 445 GLY A N 1
ATOM 3446 C CA . GLY A 1 445 ? 43.267 13.719 -27.616 1.00 88.31 445 GLY A CA 1
ATOM 3447 C C . GLY A 1 445 ? 42.619 12.980 -26.444 1.00 88.31 445 GLY A C 1
ATOM 3448 O O . GLY A 1 445 ? 41.911 11.992 -26.624 1.00 88.31 445 GLY A O 1
ATOM 3449 N N . THR A 1 446 ? 42.841 13.484 -25.229 1.00 91.75 446 THR A N 1
ATOM 3450 C CA . THR A 1 446 ? 42.219 12.959 -24.003 1.00 91.75 446 THR A CA 1
ATOM 3451 C C . THR A 1 446 ? 41.197 13.952 -23.467 1.00 91.75 446 THR A C 1
ATOM 3453 O O . THR A 1 446 ? 41.457 15.154 -23.390 1.00 91.75 446 THR A O 1
ATOM 3456 N N . ARG A 1 447 ? 40.035 13.451 -23.050 1.00 93.31 447 ARG A N 1
ATOM 3457 C CA . ARG A 1 447 ? 38.970 14.230 -22.425 1.00 93.31 447 ARG A CA 1
ATOM 3458 C C . ARG A 1 447 ? 38.598 13.619 -21.082 1.00 93.31 447 ARG A C 1
ATOM 3460 O O . ARG A 1 447 ? 38.163 12.476 -21.024 1.00 93.31 447 ARG A O 1
ATOM 3467 N N . THR A 1 448 ? 38.703 14.401 -20.014 1.00 93.88 448 THR A N 1
ATOM 3468 C CA . THR A 1 448 ? 38.125 14.019 -18.722 1.00 93.88 448 THR A CA 1
ATOM 3469 C C . THR A 1 448 ? 36.639 14.339 -18.727 1.00 93.88 448 THR A C 1
ATOM 3471 O O . THR A 1 448 ? 36.246 15.471 -19.025 1.00 93.88 448 THR A O 1
ATOM 3474 N N . LEU A 1 449 ? 35.823 13.347 -18.394 1.00 94.00 449 LEU A N 1
ATOM 3475 C CA . LEU A 1 449 ? 34.406 13.526 -18.116 1.00 94.00 449 LEU A CA 1
ATOM 3476 C C . LEU A 1 449 ? 34.156 13.292 -16.631 1.00 94.00 449 LEU A C 1
ATOM 3478 O O . LEU A 1 449 ? 34.790 12.428 -16.028 1.00 94.00 449 LEU A O 1
ATOM 3482 N N . SER A 1 450 ? 33.209 14.039 -16.077 1.00 93.75 450 SER A N 1
ATOM 3483 C CA . SER A 1 450 ? 32.627 13.773 -14.765 1.00 93.75 450 SER A CA 1
ATOM 3484 C C . SER A 1 450 ? 31.243 13.176 -14.952 1.00 93.75 450 SER A C 1
ATOM 3486 O O . SER A 1 450 ? 30.475 13.648 -15.796 1.00 93.75 450 SER A O 1
ATOM 3488 N N . SER A 1 451 ? 30.914 12.168 -14.153 1.00 94.69 451 SER A N 1
ATOM 3489 C CA . SER A 1 451 ? 29.535 11.729 -14.022 1.00 94.69 451 SER A CA 1
ATOM 3490 C C . SER A 1 451 ? 28.693 12.843 -13.394 1.00 94.69 451 SER A C 1
ATOM 3492 O O . SER A 1 451 ? 29.197 13.709 -12.675 1.00 94.69 451 SER A O 1
ATOM 3494 N N . GLU A 1 452 ? 27.381 12.786 -13.594 1.00 92.69 452 GLU A N 1
ATOM 3495 C CA . GLU A 1 452 ? 26.455 13.457 -12.687 1.00 92.69 452 GLU A CA 1
ATOM 3496 C C . GLU A 1 452 ? 26.656 12.946 -11.253 1.00 92.69 452 GLU A C 1
ATOM 3498 O O . GLU A 1 452 ? 27.226 11.869 -11.025 1.00 92.69 452 GLU A O 1
ATOM 3503 N N . PHE A 1 453 ? 26.163 13.715 -10.280 1.00 90.81 453 PHE A N 1
ATOM 3504 C CA . PHE A 1 453 ? 26.179 13.280 -8.892 1.00 90.81 453 PHE A CA 1
ATOM 3505 C C . PHE A 1 453 ? 25.371 11.990 -8.733 1.00 90.81 453 PHE A C 1
ATOM 3507 O O . PHE A 1 453 ? 24.171 11.962 -9.015 1.00 90.81 453 PHE A O 1
ATOM 3514 N N . PHE A 1 454 ? 26.019 10.924 -8.269 1.00 89.56 454 PHE A N 1
ATOM 3515 C CA . PHE A 1 454 ? 25.335 9.677 -7.952 1.00 89.56 454 PHE A CA 1
ATOM 3516 C C . PHE A 1 454 ? 24.821 9.701 -6.508 1.00 89.56 454 PHE A C 1
ATOM 3518 O O . PHE A 1 454 ? 25.350 10.394 -5.639 1.00 89.56 454 PHE A O 1
ATOM 3525 N N . ASN A 1 455 ? 23.773 8.922 -6.240 1.00 86.69 455 ASN A N 1
ATOM 3526 C CA . ASN A 1 455 ? 23.264 8.737 -4.883 1.00 86.69 455 ASN A CA 1
ATOM 3527 C C . ASN A 1 455 ? 23.984 7.562 -4.213 1.00 86.69 455 ASN A C 1
ATOM 3529 O O . ASN A 1 455 ? 24.221 6.532 -4.848 1.00 86.69 455 ASN A O 1
ATOM 3533 N N . LEU A 1 456 ? 24.291 7.701 -2.923 1.00 86.81 456 LEU A N 1
ATOM 3534 C CA . LEU A 1 456 ? 24.783 6.589 -2.113 1.00 86.81 456 LEU A CA 1
ATOM 3535 C C . LEU A 1 456 ? 23.668 5.557 -1.860 1.00 86.81 456 LEU A C 1
ATOM 3537 O O . LEU A 1 456 ? 22.492 5.936 -1.809 1.00 86.81 456 LEU A O 1
ATOM 3541 N N . PRO A 1 457 ? 24.019 4.272 -1.654 1.00 86.06 457 PRO A N 1
ATOM 3542 C CA . PRO A 1 457 ? 23.097 3.278 -1.115 1.00 86.06 457 PRO A CA 1
ATOM 3543 C C . PRO A 1 457 ? 22.415 3.781 0.160 1.00 86.06 457 PRO A C 1
ATOM 3545 O O . PRO A 1 457 ? 23.013 4.527 0.941 1.00 86.06 457 PRO A O 1
ATOM 3548 N N . LEU A 1 458 ? 21.169 3.356 0.389 1.00 79.25 458 LEU A N 1
ATOM 3549 C CA . LEU A 1 458 ? 20.346 3.860 1.491 1.00 79.25 458 LEU A CA 1
ATOM 3550 C C . LEU A 1 458 ? 21.050 3.717 2.850 1.00 79.25 458 LEU A C 1
ATOM 3552 O O . LEU A 1 458 ? 20.996 4.639 3.654 1.00 79.25 458 LEU A O 1
ATOM 3556 N N . GLU A 1 459 ? 21.787 2.634 3.080 1.00 81.38 459 GLU A N 1
ATOM 3557 C CA . GLU A 1 459 ? 22.537 2.389 4.317 1.00 81.38 459 GLU A CA 1
ATOM 3558 C C . GLU A 1 459 ? 23.892 3.108 4.433 1.00 81.38 459 GLU A C 1
ATOM 3560 O O . GLU A 1 459 ? 24.462 3.083 5.509 1.00 81.38 459 GLU A O 1
ATOM 3565 N N . VAL A 1 460 ? 24.427 3.774 3.401 1.00 87.12 460 VAL A N 1
ATOM 3566 C CA . VAL A 1 460 ? 25.791 4.359 3.439 1.00 87.12 460 VAL A CA 1
ATOM 3567 C C . VAL A 1 460 ? 25.728 5.881 3.428 1.00 87.12 460 VAL A C 1
ATOM 3569 O O . VAL A 1 460 ? 25.272 6.467 2.452 1.00 87.12 460 VAL A O 1
ATOM 3572 N N . SER A 1 461 ? 26.072 6.543 4.528 1.00 87.75 461 SER A N 1
ATOM 3573 C CA . SER A 1 461 ? 26.130 8.010 4.609 1.00 87.75 461 SER A CA 1
ATOM 3574 C C . SER A 1 461 ? 27.440 8.551 4.048 1.00 87.75 461 SER A C 1
ATOM 3576 O O . SER A 1 461 ? 28.422 7.826 3.931 1.00 87.75 461 SER A O 1
ATOM 3578 N N . ASN A 1 462 ? 27.485 9.828 3.684 1.00 86.94 462 ASN A N 1
ATOM 3579 C CA . ASN A 1 462 ? 28.743 10.433 3.245 1.00 86.94 462 ASN A CA 1
ATOM 3580 C C . ASN A 1 462 ? 29.755 10.520 4.411 1.00 86.94 462 ASN A C 1
ATOM 3582 O O . ASN A 1 462 ? 29.372 10.553 5.583 1.00 86.94 462 ASN A O 1
ATOM 3586 N N . SER A 1 463 ? 31.052 10.561 4.106 1.00 86.62 463 SER A N 1
ATOM 3587 C CA . SER A 1 463 ? 32.097 10.759 5.112 1.00 86.62 463 SER A CA 1
ATOM 3588 C C . SER A 1 463 ? 32.000 12.138 5.772 1.00 86.62 463 SER A C 1
ATOM 3590 O O . SER A 1 463 ? 31.303 13.041 5.307 1.00 86.62 463 SER A O 1
ATOM 3592 N N . THR A 1 464 ? 32.728 12.332 6.871 1.00 81.56 464 THR A N 1
ATOM 3593 C CA . THR A 1 464 ? 32.959 13.659 7.460 1.00 81.56 464 THR A CA 1
ATOM 3594 C C . THR A 1 464 ? 34.470 13.920 7.476 1.00 81.56 464 THR A C 1
ATOM 3596 O O . THR A 1 464 ? 35.165 13.243 8.230 1.00 81.56 464 THR A O 1
ATOM 3599 N N . PRO A 1 465 ? 35.002 14.856 6.661 1.00 85.69 465 PRO A N 1
ATOM 3600 C CA . PRO A 1 465 ? 34.297 15.764 5.745 1.00 85.69 465 PRO A CA 1
ATOM 3601 C C . PRO A 1 465 ? 33.643 15.042 4.552 1.00 85.69 465 PRO A C 1
ATOM 3603 O O . PRO A 1 465 ? 34.066 13.952 4.167 1.00 85.69 465 PRO A O 1
ATOM 3606 N N . ALA A 1 466 ? 32.599 15.650 3.981 1.00 84.62 466 ALA A N 1
ATOM 3607 C CA . ALA A 1 466 ? 31.831 15.061 2.883 1.00 84.62 466 ALA A CA 1
ATOM 3608 C C . ALA A 1 466 ? 32.669 14.948 1.602 1.00 84.62 466 ALA A C 1
ATOM 3610 O O . ALA A 1 466 ? 33.260 15.929 1.149 1.00 84.62 466 ALA A O 1
ATOM 3611 N N . GLN A 1 467 ? 32.680 13.759 1.002 1.00 89.25 467 GLN A N 1
ATOM 3612 C CA . GLN A 1 467 ? 33.255 13.521 -0.319 1.00 89.25 467 GLN A CA 1
ATOM 3613 C C . GLN A 1 467 ? 32.277 13.939 -1.424 1.00 89.25 467 GLN A C 1
ATOM 3615 O O . GLN A 1 467 ? 31.053 13.856 -1.278 1.00 89.25 467 GLN A O 1
ATOM 3620 N N . ARG A 1 468 ? 32.818 14.389 -2.560 1.00 89.81 468 ARG A N 1
ATOM 3621 C CA . ARG A 1 468 ? 32.030 14.755 -3.742 1.00 89.81 468 ARG A CA 1
ATOM 3622 C C . ARG A 1 468 ? 31.572 13.476 -4.451 1.00 89.81 468 ARG A C 1
ATOM 3624 O O . ARG A 1 468 ? 32.406 12.689 -4.878 1.00 89.81 468 ARG A O 1
ATOM 3631 N N . LEU A 1 469 ? 30.260 13.273 -4.581 1.00 92.19 469 LEU A N 1
ATOM 3632 C CA . LEU A 1 469 ? 29.668 12.044 -5.134 1.00 92.19 469 LEU A CA 1
ATOM 3633 C C . LEU A 1 469 ? 29.661 12.033 -6.671 1.00 92.19 469 LEU A C 1
ATOM 3635 O O . LEU A 1 469 ? 28.611 11.906 -7.290 1.00 92.19 469 LEU A O 1
ATOM 3639 N N . GLU A 1 470 ? 30.822 12.216 -7.291 1.00 93.38 470 GLU A N 1
ATOM 3640 C CA . GLU A 1 470 ? 31.017 12.053 -8.736 1.00 93.38 470 GLU A CA 1
ATOM 3641 C C . GLU A 1 470 ? 32.158 11.071 -8.996 1.00 93.38 470 GLU A C 1
ATOM 3643 O O . GLU A 1 470 ? 33.033 10.889 -8.151 1.00 93.38 470 GLU A O 1
ATOM 3648 N N . MET A 1 471 ? 32.175 10.469 -10.179 1.00 94.94 471 MET A N 1
ATOM 3649 C CA . MET A 1 471 ? 33.344 9.756 -10.683 1.00 94.94 471 MET A CA 1
ATOM 3650 C C . MET A 1 471 ? 33.848 10.446 -11.939 1.00 94.94 471 MET A C 1
ATOM 3652 O O . MET A 1 471 ? 33.062 10.940 -12.748 1.00 94.94 471 MET A O 1
ATOM 3656 N N . THR A 1 472 ? 35.164 10.464 -12.111 1.00 94.44 472 THR A N 1
ATOM 3657 C CA . THR A 1 472 ? 35.788 10.944 -13.339 1.00 94.44 472 THR A CA 1
ATOM 3658 C C . THR A 1 472 ? 36.296 9.773 -14.161 1.00 94.44 472 THR A C 1
ATOM 3660 O O . THR A 1 472 ? 36.730 8.755 -13.624 1.00 94.44 472 THR A O 1
ATOM 3663 N N . ILE A 1 473 ? 36.229 9.918 -15.480 1.00 96.06 473 ILE A N 1
ATOM 3664 C CA . ILE A 1 473 ? 36.827 8.986 -16.432 1.00 96.06 473 ILE A CA 1
ATOM 3665 C C . ILE A 1 473 ? 37.663 9.767 -17.436 1.00 96.06 473 ILE A C 1
ATOM 3667 O O . ILE A 1 473 ? 37.252 10.837 -17.897 1.00 96.06 473 ILE A O 1
ATOM 3671 N N . GLN A 1 474 ? 38.833 9.239 -17.787 1.00 95.25 474 GLN A N 1
ATOM 3672 C CA . GLN A 1 474 ? 39.579 9.740 -18.936 1.00 95.25 474 GLN A CA 1
ATOM 3673 C C . GLN A 1 474 ? 39.152 8.971 -20.180 1.00 95.25 474 GLN A C 1
ATOM 3675 O O . GLN A 1 474 ? 39.325 7.756 -20.269 1.00 95.25 474 GLN A O 1
ATOM 3680 N N . VAL A 1 475 ? 38.603 9.699 -21.145 1.00 95.50 475 VAL A N 1
ATOM 3681 C CA . VAL A 1 475 ? 38.297 9.199 -22.480 1.00 95.50 475 VAL A CA 1
ATOM 3682 C C . VAL A 1 475 ? 39.459 9.538 -23.399 1.00 95.50 475 VAL A C 1
ATOM 3684 O O . VAL A 1 475 ? 39.823 10.706 -23.530 1.00 95.50 475 VAL A O 1
ATOM 3687 N N . ILE A 1 476 ? 40.025 8.533 -24.051 1.00 94.19 476 ILE A N 1
ATOM 3688 C CA . ILE A 1 476 ? 41.167 8.667 -24.950 1.00 94.19 476 ILE A CA 1
ATOM 3689 C C . ILE A 1 476 ? 40.681 8.442 -26.383 1.00 94.19 476 ILE A C 1
ATOM 3691 O O . ILE A 1 476 ? 40.206 7.3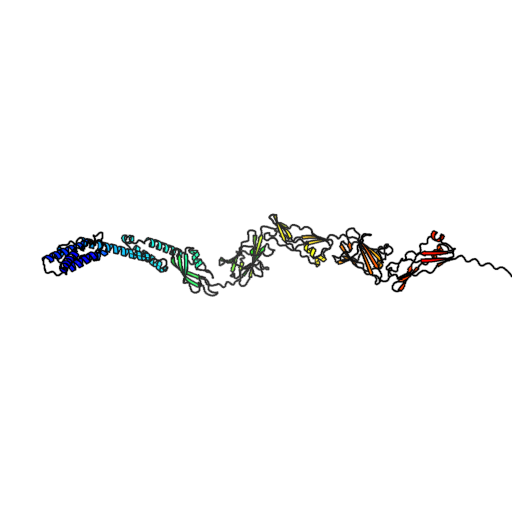57 -26.721 1.00 94.19 476 ILE A O 1
ATOM 3695 N N . PHE A 1 477 ? 40.823 9.471 -27.218 1.00 91.69 477 PHE A N 1
ATOM 3696 C CA . PHE A 1 477 ? 40.657 9.418 -28.668 1.00 91.69 477 PHE A CA 1
ATOM 3697 C C . PHE A 1 477 ? 42.058 9.319 -29.290 1.00 91.69 477 PHE A C 1
ATOM 3699 O O . PHE A 1 477 ? 42.733 10.346 -29.409 1.00 91.69 477 PHE A O 1
ATOM 3706 N N . PRO A 1 478 ? 42.542 8.115 -29.638 1.00 84.00 478 PRO A N 1
ATOM 3707 C CA . PRO A 1 478 ? 43.888 7.948 -30.168 1.00 84.00 478 PRO A CA 1
ATOM 3708 C C . PRO A 1 478 ? 44.043 8.707 -31.492 1.00 84.00 478 PRO A C 1
ATOM 3710 O O . PRO A 1 478 ? 43.071 8.882 -32.231 1.00 84.00 478 PRO A O 1
ATOM 3713 N N . GLU A 1 479 ? 45.260 9.174 -31.792 1.00 80.62 479 GLU A N 1
ATOM 3714 C CA . GLU A 1 479 ? 45.552 9.780 -33.094 1.00 80.62 479 GLU A CA 1
ATOM 3715 C C . GLU A 1 479 ? 45.249 8.783 -34.212 1.00 80.62 479 GLU A C 1
ATOM 3717 O O . GLU A 1 479 ? 45.739 7.653 -34.140 1.00 80.62 479 GLU A O 1
ATOM 3722 N N . PRO A 1 480 ? 44.425 9.152 -35.219 1.00 75.94 480 PRO A N 1
ATOM 3723 C CA . PRO A 1 480 ? 44.231 8.279 -36.356 1.00 75.94 480 PRO A CA 1
ATOM 3724 C C . PRO A 1 480 ? 45.566 8.005 -37.009 1.00 75.94 480 PRO A C 1
ATOM 3726 O O . PRO A 1 480 ? 46.325 8.926 -37.318 1.00 75.94 480 PRO A O 1
ATOM 3729 N N . GLU A 1 481 ? 45.809 6.737 -37.273 1.00 79.56 481 GLU A N 1
ATOM 3730 C CA . GLU A 1 481 ? 46.907 6.329 -38.120 1.00 79.56 481 GLU A CA 1
ATOM 3731 C C . GLU A 1 481 ? 46.642 6.870 -39.533 1.00 79.56 481 GLU A C 1
ATOM 3733 O O . GLU A 1 481 ? 45.507 6.874 -40.022 1.00 79.56 481 GLU A O 1
ATOM 3738 N N . LYS A 1 482 ? 47.676 7.450 -40.147 1.00 83.12 482 LYS A N 1
ATOM 3739 C CA . LYS A 1 482 ? 47.584 8.139 -41.437 1.00 83.12 482 LYS A CA 1
ATOM 3740 C C . LYS A 1 482 ? 48.399 7.383 -42.474 1.00 83.12 482 LYS A C 1
ATOM 3742 O O . LYS A 1 482 ? 49.448 6.818 -42.162 1.00 83.12 482 LYS A O 1
ATOM 3747 N N . SER A 1 483 ? 47.931 7.397 -43.713 1.00 87.06 483 SER A N 1
ATOM 3748 C CA . SER A 1 483 ? 48.650 6.848 -44.858 1.00 87.06 483 SER A CA 1
ATOM 3749 C C . SER A 1 483 ? 48.462 7.730 -46.097 1.00 87.06 483 SER A C 1
ATOM 3751 O O . SER A 1 483 ? 47.825 8.784 -46.051 1.00 87.06 483 SER A O 1
ATOM 3753 N N . ASN A 1 484 ? 49.060 7.318 -47.210 1.00 89.44 484 ASN A N 1
ATOM 3754 C CA . ASN A 1 484 ? 49.058 8.055 -48.467 1.00 89.44 484 ASN A CA 1
ATOM 3755 C C . ASN A 1 484 ? 48.153 7.368 -49.494 1.00 89.44 484 ASN A C 1
ATOM 3757 O O . ASN A 1 484 ? 47.957 6.152 -49.451 1.00 89.44 484 ASN A O 1
ATOM 3761 N N . SER A 1 485 ? 47.673 8.125 -50.478 1.00 91.69 485 SER A N 1
ATOM 3762 C CA . SER A 1 485 ? 47.038 7.568 -51.671 1.00 91.69 485 SER A CA 1
ATOM 3763 C C . SER A 1 485 ? 47.627 8.163 -52.944 1.00 91.69 485 SER A C 1
ATOM 3765 O O . SER A 1 485 ? 47.849 9.371 -53.029 1.00 91.69 485 SER A O 1
ATOM 3767 N N . HIS A 1 486 ? 47.857 7.315 -53.943 1.00 93.88 486 HIS A N 1
ATOM 3768 C CA . HIS A 1 486 ? 48.322 7.688 -55.274 1.00 93.88 486 HIS A CA 1
ATOM 3769 C C . HIS A 1 486 ? 47.221 7.431 -56.293 1.00 93.88 486 HIS A C 1
ATOM 3771 O O . HIS A 1 486 ? 46.782 6.296 -56.469 1.00 93.88 486 HIS A O 1
ATOM 3777 N N . ILE A 1 487 ? 46.815 8.479 -56.996 1.00 94.25 487 ILE A N 1
ATOM 3778 C CA . ILE A 1 487 ? 45.758 8.425 -57.994 1.00 94.25 487 ILE A CA 1
ATOM 3779 C C . ILE A 1 487 ? 46.385 8.693 -59.352 1.00 94.25 487 ILE A C 1
ATOM 3781 O O . ILE A 1 487 ? 46.995 9.734 -59.552 1.00 94.25 487 ILE A O 1
ATOM 3785 N N . SER A 1 488 ? 46.278 7.746 -60.274 1.00 94.44 488 SER A N 1
ATOM 3786 C CA . SER A 1 488 ? 46.779 7.875 -61.641 1.00 94.44 488 SER A CA 1
ATOM 3787 C C . SER A 1 488 ? 45.623 8.059 -62.614 1.00 94.44 488 SER A C 1
ATOM 3789 O O . SER A 1 488 ? 44.620 7.356 -62.501 1.00 94.44 488 SER A O 1
ATOM 3791 N N . LEU A 1 489 ? 45.780 8.962 -63.580 1.00 94.44 489 LEU A N 1
ATOM 3792 C CA . LEU A 1 489 ? 44.769 9.229 -64.600 1.00 94.44 489 LEU A CA 1
ATOM 3793 C C . LEU A 1 489 ? 45.188 8.650 -65.959 1.00 94.44 489 LEU A C 1
ATOM 3795 O O . LEU A 1 489 ? 46.315 8.851 -66.425 1.00 94.44 489 LEU A O 1
ATOM 3799 N N . TYR A 1 490 ? 44.269 7.921 -66.583 1.00 93.50 490 TYR A N 1
ATOM 3800 C CA . TYR A 1 490 ? 44.455 7.247 -67.862 1.00 93.50 490 TYR A CA 1
ATOM 3801 C C . TYR A 1 490 ? 43.299 7.545 -68.805 1.00 93.50 490 TYR A C 1
ATOM 3803 O O . TYR A 1 490 ? 42.168 7.749 -68.368 1.00 93.50 490 TYR A O 1
ATOM 3811 N N . LYS A 1 491 ? 43.588 7.485 -70.100 1.00 91.31 491 LYS A N 1
ATOM 3812 C CA . LYS A 1 491 ? 42.606 7.562 -71.173 1.00 91.31 491 LYS A CA 1
ATOM 3813 C C . LYS A 1 491 ? 42.410 6.199 -71.839 1.00 91.31 491 LYS A C 1
ATOM 3815 O O . LYS A 1 491 ? 43.388 5.552 -72.188 1.00 91.31 491 LYS A O 1
ATOM 3820 N N . ASP A 1 492 ? 41.174 5.772 -72.056 1.00 89.44 492 ASP A N 1
ATOM 3821 C CA . ASP A 1 492 ? 40.753 4.531 -72.738 1.00 89.44 492 ASP A CA 1
ATOM 3822 C C . ASP A 1 492 ? 41.156 3.213 -72.046 1.00 89.44 492 ASP A C 1
ATOM 3824 O O . ASP A 1 492 ? 40.350 2.295 -71.927 1.00 89.44 492 ASP A O 1
ATOM 3828 N N . SER A 1 493 ? 42.401 3.080 -71.581 1.00 87.75 493 SER A N 1
ATOM 3829 C CA . SER A 1 493 ? 42.909 1.893 -70.890 1.00 87.75 493 SER A CA 1
ATOM 3830 C C . SER A 1 493 ? 44.041 2.234 -69.925 1.00 87.75 493 SER A C 1
ATOM 3832 O O . SER A 1 493 ? 44.689 3.272 -70.038 1.00 87.75 493 SER A O 1
ATOM 3834 N N . THR A 1 494 ? 44.353 1.311 -69.015 1.00 85.38 494 THR A N 1
ATOM 3835 C CA . THR A 1 494 ? 45.428 1.453 -68.018 1.00 85.38 494 THR A CA 1
ATOM 3836 C C . THR A 1 494 ? 46.846 1.263 -68.580 1.00 85.38 494 T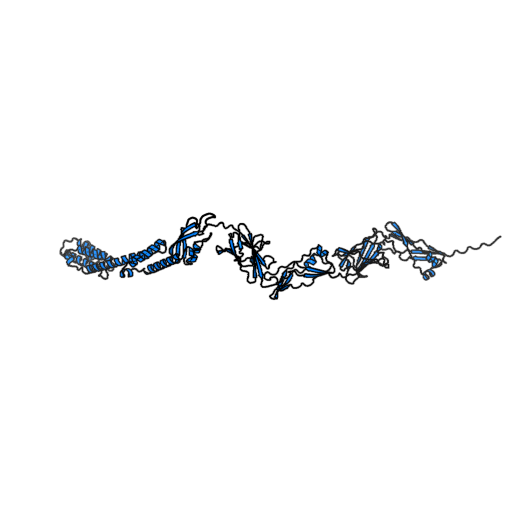HR A C 1
ATOM 3838 O O . THR A 1 494 ? 47.811 1.129 -67.824 1.00 85.38 494 THR A O 1
ATOM 3841 N N . SER A 1 495 ? 47.001 1.288 -69.910 1.00 85.00 495 SER A N 1
ATOM 3842 C CA . SER A 1 495 ? 48.299 1.261 -70.589 1.00 85.00 495 SER A CA 1
ATOM 3843 C C . SER A 1 495 ? 49.155 2.475 -70.217 1.00 85.00 495 SER A C 1
ATOM 3845 O O . SER A 1 495 ? 48.674 3.603 -70.111 1.00 85.00 495 SER A O 1
ATOM 3847 N N . SER A 1 496 ? 50.468 2.281 -70.076 1.00 82.50 496 SER A N 1
ATOM 3848 C CA . SER A 1 496 ? 51.404 3.372 -69.773 1.00 82.50 496 SER A CA 1
ATOM 3849 C C . SER A 1 496 ? 51.434 4.461 -70.852 1.00 82.50 496 SER A C 1
ATOM 3851 O O . SER A 1 496 ? 51.682 5.622 -70.527 1.00 82.50 496 SER A O 1
ATOM 3853 N N . MET A 1 497 ? 51.142 4.106 -72.108 1.00 82.12 497 MET A N 1
ATOM 3854 C CA . MET A 1 497 ? 51.057 5.045 -73.235 1.00 82.12 497 MET A CA 1
ATOM 3855 C C . MET A 1 497 ? 49.851 5.985 -73.136 1.00 82.12 497 MET A C 1
ATOM 3857 O O . MET A 1 497 ? 49.882 7.086 -73.685 1.00 82.12 497 MET A O 1
ATOM 3861 N N . ASN A 1 498 ? 48.840 5.565 -72.379 1.00 87.44 498 ASN A N 1
ATOM 3862 C CA . ASN A 1 498 ? 47.549 6.219 -72.226 1.00 87.44 498 ASN A CA 1
ATOM 3863 C C . ASN A 1 498 ? 47.450 7.087 -70.965 1.00 87.44 498 ASN A C 1
ATOM 3865 O O . ASN A 1 498 ? 46.376 7.567 -70.611 1.00 87.44 498 ASN A O 1
ATOM 3869 N N . LYS A 1 499 ? 48.565 7.299 -70.265 1.00 91.06 499 LYS A N 1
ATOM 3870 C CA . LYS A 1 499 ? 48.622 8.222 -69.132 1.00 91.06 499 LYS A CA 1
ATOM 3871 C C . LYS A 1 499 ? 48.398 9.651 -69.605 1.00 91.06 499 LYS A C 1
ATOM 3873 O O . LYS A 1 499 ? 49.084 10.116 -70.519 1.00 91.06 499 LYS A O 1
ATOM 3878 N N . ILE A 1 500 ? 47.490 10.342 -68.930 1.00 90.62 500 ILE A N 1
ATOM 3879 C CA . ILE A 1 500 ? 47.168 11.742 -69.196 1.00 90.62 500 ILE A CA 1
ATOM 3880 C C . ILE A 1 500 ? 47.402 12.575 -67.941 1.00 90.62 500 ILE A C 1
ATOM 3882 O O . ILE A 1 500 ? 47.364 12.067 -66.820 1.00 90.62 500 ILE A O 1
ATOM 3886 N N . ASP A 1 501 ? 47.686 13.858 -68.133 1.00 91.31 501 ASP A N 1
ATOM 3887 C CA . ASP A 1 501 ? 47.967 14.762 -67.023 1.00 91.31 501 ASP A CA 1
ATOM 3888 C C . ASP A 1 501 ? 46.724 14.925 -66.140 1.00 91.31 501 ASP A C 1
ATOM 3890 O O . ASP A 1 501 ? 45.603 15.055 -66.630 1.00 91.31 501 ASP A O 1
ATOM 3894 N N . PHE A 1 502 ? 46.923 14.964 -64.823 1.00 90.44 502 PHE A N 1
ATOM 3895 C CA . PHE A 1 502 ? 45.845 15.100 -63.842 1.00 90.44 502 PHE A CA 1
ATOM 3896 C C . PHE A 1 502 ? 45.139 16.465 -63.922 1.00 90.44 502 PHE A C 1
ATOM 3898 O O . PHE A 1 502 ? 44.098 16.659 -63.311 1.00 90.44 502 PHE A O 1
ATOM 3905 N N . THR A 1 503 ? 45.676 17.408 -64.705 1.00 88.12 503 THR A N 1
ATOM 3906 C CA . THR A 1 503 ? 45.031 18.687 -65.038 1.00 88.12 503 THR A CA 1
ATOM 3907 C C . THR A 1 503 ? 43.753 18.525 -65.863 1.00 88.12 503 THR A C 1
ATOM 3909 O O . THR A 1 503 ? 43.012 19.490 -65.996 1.00 88.12 503 THR A O 1
ATOM 3912 N N . ASN A 1 504 ? 43.501 17.339 -66.429 1.00 89.25 504 ASN A N 1
ATOM 3913 C CA . ASN A 1 504 ? 42.293 17.040 -67.208 1.00 89.25 504 ASN A CA 1
ATOM 3914 C C . ASN A 1 504 ? 41.071 16.683 -66.341 1.00 89.25 504 ASN A C 1
ATOM 3916 O O . ASN A 1 504 ? 39.998 16.431 -66.876 1.00 89.25 504 ASN A O 1
ATOM 3920 N N . ILE A 1 505 ? 41.221 16.660 -65.013 1.00 90.00 505 ILE A N 1
ATOM 3921 C CA . ILE A 1 505 ? 40.107 16.583 -64.063 1.00 90.00 505 ILE A CA 1
ATOM 3922 C C . ILE A 1 505 ? 40.251 17.675 -63.004 1.00 90.00 505 ILE A C 1
ATOM 3924 O O . ILE A 1 505 ? 41.350 18.171 -62.745 1.00 90.00 505 ILE A O 1
ATOM 3928 N N . SER A 1 506 ? 39.143 18.057 -62.375 1.00 90.44 506 SER A N 1
ATOM 3929 C CA . SER A 1 506 ? 39.123 19.099 -61.343 1.00 90.44 506 SER A CA 1
ATOM 3930 C C . SER A 1 506 ? 38.365 18.655 -60.089 1.00 90.44 506 SER A C 1
ATOM 3932 O O . SER A 1 506 ? 37.797 17.565 -60.047 1.00 90.44 506 SER A O 1
ATOM 3934 N N . ASN A 1 507 ? 38.432 19.461 -59.022 1.00 91.56 507 ASN A N 1
ATOM 3935 C CA . ASN A 1 507 ? 37.719 19.238 -57.754 1.00 91.56 507 ASN A CA 1
ATOM 3936 C C . ASN A 1 507 ? 37.929 17.854 -57.110 1.00 91.56 507 ASN A C 1
ATOM 3938 O O . ASN A 1 507 ? 37.064 17.351 -56.389 1.00 91.56 507 ASN A O 1
ATOM 3942 N N . PHE A 1 508 ? 39.104 17.251 -57.323 1.00 93.19 508 PHE A N 1
ATOM 3943 C CA . PHE A 1 508 ? 39.417 15.939 -56.769 1.00 93.19 508 PHE A CA 1
ATOM 3944 C C . PHE A 1 508 ? 39.379 15.952 -55.236 1.00 93.19 508 PHE A C 1
ATOM 3946 O O . PHE A 1 508 ? 40.061 16.744 -54.580 1.00 93.19 508 PHE A O 1
ATOM 3953 N N . SER A 1 509 ? 38.604 15.044 -54.650 1.00 94.12 509 SER A N 1
ATOM 3954 C CA . SER A 1 509 ? 38.511 14.883 -53.207 1.00 94.12 509 SER A CA 1
ATOM 3955 C C . SER A 1 509 ? 38.155 13.461 -52.790 1.00 94.12 509 SER A C 1
ATOM 3957 O O . SER A 1 509 ? 37.516 12.698 -53.517 1.00 94.12 509 SER A O 1
ATOM 3959 N N . LEU A 1 510 ? 38.560 13.114 -51.569 1.00 94.88 510 LEU A N 1
ATOM 3960 C CA . LEU A 1 510 ? 38.137 11.891 -50.899 1.00 94.88 510 LEU A CA 1
ATOM 3961 C C . LEU A 1 510 ? 37.189 12.246 -49.763 1.00 94.88 510 LEU A C 1
ATOM 3963 O O . LEU A 1 510 ? 37.529 13.048 -48.894 1.00 94.88 510 LEU A O 1
ATOM 3967 N N . LYS A 1 511 ? 36.016 11.618 -49.726 1.00 93.81 511 LYS A N 1
ATOM 3968 C CA . LYS A 1 511 ? 35.054 11.797 -48.634 1.00 93.81 511 LYS A CA 1
ATOM 3969 C C . LYS A 1 511 ? 34.984 10.530 -47.796 1.00 93.81 511 LYS A C 1
ATOM 3971 O O . LYS A 1 511 ? 34.589 9.475 -48.297 1.00 93.81 511 LYS A O 1
ATOM 3976 N N . ASN A 1 512 ? 35.376 10.633 -46.527 1.00 91.12 512 ASN A N 1
ATOM 3977 C CA . ASN A 1 512 ? 35.337 9.512 -45.590 1.00 91.12 512 ASN A CA 1
ATOM 3978 C C . ASN A 1 512 ? 33.875 9.099 -45.346 1.00 91.12 512 ASN A C 1
ATOM 3980 O O . ASN A 1 512 ? 33.051 9.935 -44.971 1.00 91.12 512 ASN A O 1
ATOM 3984 N N . LYS A 1 513 ? 33.550 7.818 -45.551 1.00 87.69 513 LYS A N 1
ATOM 3985 C CA . LYS A 1 513 ? 32.171 7.303 -45.489 1.00 87.69 513 LYS A CA 1
ATOM 3986 C C . LYS A 1 513 ? 31.543 7.412 -44.099 1.00 87.69 513 LYS A C 1
ATOM 3988 O O . LYS A 1 513 ? 30.330 7.541 -44.001 1.00 87.69 513 LYS A O 1
ATOM 3993 N N . LYS A 1 514 ? 32.350 7.357 -43.036 1.00 82.25 514 LYS A N 1
ATOM 3994 C CA . LYS A 1 514 ? 31.859 7.362 -41.651 1.00 82.25 514 LYS A CA 1
ATOM 3995 C C . LYS A 1 514 ? 31.704 8.777 -41.102 1.00 82.25 514 LYS A C 1
ATOM 3997 O O . LYS A 1 514 ? 30.687 9.103 -40.507 1.00 82.25 514 LYS A O 1
ATOM 4002 N N . THR A 1 515 ? 32.701 9.629 -41.329 1.00 79.81 515 THR A N 1
ATOM 4003 C CA . THR A 1 515 ? 32.734 10.995 -40.773 1.00 79.81 515 THR A CA 1
ATOM 4004 C C . THR A 1 515 ? 32.162 12.054 -41.710 1.00 79.81 515 THR A C 1
ATOM 4006 O O . THR A 1 515 ? 32.005 13.199 -41.300 1.00 79.81 515 THR A O 1
ATOM 4009 N N . ASN A 1 516 ? 31.902 11.718 -42.979 1.00 82.31 516 ASN A N 1
ATOM 4010 C CA . ASN A 1 516 ? 31.564 12.659 -44.053 1.00 82.31 516 ASN A CA 1
ATOM 4011 C C . ASN A 1 516 ? 32.607 13.763 -44.304 1.00 82.31 516 ASN A C 1
ATOM 4013 O O . ASN A 1 516 ? 32.369 14.649 -45.127 1.00 82.31 516 ASN A O 1
ATOM 4017 N N . LYS A 1 517 ? 33.771 13.705 -43.645 1.00 84.25 517 LYS A N 1
ATOM 4018 C CA . LYS A 1 517 ? 34.845 14.678 -43.817 1.00 84.25 517 LYS A CA 1
ATOM 4019 C C . LYS A 1 517 ? 35.444 14.552 -45.215 1.00 84.25 517 LYS A C 1
ATOM 4021 O O . LYS A 1 517 ? 35.782 13.451 -45.657 1.00 84.25 517 LYS A O 1
ATOM 4026 N N . VAL A 1 518 ? 35.570 15.693 -45.886 1.00 88.88 518 VAL A N 1
ATOM 4027 C CA . VAL A 1 518 ? 36.139 15.817 -47.230 1.00 88.88 518 VAL A CA 1
ATOM 4028 C C . VAL A 1 518 ? 37.616 16.182 -47.121 1.00 88.88 518 VAL A C 1
ATOM 4030 O O . VAL A 1 518 ? 37.996 17.074 -46.364 1.00 88.88 518 VAL A O 1
ATOM 4033 N N . TYR A 1 519 ? 38.444 15.480 -47.885 1.00 89.88 519 TYR A N 1
ATOM 4034 C CA . TYR A 1 519 ? 39.880 15.683 -47.979 1.00 89.88 519 TYR A CA 1
ATOM 4035 C C . TYR A 1 519 ? 40.210 16.126 -49.403 1.00 89.88 519 TYR A C 1
ATOM 4037 O O . TYR A 1 519 ? 39.979 15.383 -50.351 1.00 89.88 519 TYR A O 1
ATOM 4045 N N . GLN A 1 520 ? 40.753 17.335 -49.537 1.00 87.88 520 GLN A N 1
ATOM 4046 C CA . GLN A 1 520 ? 41.223 17.936 -50.800 1.00 87.88 520 GLN A CA 1
ATOM 4047 C C . GLN A 1 520 ? 42.741 18.185 -50.779 1.00 87.88 520 GLN A C 1
ATOM 4049 O O . GLN A 1 520 ? 43.285 18.966 -51.552 1.00 87.88 520 GLN A O 1
ATOM 4054 N N . VAL A 1 521 ? 43.437 17.552 -49.834 1.00 75.25 521 VAL A N 1
ATOM 4055 C CA . VAL A 1 521 ? 44.867 17.751 -49.599 1.00 75.25 521 VAL A CA 1
ATOM 4056 C C . VAL A 1 521 ? 45.676 16.810 -50.487 1.00 75.25 521 VAL A C 1
ATOM 4058 O O . VAL A 1 521 ? 45.922 15.657 -50.140 1.00 75.25 521 VAL A O 1
ATOM 4061 N N . GLY A 1 522 ? 46.087 17.295 -51.654 1.00 83.38 522 GLY A N 1
ATOM 4062 C CA . GLY A 1 522 ? 46.975 16.546 -52.531 1.00 83.38 522 GLY A CA 1
ATOM 4063 C C . GLY A 1 522 ? 47.722 17.415 -53.530 1.00 83.38 522 GLY A C 1
ATOM 4064 O O . GLY A 1 522 ? 47.393 18.581 -53.752 1.00 83.38 522 GLY A O 1
ATOM 4065 N N . THR A 1 523 ? 48.771 16.843 -54.108 1.00 86.38 523 THR A N 1
ATOM 4066 C CA . THR A 1 523 ? 49.622 17.513 -55.089 1.00 86.38 523 THR A CA 1
ATOM 4067 C C . THR A 1 523 ? 49.997 16.574 -56.225 1.00 86.38 523 THR A C 1
ATOM 4069 O O . THR A 1 523 ? 50.151 15.366 -56.043 1.00 86.38 523 THR A O 1
ATOM 4072 N N . THR A 1 524 ? 50.177 17.150 -57.409 1.00 88.06 524 THR A N 1
ATOM 4073 C CA . THR A 1 524 ? 50.728 16.455 -58.572 1.00 88.06 524 THR A CA 1
ATOM 4074 C C . THR A 1 524 ? 52.246 16.664 -58.594 1.00 88.06 524 THR A C 1
ATOM 4076 O O . THR A 1 524 ? 52.686 17.813 -58.712 1.00 88.06 524 THR A O 1
ATOM 4079 N N . PRO A 1 525 ? 53.079 15.614 -58.471 1.00 85.81 525 PRO A N 1
ATOM 4080 C CA . PRO A 1 525 ? 54.530 15.760 -58.539 1.00 85.81 525 PRO A CA 1
ATOM 4081 C C . PRO A 1 525 ? 54.977 16.335 -59.889 1.00 85.81 525 PRO A C 1
ATOM 4083 O O . PRO A 1 525 ? 54.487 15.927 -60.942 1.00 85.81 525 PRO A O 1
ATOM 4086 N N . SER A 1 526 ? 55.962 17.238 -59.881 1.00 81.38 526 SER A N 1
ATOM 4087 C CA . SER A 1 526 ? 56.430 17.928 -61.096 1.00 81.38 526 SER A CA 1
ATOM 4088 C C . SER A 1 526 ? 56.965 16.981 -62.179 1.00 81.38 526 SER A C 1
ATOM 4090 O O . SER A 1 526 ? 56.846 17.274 -63.367 1.00 81.38 526 SER A O 1
ATOM 4092 N N . ASN A 1 527 ? 57.517 15.832 -61.780 1.00 85.81 527 ASN A N 1
ATOM 4093 C CA . ASN A 1 527 ? 58.036 14.788 -62.665 1.00 85.81 527 ASN A CA 1
ATOM 4094 C C . ASN A 1 527 ? 57.006 13.697 -63.026 1.00 85.81 527 ASN A C 1
ATOM 4096 O O . ASN A 1 527 ? 57.329 12.798 -63.799 1.00 85.81 527 ASN A O 1
ATOM 4100 N N . GLN A 1 528 ? 55.787 13.742 -62.475 1.00 85.50 528 GLN A N 1
ATOM 4101 C CA . GLN A 1 528 ? 54.728 12.749 -62.695 1.00 85.50 528 GLN A CA 1
ATOM 4102 C C . GLN A 1 528 ? 53.360 13.431 -62.778 1.00 85.50 528 GLN A C 1
ATOM 4104 O O . GLN A 1 528 ? 52.489 13.227 -61.936 1.00 85.50 528 GLN A O 1
ATOM 4109 N N . LYS A 1 529 ? 53.155 14.222 -63.835 1.00 89.75 529 LYS A N 1
ATOM 4110 C CA . LYS A 1 529 ? 51.930 15.013 -64.030 1.00 89.75 529 LYS A CA 1
ATOM 4111 C C . LYS A 1 529 ? 50.630 14.200 -64.092 1.00 89.75 529 LYS A C 1
ATOM 4113 O O . LYS A 1 529 ? 49.562 14.749 -63.855 1.00 89.75 529 LYS A O 1
ATOM 4118 N N . HIS A 1 530 ? 50.724 12.902 -64.366 1.00 89.00 530 HIS A N 1
ATOM 4119 C CA . HIS A 1 530 ? 49.604 11.960 -64.422 1.00 89.00 530 HIS A CA 1
ATOM 4120 C C . HIS A 1 530 ? 49.229 11.350 -63.060 1.00 89.00 530 HIS A C 1
ATOM 4122 O O . HIS A 1 530 ? 48.305 10.540 -63.002 1.00 89.00 530 HIS A O 1
ATOM 4128 N N . VAL A 1 531 ? 49.955 11.679 -61.980 1.00 91.25 531 VAL A N 1
ATOM 4129 C CA . VAL A 1 531 ? 49.717 11.157 -60.626 1.00 91.25 531 VAL A CA 1
ATOM 4130 C C . VAL A 1 531 ? 49.343 12.288 -59.678 1.00 91.25 531 VAL A C 1
ATOM 4132 O O . VAL A 1 531 ? 50.084 13.254 -59.546 1.00 91.25 531 VAL A O 1
ATOM 4135 N N . TYR A 1 532 ? 48.255 12.121 -58.939 1.00 93.06 532 TYR A N 1
ATOM 4136 C CA . TYR A 1 532 ? 47.886 12.961 -57.809 1.00 93.06 532 TYR A CA 1
ATOM 4137 C C . TYR A 1 532 ? 48.155 12.217 -56.503 1.00 93.06 532 TYR A C 1
ATOM 4139 O O . TYR A 1 532 ? 47.693 11.092 -56.302 1.00 93.06 532 TYR A O 1
ATOM 4147 N N . GLN A 1 533 ? 48.948 12.820 -55.622 1.00 92.81 533 GLN A N 1
ATOM 4148 C CA . GLN A 1 533 ? 49.322 12.241 -54.338 1.00 92.81 533 GLN A CA 1
ATOM 4149 C C . GLN A 1 533 ? 48.583 12.957 -53.220 1.00 92.81 533 GLN A C 1
ATOM 4151 O O . GLN A 1 533 ? 48.776 14.154 -53.021 1.00 92.81 533 GLN A O 1
ATOM 4156 N N . MET A 1 534 ? 47.799 12.214 -52.446 1.00 92.94 534 MET A N 1
ATOM 4157 C CA . MET A 1 534 ? 47.251 12.707 -51.187 1.00 92.94 534 MET A CA 1
ATOM 4158 C C . MET A 1 534 ? 48.028 12.093 -50.035 1.00 92.94 534 MET A C 1
ATOM 4160 O O . MET A 1 534 ? 48.250 10.881 -50.001 1.00 92.94 534 MET A O 1
ATOM 4164 N N . LYS A 1 535 ? 48.471 12.942 -49.112 1.00 88.94 535 LYS A N 1
ATOM 4165 C CA . LYS A 1 535 ? 49.276 12.549 -47.954 1.00 88.94 535 LYS A CA 1
ATOM 4166 C C . LYS A 1 535 ? 48.482 12.731 -46.674 1.00 88.94 535 LYS A C 1
ATOM 4168 O O . LYS A 1 535 ? 47.545 13.526 -46.633 1.00 88.94 535 LYS A O 1
ATOM 4173 N N . ASP A 1 536 ? 48.894 12.005 -45.642 1.00 87.00 536 ASP A N 1
ATOM 4174 C CA . ASP A 1 536 ? 48.363 12.141 -44.285 1.00 87.00 536 ASP A CA 1
ATOM 4175 C C . ASP A 1 536 ? 46.839 11.924 -44.191 1.00 87.00 536 ASP A C 1
ATOM 4177 O O . ASP A 1 536 ? 46.147 12.535 -43.370 1.00 87.00 536 ASP A O 1
ATOM 4181 N N . ILE A 1 537 ? 46.308 11.032 -45.033 1.00 88.44 537 ILE A N 1
ATOM 4182 C CA . ILE A 1 537 ? 44.894 10.664 -45.032 1.00 88.44 537 ILE A CA 1
ATOM 4183 C C . ILE A 1 537 ? 44.665 9.630 -43.927 1.00 88.44 537 ILE A C 1
ATOM 4185 O O . ILE A 1 537 ? 45.353 8.606 -43.913 1.00 88.44 537 ILE A O 1
ATOM 4189 N N . PRO A 1 538 ? 43.732 9.874 -42.991 1.00 88.38 538 PRO A N 1
ATOM 4190 C CA . PRO A 1 538 ? 43.402 8.906 -41.955 1.00 88.38 538 PRO A CA 1
ATOM 4191 C C . PRO A 1 538 ? 42.969 7.557 -42.520 1.00 88.38 538 PRO A C 1
ATOM 4193 O O . PRO A 1 538 ? 42.444 7.460 -43.629 1.00 88.38 538 PRO A O 1
ATOM 4196 N N . GLU A 1 539 ? 43.158 6.508 -41.736 1.00 87.88 539 GLU A N 1
ATOM 4197 C CA . GLU A 1 539 ? 42.576 5.216 -42.059 1.00 87.88 539 GLU A CA 1
ATOM 4198 C C . GLU A 1 539 ? 41.058 5.270 -42.143 1.00 87.88 539 GLU A C 1
ATOM 4200 O O . GLU A 1 539 ? 40.377 5.994 -41.413 1.00 87.88 539 GLU A O 1
ATOM 4205 N N . GLY A 1 540 ? 40.520 4.461 -43.045 1.00 88.94 540 GLY A N 1
ATOM 4206 C CA . GLY A 1 540 ? 39.087 4.337 -43.209 1.00 88.94 540 GLY A CA 1
ATOM 4207 C C . GLY A 1 540 ? 38.682 4.054 -44.639 1.00 88.94 540 GLY A C 1
ATOM 4208 O O . GLY A 1 540 ? 39.500 3.778 -45.516 1.00 88.94 540 GLY A O 1
ATOM 4209 N N . SER A 1 541 ? 37.376 4.126 -44.856 1.00 91.31 541 SER A N 1
ATOM 4210 C CA . SER A 1 541 ? 36.749 3.898 -46.147 1.00 91.31 541 SER A CA 1
ATOM 4211 C C . SER A 1 541 ? 36.288 5.218 -46.761 1.00 91.31 541 SER A C 1
ATOM 4213 O O . SER A 1 541 ? 35.697 6.057 -46.075 1.00 91.31 541 SER A O 1
ATOM 4215 N N . TYR A 1 542 ? 36.555 5.402 -48.051 1.00 94.62 542 TYR A N 1
ATOM 4216 C CA . TYR A 1 542 ? 36.432 6.665 -48.764 1.00 94.62 542 TYR A CA 1
ATOM 4217 C C . TYR A 1 542 ? 35.670 6.505 -50.079 1.00 94.62 542 TYR A C 1
ATOM 4219 O O . TYR A 1 542 ? 35.787 5.508 -50.795 1.00 94.62 542 TYR A O 1
ATOM 4227 N N . THR A 1 543 ? 34.910 7.544 -50.409 1.00 96.44 543 THR A N 1
ATOM 4228 C CA . THR A 1 543 ? 34.337 7.754 -51.742 1.00 96.44 543 THR A CA 1
ATOM 4229 C C . THR A 1 543 ? 35.195 8.742 -52.521 1.00 96.44 543 THR A C 1
ATOM 4231 O O . THR A 1 543 ? 35.777 9.650 -51.922 1.00 96.44 543 THR A O 1
ATOM 4234 N N . ILE A 1 544 ? 35.305 8.526 -53.832 1.00 96.38 544 ILE A N 1
ATOM 4235 C CA . ILE A 1 544 ? 36.144 9.311 -54.741 1.00 96.38 544 ILE A CA 1
ATOM 4236 C C . ILE A 1 544 ? 35.236 10.292 -55.483 1.00 96.38 544 ILE A C 1
ATOM 4238 O O . ILE A 1 544 ? 34.232 9.872 -56.051 1.00 96.38 544 ILE A O 1
ATOM 4242 N N . HIS A 1 545 ? 35.585 11.578 -55.468 1.00 95.25 545 HIS A N 1
ATOM 4243 C CA . HIS A 1 545 ? 34.813 12.652 -56.101 1.00 95.25 545 HIS A CA 1
ATOM 4244 C C . HIS A 1 545 ? 35.744 13.519 -56.942 1.00 95.25 545 HIS A C 1
ATOM 4246 O O . HIS A 1 545 ? 36.815 13.887 -56.463 1.00 95.25 545 HIS A O 1
ATOM 4252 N N . PHE A 1 546 ? 35.356 13.824 -58.175 1.00 94.69 546 PHE A N 1
ATOM 4253 C CA . PHE A 1 546 ? 36.058 14.722 -59.094 1.00 94.69 546 PHE A CA 1
ATOM 4254 C C . PHE A 1 546 ? 35.133 15.072 -60.259 1.00 94.69 546 PHE A C 1
ATOM 4256 O O . PHE A 1 546 ? 34.181 14.339 -60.525 1.00 94.69 546 PHE A O 1
ATOM 4263 N N . ASP A 1 547 ? 35.472 16.138 -60.975 1.00 91.81 547 ASP A N 1
ATOM 4264 C CA . ASP A 1 547 ? 34.771 16.559 -62.183 1.00 91.81 547 ASP A CA 1
ATOM 4265 C C . ASP A 1 547 ? 35.635 16.264 -63.418 1.00 91.81 547 ASP A C 1
ATOM 4267 O O . ASP A 1 547 ? 36.837 16.563 -63.428 1.00 91.81 547 ASP A O 1
ATOM 4271 N N . THR A 1 548 ? 35.031 15.672 -64.450 1.00 88.44 548 THR A N 1
ATOM 4272 C CA . THR A 1 548 ? 35.623 15.499 -65.788 1.00 88.44 548 THR A CA 1
ATOM 4273 C C . THR A 1 548 ? 35.248 16.672 -66.697 1.00 88.44 548 THR A C 1
ATOM 4275 O O . THR A 1 548 ? 34.348 17.445 -66.377 1.00 88.44 548 THR A O 1
ATOM 4278 N N . SER A 1 549 ? 35.948 16.839 -67.824 1.00 82.44 549 SER A N 1
ATOM 4279 C CA . SER A 1 549 ? 35.500 17.759 -68.877 1.00 82.44 549 SER A CA 1
ATOM 4280 C C . SER A 1 549 ? 34.223 17.245 -69.548 1.00 82.44 549 SER A C 1
ATOM 4282 O O . SER A 1 549 ? 34.006 16.037 -69.592 1.00 82.44 549 SER A O 1
ATOM 4284 N N . ASP A 1 550 ? 33.431 18.142 -70.141 1.00 79.44 550 ASP A N 1
ATOM 4285 C CA . ASP A 1 550 ? 32.148 17.805 -70.786 1.00 79.44 550 ASP A CA 1
ATOM 4286 C C . ASP A 1 550 ? 32.270 16.737 -71.891 1.00 79.44 550 ASP A C 1
ATOM 4288 O O . ASP A 1 550 ? 31.336 15.982 -72.133 1.00 79.44 550 ASP A O 1
ATOM 4292 N N . SER A 1 551 ? 33.435 16.637 -72.536 1.00 81.00 551 SER A N 1
ATOM 4293 C CA . SER A 1 551 ? 33.741 15.634 -73.565 1.00 81.00 551 SER A CA 1
ATOM 4294 C C . SER A 1 551 ? 34.250 14.293 -73.019 1.00 81.00 551 SER A C 1
ATOM 4296 O O . SER A 1 551 ? 34.621 13.417 -73.796 1.00 81.00 551 SER A O 1
ATOM 4298 N N . MET A 1 552 ? 34.322 14.112 -71.695 1.00 87.81 552 MET A N 1
ATOM 4299 C CA . MET A 1 552 ? 34.853 12.903 -71.065 1.00 87.81 552 MET A CA 1
ATOM 4300 C C . MET A 1 552 ? 33.913 12.316 -70.028 1.00 87.81 552 MET A C 1
ATOM 4302 O O . MET A 1 552 ? 33.403 13.004 -69.146 1.00 87.81 552 MET A O 1
ATOM 4306 N N . SER A 1 553 ? 33.817 10.992 -70.050 1.00 91.12 553 SER A N 1
ATOM 4307 C CA . SER A 1 553 ? 33.153 10.196 -69.029 1.00 91.12 553 SER A CA 1
ATOM 4308 C C . SER A 1 553 ? 34.132 9.234 -68.359 1.00 91.12 553 SER A C 1
ATOM 4310 O O . SER A 1 553 ? 35.171 8.857 -68.906 1.00 91.12 553 SER A O 1
ATOM 4312 N N . VAL A 1 554 ? 33.814 8.838 -67.128 1.00 93.75 554 VAL A N 1
ATOM 4313 C CA . VAL A 1 554 ? 34.571 7.810 -66.410 1.00 93.75 554 VAL A CA 1
ATOM 4314 C C . VAL A 1 554 ? 34.158 6.449 -66.954 1.00 93.75 554 VAL A C 1
ATOM 4316 O O . VAL A 1 554 ? 33.025 6.023 -66.751 1.00 93.75 554 VAL A O 1
ATOM 4319 N N . SER A 1 555 ? 35.086 5.745 -67.599 1.00 92.44 555 SER A N 1
ATOM 4320 C CA . SER A 1 555 ? 34.870 4.366 -68.039 1.00 92.44 555 SER A CA 1
ATOM 4321 C C . SER A 1 555 ? 34.782 3.435 -66.829 1.00 92.44 555 SER A C 1
ATOM 4323 O O . SER A 1 555 ? 33.801 2.719 -66.639 1.00 92.44 555 SER A O 1
ATOM 4325 N N . HIS A 1 556 ? 35.812 3.461 -65.984 1.00 94.56 556 HIS A N 1
ATOM 4326 C CA . HIS A 1 556 ? 35.865 2.727 -64.726 1.00 94.56 556 HIS A CA 1
ATOM 4327 C C . HIS A 1 556 ? 36.991 3.268 -63.837 1.00 94.56 556 HIS A C 1
ATOM 4329 O O . HIS A 1 556 ? 37.862 4.027 -64.271 1.00 94.56 556 HIS A O 1
ATOM 4335 N N . ILE A 1 557 ? 36.976 2.859 -62.570 1.00 96.81 557 ILE A N 1
ATOM 4336 C CA . ILE A 1 557 ? 38.034 3.157 -61.605 1.00 96.81 557 ILE A CA 1
ATOM 4337 C C . ILE A 1 557 ? 38.529 1.830 -61.031 1.00 96.81 557 ILE A C 1
ATOM 4339 O O . ILE A 1 557 ? 37.734 1.003 -60.583 1.00 96.81 557 ILE A O 1
ATOM 4343 N N . GLU A 1 558 ? 39.843 1.642 -61.026 1.00 96.44 558 GLU A N 1
ATOM 4344 C CA . GLU A 1 558 ? 40.514 0.491 -60.428 1.00 96.44 558 GLU A CA 1
ATOM 4345 C C . GLU A 1 558 ? 41.158 0.883 -59.093 1.00 96.44 558 GLU A C 1
ATOM 4347 O O . GLU A 1 558 ? 41.802 1.929 -58.982 1.00 96.44 558 GLU A O 1
ATOM 4352 N N . LEU A 1 559 ? 41.022 0.024 -58.084 1.00 95.94 559 LEU A N 1
ATOM 4353 C CA . LEU A 1 559 ? 41.669 0.139 -56.781 1.00 95.94 559 LEU A CA 1
ATOM 4354 C C . LEU A 1 559 ? 42.690 -0.979 -56.591 1.00 95.94 559 LEU A C 1
ATOM 4356 O O . LEU A 1 559 ? 42.367 -2.145 -56.815 1.00 95.94 559 LEU A O 1
ATOM 4360 N N . GLY A 1 560 ? 43.861 -0.652 -56.055 1.00 89.31 560 GLY A N 1
ATOM 4361 C CA . GLY A 1 560 ? 44.857 -1.633 -55.630 1.00 89.31 560 GLY A CA 1
ATOM 4362 C C . GLY A 1 560 ? 46.182 -1.535 -56.375 1.00 89.31 560 GLY A C 1
ATOM 4363 O O . GLY A 1 560 ? 46.371 -0.728 -57.284 1.00 89.31 560 GLY A O 1
ATOM 4364 N N . GLU A 1 561 ? 47.135 -2.344 -55.923 1.00 83.12 561 GLU A N 1
ATOM 4365 C CA . GLU A 1 561 ? 48.463 -2.437 -56.525 1.00 83.12 561 GLU A CA 1
ATOM 4366 C C . GLU A 1 561 ? 48.412 -3.115 -57.897 1.00 83.12 561 GLU A C 1
ATOM 4368 O O . GLU A 1 561 ? 47.472 -3.845 -58.213 1.00 83.12 561 GLU A O 1
ATOM 4373 N N . ALA A 1 562 ? 49.477 -2.911 -58.677 1.00 76.44 562 ALA A N 1
ATOM 4374 C CA . ALA A 1 562 ? 49.656 -3.563 -59.966 1.00 76.44 562 ALA A CA 1
ATOM 4375 C C . ALA A 1 562 ? 49.409 -5.082 -59.871 1.00 76.44 562 ALA A C 1
ATOM 4377 O O . ALA A 1 562 ? 49.993 -5.751 -59.013 1.00 76.44 562 ALA A O 1
ATOM 4378 N N . TYR A 1 563 ? 48.590 -5.616 -60.780 1.00 77.00 563 TYR A N 1
ATOM 4379 C CA . TYR A 1 563 ? 48.202 -7.031 -60.893 1.00 77.00 563 TYR A CA 1
ATOM 4380 C C . TYR A 1 563 ? 47.267 -7.566 -59.792 1.00 77.00 563 TYR A C 1
ATOM 4382 O O . TYR A 1 563 ? 47.043 -8.777 -59.713 1.00 77.00 563 TYR A O 1
ATOM 4390 N N . LYS A 1 564 ? 46.733 -6.698 -58.927 1.00 85.38 564 LYS A N 1
ATOM 4391 C CA . LYS A 1 564 ? 45.755 -7.039 -57.876 1.00 85.38 564 LYS A CA 1
ATOM 4392 C C . LYS A 1 564 ? 44.601 -6.037 -57.829 1.00 85.38 564 LYS A C 1
ATOM 4394 O O . LYS A 1 564 ? 44.010 -5.814 -56.772 1.00 85.38 564 LYS A O 1
ATOM 4399 N N . GLU A 1 565 ? 44.319 -5.403 -58.958 1.00 91.44 565 GLU A N 1
ATOM 4400 C CA . GLU A 1 565 ? 43.317 -4.361 -59.056 1.00 91.44 565 GLU A CA 1
ATOM 4401 C C . GLU A 1 565 ? 41.892 -4.915 -58.930 1.00 91.44 565 GLU A C 1
ATOM 4403 O O . GLU A 1 565 ? 41.566 -6.007 -59.395 1.00 91.44 565 GLU A O 1
ATOM 4408 N N . THR A 1 566 ? 41.023 -4.129 -58.300 1.00 94.12 566 THR A N 1
ATOM 4409 C CA . THR A 1 566 ? 39.588 -4.397 -58.161 1.00 94.12 566 THR A CA 1
ATOM 4410 C C . THR A 1 566 ? 38.789 -3.201 -58.662 1.00 94.12 566 THR A C 1
ATOM 4412 O O . THR A 1 566 ? 39.255 -2.066 -58.580 1.00 94.12 566 THR A O 1
ATOM 4415 N N . ILE A 1 567 ? 37.581 -3.426 -59.179 1.00 95.81 567 ILE A N 1
ATOM 4416 C CA . ILE A 1 567 ? 36.731 -2.333 -59.668 1.00 95.81 567 ILE A CA 1
ATOM 4417 C C . ILE A 1 567 ? 36.119 -1.584 -58.484 1.00 95.81 567 ILE A C 1
ATOM 4419 O O . ILE A 1 567 ? 35.501 -2.191 -57.606 1.00 95.81 567 ILE A O 1
ATOM 4423 N N . TYR A 1 568 ? 36.294 -0.266 -58.461 1.00 97.06 568 TYR A N 1
ATOM 4424 C CA . TYR A 1 568 ? 35.713 0.621 -57.460 1.00 97.06 568 TYR A CA 1
ATOM 4425 C C . TYR A 1 568 ? 34.183 0.586 -57.505 1.00 97.06 568 TYR A C 1
ATOM 4427 O O . TYR A 1 568 ? 33.567 0.694 -58.566 1.00 97.06 568 TYR A O 1
ATOM 4435 N N . ASN A 1 569 ? 33.568 0.526 -56.328 1.00 95.44 569 ASN A N 1
ATOM 4436 C CA . ASN A 1 569 ? 32.150 0.797 -56.143 1.00 95.44 569 ASN A CA 1
ATOM 4437 C C . ASN A 1 569 ? 31.963 1.533 -54.814 1.00 95.44 569 ASN A C 1
ATOM 4439 O O . ASN A 1 569 ? 32.412 1.052 -53.776 1.00 95.44 569 ASN A O 1
ATOM 4443 N N . ALA A 1 570 ? 31.289 2.683 -54.825 1.00 93.00 570 ALA A N 1
ATOM 4444 C CA . ALA A 1 570 ? 31.146 3.521 -53.636 1.00 93.00 570 ALA A CA 1
ATOM 4445 C C . ALA A 1 570 ? 30.546 2.778 -52.427 1.00 93.00 570 ALA A C 1
ATOM 4447 O O . ALA A 1 570 ? 30.935 3.051 -51.286 1.00 93.00 570 ALA A O 1
ATOM 4448 N N . ASP A 1 571 ? 29.651 1.819 -52.662 1.00 91.38 571 ASP A N 1
ATOM 4449 C CA . ASP A 1 571 ? 28.939 1.086 -51.621 1.00 91.38 571 ASP A CA 1
ATOM 4450 C C . ASP A 1 571 ? 29.616 -0.236 -51.267 1.00 91.38 571 ASP A C 1
ATOM 4452 O O . ASP A 1 571 ? 29.881 -0.471 -50.085 1.00 91.38 571 ASP A O 1
ATOM 4456 N N . THR A 1 572 ? 29.934 -1.062 -52.268 1.00 94.56 572 THR A N 1
ATOM 4457 C CA . THR A 1 572 ? 30.401 -2.445 -52.071 1.00 94.56 572 THR A CA 1
ATOM 4458 C C . THR A 1 572 ? 31.919 -2.617 -52.101 1.00 94.56 572 THR A C 1
ATOM 4460 O O . THR A 1 572 ? 32.420 -3.549 -51.477 1.00 94.56 572 THR A O 1
ATOM 4463 N N . ASN A 1 573 ? 32.659 -1.737 -52.783 1.00 94.75 573 ASN A N 1
ATOM 4464 C CA . ASN A 1 573 ? 34.125 -1.772 -52.854 1.00 94.75 573 ASN A CA 1
ATOM 4465 C C . ASN A 1 573 ? 34.730 -0.350 -52.855 1.00 94.75 573 ASN A C 1
ATOM 4467 O O . ASN A 1 573 ? 35.265 0.108 -53.873 1.00 94.75 573 ASN A O 1
ATOM 4471 N N . PRO A 1 574 ? 34.570 0.401 -51.751 1.00 95.56 574 PRO A N 1
ATOM 4472 C CA . PRO A 1 574 ? 35.094 1.757 -51.631 1.00 95.56 574 PRO A CA 1
ATOM 4473 C C . PRO A 1 574 ? 36.621 1.765 -51.500 1.00 95.56 574 PRO A C 1
ATOM 4475 O O . PRO A 1 574 ? 37.242 0.758 -51.168 1.00 95.56 574 PRO A O 1
ATOM 4478 N N . LEU A 1 575 ? 37.237 2.937 -51.669 1.00 95.19 575 LEU A N 1
ATOM 4479 C CA . LEU A 1 575 ? 38.665 3.104 -51.404 1.00 95.19 575 LEU A CA 1
ATOM 4480 C C . LEU A 1 575 ? 38.938 2.904 -49.909 1.00 95.19 575 LEU A C 1
ATOM 4482 O O . LEU A 1 575 ? 38.350 3.598 -49.083 1.00 95.19 575 LEU A O 1
ATOM 4486 N N . VAL A 1 576 ? 39.841 1.992 -49.551 1.00 92.00 576 VAL A N 1
ATOM 4487 C CA . VAL A 1 576 ? 40.251 1.766 -48.158 1.00 92.00 576 VAL A CA 1
ATOM 4488 C C . VAL A 1 576 ? 41.682 2.249 -47.960 1.00 92.00 576 VAL A C 1
ATOM 4490 O O . VAL A 1 576 ? 42.601 1.793 -48.638 1.00 92.00 576 VAL A O 1
ATOM 4493 N N . ILE A 1 577 ? 41.864 3.165 -47.011 1.00 90.19 577 ILE A N 1
ATOM 4494 C CA . ILE A 1 577 ? 43.173 3.604 -46.529 1.00 90.19 577 ILE A CA 1
ATOM 4495 C C . ILE A 1 577 ? 43.499 2.798 -45.272 1.00 90.19 577 ILE A C 1
ATOM 4497 O O . ILE A 1 577 ? 42.691 2.737 -44.345 1.00 90.19 577 ILE A O 1
ATOM 4501 N N . THR A 1 578 ? 44.667 2.159 -45.247 1.00 87.81 578 THR A N 1
ATOM 4502 C CA . THR A 1 578 ? 45.125 1.285 -44.153 1.00 87.81 578 THR A CA 1
ATOM 4503 C C . THR A 1 578 ? 46.543 1.658 -43.732 1.00 87.81 578 THR A C 1
ATOM 4505 O O . THR A 1 578 ? 47.327 2.136 -44.560 1.00 87.81 578 THR A O 1
ATOM 4508 N N . LYS A 1 579 ? 46.891 1.395 -42.467 1.00 81.06 579 LYS A N 1
ATOM 4509 C CA . LYS A 1 579 ? 48.197 1.702 -41.881 1.00 81.06 579 LYS A CA 1
ATOM 4510 C C . LYS A 1 579 ? 49.349 1.289 -42.767 1.00 81.06 579 LYS A C 1
ATOM 4512 O O . LYS A 1 579 ? 49.453 0.125 -43.159 1.00 81.06 579 LYS A O 1
ATOM 4517 N N . GLY A 1 580 ? 50.264 2.227 -43.005 1.00 79.75 580 GLY A N 1
ATOM 4518 C CA . GLY A 1 580 ? 51.561 1.935 -43.612 1.00 79.75 580 GLY A CA 1
ATOM 4519 C C . GLY A 1 580 ? 51.484 1.380 -45.036 1.00 79.75 580 GLY A C 1
ATOM 4520 O O . GLY A 1 580 ? 52.487 0.878 -45.537 1.00 79.75 580 GLY A O 1
ATOM 4521 N N . LYS A 1 581 ? 50.316 1.453 -45.685 1.00 86.88 581 LYS A N 1
ATOM 4522 C CA . LYS A 1 581 ? 50.099 1.000 -47.058 1.00 86.88 581 LYS A CA 1
ATOM 4523 C C . LYS A 1 581 ? 49.586 2.153 -47.898 1.00 86.88 581 LYS A C 1
ATOM 4525 O O . LYS A 1 581 ? 48.551 2.740 -47.579 1.00 86.88 581 LYS A O 1
ATOM 4530 N N . THR A 1 582 ? 50.302 2.465 -48.972 1.00 90.12 582 THR A N 1
ATOM 4531 C CA . THR A 1 582 ? 49.834 3.440 -49.957 1.00 90.12 582 THR A CA 1
ATOM 4532 C C . THR A 1 582 ? 48.672 2.839 -50.733 1.00 90.12 582 THR A C 1
ATOM 4534 O O . THR A 1 582 ? 48.811 1.772 -51.328 1.00 90.12 582 THR A O 1
ATOM 4537 N N . ALA A 1 583 ? 47.532 3.521 -50.745 1.00 92.94 583 ALA A N 1
ATOM 4538 C CA . ALA A 1 583 ? 46.408 3.105 -51.569 1.00 92.94 583 ALA A CA 1
ATOM 4539 C C . ALA A 1 583 ? 46.599 3.602 -53.006 1.00 92.94 583 ALA A C 1
ATOM 4541 O O . ALA A 1 583 ? 46.892 4.777 -53.229 1.00 92.94 583 ALA A O 1
ATOM 4542 N N . TYR A 1 584 ? 46.427 2.719 -53.984 1.00 94.00 584 TYR A N 1
ATOM 4543 C CA . TYR A 1 584 ? 46.576 3.045 -55.399 1.00 94.00 584 TYR A CA 1
ATOM 4544 C C . TYR A 1 584 ? 45.209 3.076 -56.075 1.00 94.00 584 TYR A C 1
ATOM 4546 O O . TYR A 1 584 ? 44.395 2.174 -55.880 1.00 94.00 584 TYR A O 1
ATOM 4554 N N . VAL A 1 585 ? 44.971 4.121 -56.861 1.00 95.81 585 VAL A N 1
ATOM 4555 C CA . VAL A 1 585 ? 43.749 4.325 -57.638 1.00 95.81 585 VAL A CA 1
ATOM 4556 C C . VAL A 1 585 ? 44.144 4.603 -59.081 1.00 95.81 585 VAL A C 1
ATOM 4558 O O . VAL A 1 585 ? 45.025 5.429 -59.329 1.00 95.81 585 VAL A O 1
ATOM 4561 N N . LYS A 1 586 ? 43.489 3.953 -60.040 1.00 95.88 586 LYS A N 1
ATOM 4562 C CA . LYS A 1 586 ? 43.573 4.317 -61.455 1.00 95.88 586 LYS A CA 1
ATOM 4563 C C . LYS A 1 586 ? 42.201 4.747 -61.935 1.00 95.88 586 LYS A C 1
ATOM 4565 O O . LYS A 1 586 ? 41.247 3.984 -61.842 1.00 95.88 586 LYS A O 1
ATOM 4570 N N . ILE A 1 587 ? 42.114 5.965 -62.441 1.00 95.94 587 ILE A N 1
ATOM 4571 C CA . ILE A 1 587 ? 40.901 6.503 -63.045 1.00 95.94 587 ILE A CA 1
ATOM 4572 C C . ILE A 1 587 ? 41.078 6.389 -64.551 1.00 95.94 587 ILE A C 1
ATOM 4574 O O . ILE A 1 587 ? 42.048 6.925 -65.090 1.00 95.94 587 ILE A O 1
ATOM 4578 N N . VAL A 1 588 ? 40.170 5.674 -65.210 1.00 94.75 588 VAL A N 1
ATOM 4579 C CA . VAL A 1 588 ? 40.153 5.550 -66.666 1.00 94.75 588 VAL A CA 1
ATOM 4580 C C . VAL A 1 588 ? 38.990 6.368 -67.197 1.00 94.75 588 VAL A C 1
ATOM 4582 O O . VAL A 1 588 ? 37.831 6.077 -66.899 1.00 94.75 588 VAL A O 1
ATOM 4585 N N . VAL A 1 589 ? 39.311 7.398 -67.971 1.00 93.88 589 VAL A N 1
ATOM 4586 C CA . VAL A 1 589 ? 38.331 8.225 -68.678 1.00 93.88 589 VAL A CA 1
ATOM 4587 C C . VAL A 1 589 ? 38.331 7.895 -70.165 1.00 93.88 589 VAL A C 1
ATOM 4589 O O . VAL A 1 589 ? 39.337 7.445 -70.711 1.00 93.88 589 VAL A O 1
ATOM 4592 N N . SER A 1 590 ? 37.203 8.117 -70.818 1.00 92.12 590 SER A N 1
ATOM 4593 C CA . SER A 1 590 ? 37.024 7.955 -72.260 1.00 92.12 590 SER A CA 1
ATOM 4594 C C . SER A 1 590 ? 36.134 9.070 -72.790 1.00 92.12 590 SER A C 1
ATOM 4596 O O . SER A 1 590 ? 35.291 9.595 -72.065 1.00 92.12 590 SER A O 1
ATOM 4598 N N . SER A 1 591 ? 36.322 9.418 -74.053 1.00 90.88 591 SER A N 1
ATOM 4599 C CA . SER A 1 591 ? 35.429 10.288 -74.804 1.00 90.88 591 SER A CA 1
ATOM 4600 C C . SER A 1 591 ? 34.365 9.462 -75.520 1.00 90.88 591 SER A C 1
ATOM 4602 O O . SER A 1 591 ? 34.604 8.308 -75.885 1.00 90.88 591 SER A O 1
ATOM 4604 N N . GLU A 1 592 ? 33.194 10.059 -75.720 1.00 88.62 592 GLU A N 1
ATOM 4605 C CA . GLU A 1 592 ? 32.164 9.513 -76.612 1.00 88.62 592 GLU A CA 1
ATOM 4606 C C . GLU A 1 592 ? 32.553 9.684 -78.087 1.00 88.62 592 GLU A C 1
ATOM 4608 O O . GLU A 1 592 ? 32.169 8.869 -78.926 1.00 88.62 592 GLU A O 1
ATOM 4613 N N . VAL A 1 593 ? 33.376 10.693 -78.385 1.00 91.62 593 VAL A N 1
ATOM 4614 C CA . VAL A 1 593 ? 33.941 10.938 -79.711 1.00 91.62 593 VAL A CA 1
ATOM 4615 C C . VAL A 1 593 ? 35.107 9.980 -79.930 1.00 91.62 593 VAL A C 1
ATOM 4617 O O . VAL A 1 593 ? 36.075 9.969 -79.162 1.00 91.62 593 VAL A O 1
ATOM 4620 N N . THR A 1 594 ? 35.025 9.159 -80.977 1.00 93.50 594 THR A N 1
ATOM 4621 C CA . THR A 1 594 ? 36.014 8.106 -81.256 1.00 93.50 594 THR A CA 1
ATOM 4622 C C . THR A 1 594 ? 36.736 8.316 -82.579 1.00 93.50 594 THR A C 1
ATOM 4624 O O . THR A 1 594 ? 36.237 8.980 -83.475 1.00 93.50 594 THR A O 1
ATOM 4627 N N . LEU A 1 595 ? 37.927 7.741 -82.722 1.00 94.31 595 LEU A N 1
ATOM 4628 C CA . LEU A 1 595 ? 38.678 7.742 -83.973 1.00 94.31 595 LEU A CA 1
ATOM 4629 C C . LEU A 1 595 ? 37.917 6.957 -85.050 1.00 94.31 595 LEU A C 1
ATOM 4631 O O . LEU A 1 595 ? 37.811 5.728 -84.954 1.00 94.31 595 LEU A O 1
ATOM 4635 N N . GLU A 1 596 ? 37.473 7.649 -86.099 1.00 94.56 596 GLU A N 1
ATOM 4636 C CA . GLU A 1 596 ? 36.854 7.028 -87.267 1.00 94.56 596 GLU A CA 1
ATOM 4637 C C . GLU A 1 596 ? 37.925 6.566 -88.262 1.00 94.56 596 GLU A C 1
ATOM 4639 O O . GLU A 1 596 ? 38.001 5.376 -88.572 1.00 94.56 596 GLU A O 1
ATOM 4644 N N . THR A 1 597 ? 38.784 7.473 -88.741 1.00 94.25 597 THR A N 1
ATOM 4645 C CA . THR A 1 597 ? 39.788 7.166 -89.778 1.00 94.25 597 THR A CA 1
ATOM 4646 C C . THR A 1 597 ? 41.100 7.931 -89.574 1.00 94.25 597 THR A C 1
ATOM 4648 O O . THR A 1 597 ? 41.109 9.087 -89.159 1.00 94.25 597 THR A O 1
ATOM 4651 N N . ILE A 1 598 ? 42.228 7.298 -89.918 1.00 95.38 598 ILE A N 1
ATOM 4652 C CA . ILE A 1 598 ? 43.550 7.937 -90.016 1.00 95.38 598 ILE A CA 1
ATOM 4653 C C . ILE A 1 598 ? 43.820 8.264 -91.487 1.00 95.38 598 ILE A C 1
ATOM 4655 O O . ILE A 1 598 ? 43.823 7.362 -92.327 1.00 95.38 598 ILE A O 1
ATOM 4659 N N . SER A 1 599 ? 44.069 9.534 -91.808 1.00 92.25 599 SER A N 1
ATOM 4660 C CA . SER A 1 599 ? 44.340 9.945 -93.187 1.00 92.25 599 SER A CA 1
ATOM 4661 C C . SER A 1 599 ? 45.666 9.351 -93.685 1.00 92.25 599 SER A C 1
ATOM 4663 O O . SER A 1 599 ? 46.677 9.434 -92.973 1.00 92.25 599 SER A O 1
ATOM 4665 N N . PRO A 1 600 ? 45.706 8.766 -94.899 1.00 91.94 600 PRO A N 1
ATOM 4666 C CA . PRO A 1 600 ? 46.949 8.278 -95.485 1.00 91.94 600 PRO A CA 1
ATOM 4667 C C . PRO A 1 600 ? 47.882 9.445 -95.826 1.00 91.94 600 PRO A C 1
ATOM 4669 O O . PRO A 1 600 ? 47.431 10.523 -96.213 1.00 91.94 600 PRO A O 1
ATOM 4672 N N . LEU A 1 601 ? 49.192 9.220 -95.712 1.00 94.12 601 LEU A N 1
ATOM 4673 C CA . LEU A 1 601 ? 50.193 10.199 -96.130 1.00 94.12 601 LEU A CA 1
ATOM 4674 C C . LEU A 1 601 ? 50.410 10.146 -97.644 1.00 94.12 601 LEU A C 1
ATOM 4676 O O . LEU A 1 601 ? 50.411 9.072 -98.250 1.00 94.12 601 LEU A O 1
ATOM 4680 N N . GLU A 1 602 ? 50.657 11.311 -98.240 1.00 93.06 602 GLU A N 1
ATOM 4681 C CA . GLU A 1 602 ? 51.106 11.399 -99.628 1.00 93.06 602 GLU A CA 1
ATOM 4682 C C . GLU A 1 602 ? 52.487 10.751 -99.805 1.00 93.06 602 GLU A C 1
ATOM 4684 O O . GLU A 1 602 ? 53.306 10.707 -98.884 1.00 93.06 602 GLU A O 1
ATOM 4689 N N . THR A 1 603 ? 52.751 10.233 -101.006 1.00 93.12 603 THR A N 1
ATOM 4690 C CA . THR A 1 603 ? 54.036 9.596 -101.324 1.00 93.12 603 THR A CA 1
ATOM 4691 C C . THR A 1 603 ? 55.161 10.627 -101.307 1.00 93.12 603 THR A C 1
ATOM 4693 O O . THR A 1 603 ? 55.107 11.622 -102.026 1.00 93.12 603 THR A O 1
ATOM 4696 N N . LEU A 1 604 ? 56.216 10.360 -100.537 1.00 94.62 604 LEU A N 1
ATOM 4697 C CA . LEU A 1 604 ? 57.397 11.216 -100.468 1.00 94.62 604 LEU A CA 1
ATOM 4698 C C . LEU A 1 604 ? 58.406 10.799 -101.544 1.00 94.62 604 LEU A C 1
ATOM 4700 O O . LEU A 1 604 ? 58.909 9.677 -101.521 1.00 94.62 604 LEU A O 1
ATOM 4704 N N . THR A 1 605 ? 58.737 11.704 -102.465 1.00 92.50 605 THR A N 1
ATOM 4705 C CA . THR A 1 605 ? 59.783 11.471 -103.474 1.00 92.50 605 THR A CA 1
ATOM 4706 C C . THR A 1 605 ? 61.049 12.222 -103.091 1.00 92.50 605 THR A C 1
ATOM 4708 O O . THR A 1 605 ? 61.012 13.433 -102.896 1.00 92.50 605 THR A O 1
ATOM 4711 N N . VAL A 1 606 ? 62.165 11.502 -102.991 1.00 92.88 606 VAL A N 1
ATOM 4712 C CA . VAL A 1 606 ? 63.483 12.048 -102.643 1.00 92.88 606 VAL A CA 1
ATOM 4713 C C . VAL A 1 606 ? 64.543 11.583 -103.644 1.00 92.88 606 VAL A C 1
ATOM 4715 O O . VAL A 1 606 ? 64.392 10.508 -104.231 1.00 92.88 606 VAL A O 1
ATOM 4718 N N . PRO A 1 607 ? 65.635 12.338 -103.842 1.00 91.69 607 PRO A N 1
ATOM 4719 C CA . PRO A 1 607 ? 66.760 11.883 -104.658 1.00 91.69 607 PRO A CA 1
ATOM 4720 C C . PRO A 1 607 ? 67.382 10.585 -104.118 1.00 91.69 607 PRO A C 1
ATOM 4722 O O . PRO A 1 607 ? 67.480 10.389 -102.905 1.00 91.69 607 PRO A O 1
ATOM 4725 N N . ALA A 1 608 ? 67.823 9.680 -104.997 1.00 89.00 608 ALA A N 1
ATOM 4726 C CA . ALA A 1 608 ? 68.479 8.430 -104.595 1.00 89.00 608 ALA A CA 1
ATOM 4727 C C . ALA A 1 608 ? 69.814 8.644 -103.857 1.00 89.00 608 ALA A C 1
ATOM 4729 O O . ALA A 1 608 ? 70.237 7.761 -103.108 1.00 89.00 608 ALA A O 1
ATOM 4730 N N . ASP A 1 609 ? 70.451 9.800 -104.039 1.00 90.38 609 ASP A N 1
ATOM 4731 C CA . ASP A 1 609 ? 71.690 10.232 -103.389 1.00 90.38 609 ASP A CA 1
ATOM 4732 C C . ASP A 1 609 ? 71.464 11.083 -102.121 1.00 90.38 609 ASP A C 1
ATOM 4734 O O . ASP A 1 609 ? 72.435 11.548 -101.523 1.00 90.38 609 ASP A O 1
ATOM 4738 N N . ILE A 1 610 ? 70.211 11.247 -101.662 1.00 93.62 610 ILE A N 1
ATOM 4739 C CA . ILE A 1 610 ? 69.882 12.009 -100.447 1.00 93.62 610 ILE A CA 1
ATOM 4740 C C . ILE A 1 610 ? 70.661 11.505 -99.221 1.00 93.62 610 ILE A C 1
ATOM 4742 O O . ILE A 1 610 ? 70.786 10.296 -98.979 1.00 93.62 610 ILE A O 1
ATOM 4746 N N . THR A 1 611 ? 71.161 12.442 -98.412 1.00 94.06 611 THR A N 1
ATOM 4747 C CA . THR A 1 611 ? 71.839 12.112 -97.156 1.00 94.06 611 THR A CA 1
ATOM 4748 C C . THR A 1 611 ? 70.841 11.607 -96.110 1.00 94.06 611 THR A C 1
ATOM 4750 O O . THR A 1 611 ? 69.636 11.836 -96.197 1.00 94.06 611 THR A O 1
ATOM 4753 N N . TYR A 1 612 ? 71.332 10.890 -95.098 1.00 93.75 612 TYR A N 1
ATOM 4754 C CA . TYR A 1 612 ? 70.478 10.390 -94.017 1.00 93.75 612 TYR A CA 1
ATOM 4755 C C . TYR A 1 612 ? 69.794 11.524 -93.236 1.00 93.75 612 TYR A C 1
ATOM 4757 O O . TYR A 1 612 ? 68.606 11.424 -92.933 1.00 93.75 612 TYR A O 1
ATOM 4765 N N . ASP A 1 613 ? 70.516 12.608 -92.950 1.00 93.94 613 ASP A N 1
ATOM 4766 C CA . ASP A 1 613 ? 69.981 13.731 -92.177 1.00 93.94 613 ASP A CA 1
ATOM 4767 C C . ASP A 1 613 ? 68.939 14.518 -92.983 1.00 93.94 613 ASP A C 1
ATOM 4769 O O . ASP A 1 613 ? 67.861 14.823 -92.465 1.00 93.94 613 ASP A O 1
ATOM 4773 N N . ASP A 1 614 ? 69.201 14.760 -94.273 1.00 94.25 614 ASP A N 1
ATOM 4774 C CA . ASP A 1 614 ? 68.236 15.410 -95.168 1.00 94.25 614 ASP A CA 1
ATOM 4775 C C . ASP A 1 614 ? 66.988 14.546 -95.362 1.00 94.25 614 ASP A C 1
ATOM 4777 O O . ASP A 1 614 ? 65.871 15.061 -95.429 1.00 94.25 614 ASP A O 1
ATOM 4781 N N . PHE A 1 615 ? 67.158 13.222 -95.398 1.00 94.94 615 PHE A N 1
ATOM 4782 C CA . PHE A 1 615 ? 66.042 12.290 -95.459 1.00 94.94 615 PHE A CA 1
ATOM 4783 C C . PHE A 1 615 ? 65.146 12.397 -94.223 1.00 94.94 615 PHE A C 1
ATOM 4785 O O . PHE A 1 615 ? 63.935 12.558 -94.365 1.00 94.94 615 PHE A O 1
ATOM 4792 N N . LEU A 1 616 ? 65.722 12.360 -93.016 1.00 94.38 616 LEU A N 1
ATOM 4793 C CA . LEU A 1 616 ? 64.955 12.522 -91.778 1.00 94.38 616 LEU A CA 1
ATOM 4794 C C . LEU A 1 616 ? 64.252 13.883 -91.704 1.00 94.38 616 LEU A C 1
ATOM 4796 O O . LEU A 1 616 ? 63.126 13.961 -91.211 1.00 94.38 616 LEU A O 1
ATOM 4800 N N . ALA A 1 617 ? 64.893 14.947 -92.196 1.00 93.62 617 ALA A N 1
ATOM 4801 C CA . ALA A 1 617 ? 64.321 16.290 -92.204 1.00 93.62 617 ALA A CA 1
ATOM 4802 C C . ALA A 1 617 ? 63.078 16.411 -93.103 1.00 93.62 617 ALA A C 1
ATOM 4804 O O . ALA A 1 617 ? 62.193 17.214 -92.797 1.00 93.62 617 ALA A O 1
ATOM 4805 N N . GLN A 1 618 ? 62.998 15.608 -94.170 1.00 95.06 618 GLN A N 1
ATOM 4806 C CA . GLN A 1 618 ? 61.875 15.587 -95.113 1.00 95.06 618 GLN A CA 1
ATOM 4807 C C . GLN A 1 618 ? 60.721 14.667 -94.693 1.00 95.06 618 GLN A C 1
ATOM 4809 O O . GLN A 1 618 ? 59.652 14.714 -95.303 1.00 95.06 618 GLN A O 1
ATOM 4814 N N . LEU A 1 619 ? 60.891 13.845 -93.652 1.00 95.56 619 LEU A N 1
ATOM 4815 C CA . LEU A 1 619 ? 59.804 13.001 -93.165 1.00 95.56 619 LEU A CA 1
ATOM 4816 C C . LEU A 1 619 ? 58.661 13.858 -92.578 1.00 95.56 619 LEU A C 1
ATOM 4818 O O . LEU A 1 619 ? 58.923 14.766 -91.778 1.00 95.56 619 LEU A O 1
ATOM 4822 N N . PRO A 1 620 ? 57.387 13.565 -92.911 1.00 95.25 620 PRO A N 1
ATOM 4823 C CA . PRO A 1 620 ? 56.243 14.272 -92.346 1.00 95.25 620 PRO A CA 1
ATOM 4824 C C . PRO A 1 620 ? 56.233 14.195 -90.817 1.00 95.25 620 PRO A C 1
ATOM 4826 O O . PRO A 1 620 ? 56.440 13.130 -90.238 1.00 95.25 620 PRO A O 1
ATOM 4829 N N . LYS A 1 621 ? 55.972 15.325 -90.154 1.00 95.38 621 LYS A N 1
ATOM 4830 C CA . LYS A 1 621 ? 55.954 15.429 -88.679 1.00 95.38 621 LYS A CA 1
ATOM 4831 C C . LYS A 1 621 ? 54.552 15.346 -88.082 1.00 95.38 621 LYS A C 1
ATOM 4833 O O . LYS A 1 621 ? 54.400 15.274 -86.866 1.00 95.38 621 LYS A O 1
ATOM 4838 N N . GLN A 1 622 ? 53.531 15.370 -88.929 1.00 95.06 622 GLN A N 1
ATOM 4839 C CA . GLN A 1 622 ? 52.133 15.289 -88.535 1.00 95.06 622 GLN A CA 1
ATOM 4840 C C . GLN A 1 622 ? 51.326 14.524 -89.582 1.00 95.06 622 GLN A C 1
ATOM 4842 O O . GLN A 1 622 ? 51.714 14.475 -90.749 1.00 95.06 622 GLN A O 1
ATOM 4847 N N . THR A 1 623 ? 50.204 13.957 -89.159 1.00 95.00 623 THR A N 1
ATOM 4848 C CA . THR A 1 623 ? 49.135 13.478 -90.041 1.00 95.00 623 THR A CA 1
ATOM 4849 C C . THR A 1 623 ? 47.800 14.029 -89.546 1.00 95.00 623 THR A C 1
ATOM 4851 O O . THR A 1 623 ? 47.735 14.632 -88.470 1.00 95.00 623 THR A O 1
ATOM 4854 N N . THR A 1 624 ? 46.739 13.844 -90.323 1.00 95.75 624 THR A N 1
ATOM 4855 C CA . THR A 1 624 ? 45.378 14.156 -89.894 1.00 95.75 624 THR A CA 1
ATOM 4856 C C . THR A 1 624 ? 44.606 12.888 -89.554 1.00 95.75 624 THR A C 1
ATOM 4858 O O . THR A 1 624 ? 44.844 11.817 -90.114 1.00 95.75 624 THR A O 1
ATOM 4861 N N . ILE A 1 625 ? 43.684 13.014 -88.610 1.00 96.38 625 ILE A N 1
ATOM 4862 C CA . ILE A 1 625 ? 42.693 11.993 -88.275 1.00 96.38 625 ILE A CA 1
ATOM 4863 C C . ILE A 1 625 ? 41.302 12.613 -88.376 1.00 96.38 625 ILE A C 1
ATOM 4865 O O . ILE A 1 625 ? 41.159 13.826 -88.225 1.00 96.38 625 ILE A O 1
ATOM 4869 N N . ILE A 1 626 ? 40.305 11.774 -88.623 1.00 94.81 626 ILE A N 1
ATOM 4870 C CA . ILE A 1 626 ? 38.889 12.136 -88.626 1.00 94.81 626 ILE A CA 1
ATOM 4871 C C . ILE A 1 626 ? 38.237 11.386 -87.468 1.00 94.81 626 ILE A C 1
ATOM 4873 O O . ILE A 1 626 ? 38.444 10.174 -87.322 1.00 94.81 626 ILE A O 1
ATOM 4877 N N . ASP A 1 627 ? 37.521 12.108 -86.616 1.00 94.88 627 ASP A N 1
ATOM 4878 C CA . ASP A 1 627 ? 36.756 11.512 -85.525 1.00 94.88 627 ASP A CA 1
ATOM 4879 C C . ASP A 1 627 ? 35.328 11.129 -85.949 1.00 94.88 627 ASP A C 1
ATOM 4881 O O . ASP A 1 627 ? 34.913 11.372 -87.077 1.00 94.88 627 ASP A O 1
ATOM 4885 N N . SER A 1 628 ? 34.578 10.503 -85.044 1.00 93.31 628 SER A N 1
ATOM 4886 C CA . SER A 1 628 ? 33.216 10.018 -85.281 1.00 93.31 628 SER A CA 1
ATOM 4887 C C . SER A 1 628 ? 32.186 11.119 -85.530 1.00 93.31 628 SER A C 1
ATOM 4889 O O . SER A 1 628 ? 31.092 10.813 -86.005 1.00 93.31 628 SER A O 1
ATOM 4891 N N . ASP A 1 629 ? 32.523 12.370 -85.215 1.00 92.56 629 ASP A N 1
ATOM 4892 C CA . ASP A 1 629 ? 31.689 13.538 -85.496 1.00 92.56 629 ASP A CA 1
ATOM 4893 C C . ASP A 1 629 ? 32.060 14.171 -86.852 1.00 92.56 629 ASP A C 1
ATOM 4895 O O . ASP A 1 629 ? 31.405 15.105 -87.322 1.00 92.56 629 ASP A O 1
ATOM 4899 N N . GLY A 1 630 ? 33.079 13.624 -87.525 1.00 91.44 630 GLY A N 1
ATOM 4900 C CA . GLY A 1 630 ? 33.607 14.098 -88.796 1.00 91.44 630 GLY A CA 1
ATOM 4901 C C . GLY A 1 630 ? 34.584 15.268 -88.658 1.00 91.44 630 GLY A C 1
ATOM 4902 O O . GLY A 1 630 ? 34.952 15.864 -89.676 1.00 91.44 630 GLY A O 1
ATOM 4903 N N . GLU A 1 631 ? 35.016 15.620 -87.442 1.00 93.50 631 GLU A N 1
ATOM 4904 C CA . GLU A 1 631 ? 35.995 16.684 -87.233 1.00 93.50 631 GLU A CA 1
ATOM 4905 C C . GLU A 1 631 ? 37.415 16.211 -87.565 1.00 93.50 631 GLU A C 1
ATOM 4907 O O . GLU A 1 631 ? 37.821 15.074 -87.304 1.00 93.50 631 GLU A O 1
ATOM 4912 N N . VAL A 1 632 ? 38.194 17.114 -88.168 1.00 94.94 632 VAL A N 1
ATOM 4913 C CA . VAL A 1 632 ? 39.569 16.843 -88.595 1.00 94.94 632 VAL A CA 1
ATOM 4914 C C . VAL A 1 632 ? 40.544 17.343 -87.540 1.00 94.94 632 VAL A C 1
ATOM 4916 O O . VAL A 1 632 ? 40.659 18.546 -87.305 1.00 94.94 632 VAL A O 1
ATOM 4919 N N . HIS A 1 633 ? 41.338 16.429 -86.991 1.00 94.06 633 HIS A N 1
ATOM 4920 C CA . HIS A 1 633 ? 42.378 16.740 -86.012 1.00 94.06 633 HIS A CA 1
ATOM 4921 C C . HIS A 1 633 ? 43.765 16.537 -86.606 1.00 94.06 633 HIS A C 1
ATOM 4923 O O . HIS A 1 633 ? 43.990 15.623 -87.398 1.00 94.06 633 HIS A O 1
ATOM 4929 N N . THR A 1 634 ? 44.728 17.363 -86.198 1.00 94.69 634 THR A N 1
ATOM 4930 C CA . THR A 1 634 ? 46.142 17.179 -86.559 1.00 94.69 634 THR A CA 1
ATOM 4931 C C . THR A 1 634 ? 46.884 16.518 -85.406 1.00 94.69 634 THR A C 1
ATOM 4933 O O . THR A 1 634 ? 46.882 17.033 -84.290 1.00 94.69 634 THR A O 1
ATOM 4936 N N . VAL A 1 635 ? 47.558 15.401 -85.677 1.00 94.50 635 VAL A N 1
ATOM 4937 C CA . VAL A 1 635 ? 48.349 14.660 -84.685 1.00 94.50 635 VAL A CA 1
ATOM 4938 C C . VAL A 1 635 ? 49.813 14.611 -85.092 1.00 94.50 635 VAL A C 1
ATOM 4940 O O . VAL A 1 635 ? 50.148 14.432 -86.263 1.00 94.50 635 VAL A O 1
ATOM 4943 N N . ALA A 1 636 ? 50.703 14.762 -84.115 1.00 94.19 636 ALA A N 1
ATOM 4944 C CA . ALA A 1 636 ? 52.136 14.653 -84.343 1.00 94.19 636 ALA A CA 1
ATOM 4945 C C . ALA A 1 636 ? 52.540 13.185 -84.537 1.00 94.19 636 ALA A C 1
ATOM 4947 O O . ALA A 1 636 ? 52.162 12.323 -83.744 1.00 94.19 636 ALA A O 1
ATOM 4948 N N . ILE A 1 637 ? 53.357 12.919 -85.554 1.00 95.12 637 ILE A N 1
ATOM 4949 C CA . ILE A 1 637 ? 53.922 11.599 -85.844 1.00 95.12 637 ILE A CA 1
ATOM 4950 C C . ILE A 1 637 ? 55.446 11.672 -85.825 1.00 95.12 637 ILE A C 1
ATOM 4952 O O . ILE A 1 637 ? 56.053 12.706 -86.107 1.00 95.12 637 ILE A O 1
ATOM 4956 N N . THR A 1 638 ? 56.078 10.554 -85.494 1.00 94.12 638 THR A N 1
ATOM 4957 C CA . THR A 1 638 ? 57.534 10.414 -85.483 1.00 94.12 638 THR A CA 1
ATOM 4958 C C . THR A 1 638 ? 57.933 9.112 -86.159 1.00 94.12 638 THR A C 1
ATOM 4960 O O . THR A 1 638 ? 57.125 8.195 -86.303 1.00 94.12 638 THR A O 1
ATOM 4963 N N . TRP A 1 639 ? 59.190 9.019 -86.576 1.00 94.44 639 TRP A N 1
ATOM 4964 C CA . TRP A 1 639 ? 59.717 7.882 -87.327 1.00 94.44 639 TRP A CA 1
ATOM 4965 C C . TRP A 1 639 ? 60.928 7.298 -86.589 1.00 94.44 639 TRP A C 1
ATOM 4967 O O . TRP A 1 639 ? 61.761 8.054 -86.095 1.00 94.44 639 TRP A O 1
ATOM 4977 N N . ASP A 1 640 ? 61.030 5.968 -86.484 1.00 91.88 640 ASP A N 1
ATOM 4978 C CA . ASP A 1 640 ? 62.258 5.268 -86.049 1.00 91.88 640 ASP A CA 1
ATOM 4979 C C . ASP A 1 640 ? 62.955 4.698 -87.289 1.00 91.88 640 ASP A C 1
ATOM 4981 O O . ASP A 1 640 ? 62.772 3.536 -87.649 1.00 91.88 640 ASP A O 1
ATOM 4985 N N . VAL A 1 641 ? 63.700 5.553 -87.993 1.00 92.56 641 VAL A N 1
ATOM 4986 C CA . VAL A 1 641 ? 64.569 5.129 -89.096 1.00 92.56 641 VAL A CA 1
ATOM 4987 C C . VAL A 1 641 ? 65.999 5.195 -88.603 1.00 92.56 641 VAL A C 1
ATOM 4989 O O . VAL A 1 641 ? 66.474 6.267 -88.255 1.00 92.56 641 VAL A O 1
ATOM 4992 N N . ARG A 1 642 ? 66.694 4.058 -88.586 1.00 93.00 642 ARG A N 1
ATOM 4993 C CA . ARG A 1 642 ? 68.093 3.973 -88.150 1.00 93.00 642 ARG A CA 1
ATOM 4994 C C . ARG A 1 642 ? 69.049 4.054 -89.340 1.00 93.00 642 ARG A C 1
ATOM 4996 O O . ARG A 1 642 ? 68.690 3.598 -90.430 1.00 93.00 642 ARG A O 1
ATOM 5003 N N . PRO A 1 643 ? 70.303 4.508 -89.145 1.00 92.62 643 PRO A N 1
ATOM 5004 C CA . PRO A 1 643 ? 71.262 4.650 -90.241 1.00 92.62 643 PRO A CA 1
ATOM 5005 C C . PRO A 1 643 ? 71.463 3.364 -91.054 1.00 92.62 643 PRO A C 1
ATOM 5007 O O . PRO A 1 643 ? 71.478 3.411 -92.279 1.00 92.62 643 PRO A O 1
ATOM 5010 N N . PHE A 1 644 ? 71.536 2.199 -90.397 1.00 91.50 644 PHE A N 1
ATOM 5011 C CA . PHE A 1 644 ? 71.707 0.914 -91.090 1.00 91.50 644 PHE A CA 1
ATOM 5012 C C . PHE A 1 644 ? 70.476 0.493 -91.909 1.00 91.50 644 PHE A C 1
ATOM 5014 O O . PHE A 1 644 ? 70.615 -0.191 -92.919 1.00 91.50 644 PHE A O 1
ATOM 5021 N N . GLN A 1 645 ? 69.267 0.884 -91.484 1.00 90.12 645 GLN A N 1
ATOM 5022 C CA . GLN A 1 645 ? 68.052 0.636 -92.262 1.00 90.12 645 GLN A CA 1
ATOM 5023 C C . GLN A 1 645 ? 68.098 1.508 -93.512 1.00 90.12 645 GLN A C 1
ATOM 5025 O O . GLN A 1 645 ? 67.961 0.999 -94.620 1.00 90.12 645 GLN A O 1
ATOM 5030 N N . PHE A 1 646 ? 68.416 2.793 -93.344 1.00 92.62 646 PHE A N 1
ATOM 5031 C CA . PHE A 1 646 ? 68.509 3.742 -94.445 1.00 92.62 646 PHE A CA 1
ATOM 5032 C C . PHE A 1 646 ? 69.553 3.369 -95.505 1.00 92.62 646 PHE A C 1
ATOM 5034 O O . PHE A 1 646 ? 69.297 3.548 -96.698 1.00 92.62 646 PHE A O 1
ATOM 5041 N N . THR A 1 647 ? 70.715 2.844 -95.103 1.00 89.75 647 THR A N 1
ATOM 5042 C CA . THR A 1 647 ? 71.742 2.373 -96.049 1.00 89.75 647 THR A CA 1
ATOM 5043 C C . THR A 1 647 ? 71.338 1.089 -96.768 1.00 89.75 647 THR A C 1
ATOM 5045 O O . THR A 1 647 ? 71.778 0.867 -97.891 1.00 89.75 647 THR A O 1
ATOM 5048 N N . SER A 1 648 ? 70.489 0.260 -96.155 1.00 90.12 648 SER A N 1
ATOM 5049 C CA . SER A 1 648 ? 69.995 -0.987 -96.753 1.00 90.12 648 SER A CA 1
ATOM 5050 C C . SER A 1 648 ? 68.857 -0.796 -97.762 1.00 90.12 648 SER A C 1
ATOM 5052 O O . SER A 1 648 ? 68.520 -1.731 -98.490 1.00 90.12 648 SER A O 1
ATOM 5054 N N . TYR A 1 649 ? 68.243 0.391 -97.814 1.00 93.12 649 TYR A N 1
ATOM 5055 C CA . TYR A 1 649 ? 67.143 0.656 -98.739 1.00 93.12 649 TYR A CA 1
ATOM 5056 C C . TYR A 1 649 ? 67.621 0.608 -100.190 1.00 93.12 649 TYR A C 1
ATOM 5058 O O . TYR A 1 649 ? 68.683 1.125 -100.536 1.00 93.12 649 TYR A O 1
ATOM 5066 N N . LYS A 1 650 ? 66.804 0.010 -101.058 1.00 87.50 650 LYS A N 1
ATOM 5067 C CA . LYS A 1 650 ? 67.073 -0.051 -102.494 1.00 87.50 650 LYS A CA 1
ATOM 5068 C C . LYS A 1 650 ? 66.889 1.340 -103.113 1.00 87.50 650 LYS A C 1
ATOM 5070 O O . LYS A 1 650 ? 65.770 1.847 -103.137 1.00 87.50 650 LYS A O 1
ATOM 5075 N N . LYS A 1 651 ? 67.977 1.925 -103.623 1.00 89.19 651 LYS A N 1
ATOM 5076 C CA . LYS A 1 651 ? 68.018 3.258 -104.246 1.00 89.19 651 LYS A CA 1
ATOM 5077 C C . LYS A 1 651 ? 68.680 3.157 -105.634 1.00 89.19 651 LYS A C 1
ATOM 5079 O O . LYS A 1 651 ? 69.802 2.654 -105.696 1.00 89.19 651 LYS A O 1
ATOM 5084 N N . PRO A 1 652 ? 68.028 3.583 -106.733 1.00 87.50 652 PRO A N 1
ATOM 5085 C CA . PRO A 1 652 ? 66.637 4.036 -106.809 1.00 87.50 652 PRO A CA 1
ATOM 5086 C C . PRO A 1 652 ? 65.637 2.897 -106.532 1.00 87.50 652 PRO A C 1
ATOM 5088 O O . PRO A 1 652 ? 65.903 1.724 -106.817 1.00 87.50 652 PRO A O 1
ATOM 5091 N N . GLY A 1 653 ? 64.484 3.230 -105.953 1.00 89.69 653 GLY A N 1
ATOM 5092 C CA . GLY A 1 653 ? 63.478 2.249 -105.537 1.00 89.69 653 GLY A CA 1
ATOM 5093 C C . GLY A 1 653 ? 62.455 2.803 -104.549 1.00 89.69 653 GLY A C 1
ATOM 5094 O O . GLY A 1 653 ? 62.499 3.972 -104.181 1.00 89.69 653 GLY A O 1
ATOM 5095 N N . THR A 1 654 ? 61.521 1.957 -104.118 1.00 92.62 654 THR A N 1
ATOM 5096 C CA . THR A 1 654 ? 60.446 2.338 -103.192 1.00 92.62 654 THR A CA 1
ATOM 5097 C C . THR A 1 654 ? 60.586 1.591 -101.873 1.00 92.62 654 THR A C 1
ATOM 5099 O O . THR A 1 654 ? 60.838 0.386 -101.869 1.00 92.62 654 THR A O 1
ATOM 5102 N N . VAL A 1 655 ? 60.385 2.289 -100.757 1.00 93.75 655 VAL A N 1
ATOM 5103 C CA . VAL A 1 655 ? 60.312 1.704 -99.414 1.00 93.75 655 VAL A CA 1
ATOM 5104 C C . VAL A 1 655 ? 59.044 2.175 -98.707 1.00 93.75 655 VAL A C 1
ATOM 5106 O O . VAL A 1 655 ? 58.594 3.300 -98.907 1.00 93.75 655 VAL A O 1
ATOM 5109 N N . SER A 1 656 ? 58.464 1.310 -97.880 1.00 93.75 656 SER A N 1
ATOM 5110 C CA . SER A 1 656 ? 57.365 1.669 -96.986 1.00 93.75 656 SER A CA 1
ATOM 5111 C C . SER A 1 656 ? 57.906 1.861 -95.579 1.00 93.75 656 SER A C 1
ATOM 5113 O O . SER A 1 656 ? 58.568 0.976 -95.037 1.00 93.75 656 SER A O 1
ATOM 5115 N N . LEU A 1 657 ? 57.618 3.017 -94.995 1.00 94.88 657 LEU A N 1
ATOM 5116 C CA . LEU A 1 657 ? 57.874 3.310 -93.595 1.00 94.88 657 LEU A CA 1
ATOM 5117 C C . LEU A 1 657 ? 56.563 3.274 -92.815 1.00 94.88 657 LEU A C 1
ATOM 5119 O O . LEU A 1 657 ? 55.497 3.556 -93.361 1.00 94.88 657 LEU A O 1
ATOM 5123 N N . THR A 1 658 ? 56.657 2.991 -91.521 1.00 94.56 658 THR A N 1
ATOM 5124 C CA . THR A 1 658 ? 55.539 3.096 -90.580 1.00 94.56 658 THR A CA 1
ATOM 5125 C C . THR A 1 658 ? 55.948 4.031 -89.453 1.00 94.56 658 THR A C 1
ATOM 5127 O O . THR A 1 658 ? 57.071 3.934 -88.949 1.00 94.56 658 THR A O 1
ATOM 5130 N N . SER A 1 659 ? 55.067 4.962 -89.088 1.00 95.06 659 SER A N 1
ATOM 5131 C CA . SER A 1 659 ? 55.329 5.871 -87.977 1.00 95.06 659 SER A CA 1
ATOM 5132 C C . SER A 1 659 ? 55.407 5.104 -86.654 1.00 95.06 659 SER A C 1
ATOM 5134 O O . SER A 1 659 ? 54.877 4.003 -86.507 1.00 95.06 659 SER A O 1
ATOM 5136 N N . GLN A 1 660 ? 56.020 5.711 -85.643 1.00 92.69 660 GLN A N 1
ATOM 5137 C CA . GLN A 1 660 ? 55.782 5.296 -84.264 1.00 92.69 660 GLN A CA 1
ATOM 5138 C C . GLN A 1 660 ? 54.322 5.574 -83.880 1.00 92.69 660 GLN A C 1
ATOM 5140 O O . GLN A 1 660 ? 53.611 6.311 -84.576 1.00 92.69 660 GLN A O 1
ATOM 5145 N N . PHE A 1 661 ? 53.886 5.004 -82.753 1.00 91.56 661 PHE A N 1
ATOM 5146 C CA . PHE A 1 661 ? 52.548 5.264 -82.240 1.00 91.56 661 PHE A CA 1
ATOM 5147 C C . PHE A 1 661 ? 52.371 6.740 -81.891 1.00 91.56 661 PHE A C 1
ATOM 5149 O O . PHE A 1 661 ? 53.069 7.258 -81.014 1.00 91.56 661 PHE A O 1
ATOM 5156 N N . PHE A 1 662 ? 51.426 7.404 -82.549 1.00 90.62 662 PHE A N 1
ATOM 5157 C CA . PHE A 1 662 ? 51.031 8.758 -82.188 1.00 90.62 662 PHE A CA 1
ATOM 5158 C C . PHE A 1 662 ? 49.976 8.743 -81.078 1.00 90.62 662 PHE A C 1
ATOM 5160 O O . PHE A 1 662 ? 49.347 7.722 -80.792 1.00 90.62 662 PHE A O 1
ATOM 5167 N N . LYS A 1 663 ? 49.799 9.889 -80.418 1.00 89.38 663 LYS A N 1
ATOM 5168 C CA . LYS A 1 663 ? 48.769 10.081 -79.392 1.00 89.38 663 LYS A CA 1
ATOM 5169 C C . LYS A 1 663 ? 47.562 10.780 -80.000 1.00 89.38 663 LYS A C 1
ATOM 5171 O O . LYS A 1 663 ? 47.729 11.728 -80.763 1.00 89.38 663 LYS A O 1
ATOM 5176 N N . LEU A 1 664 ? 46.369 10.328 -79.630 1.00 91.12 664 LEU A N 1
ATOM 5177 C CA . LEU A 1 664 ? 45.135 11.033 -79.959 1.00 91.12 664 LEU A CA 1
ATOM 5178 C C . LEU A 1 664 ? 45.023 12.333 -79.142 1.00 91.12 664 LEU A C 1
ATOM 5180 O O . LEU A 1 664 ? 45.550 12.379 -78.021 1.00 91.12 664 LEU A O 1
ATOM 5184 N N . PRO A 1 665 ? 44.326 13.361 -79.663 1.00 90.06 665 PRO A N 1
ATOM 5185 C CA . PRO A 1 665 ? 43.893 14.511 -78.872 1.00 90.06 665 PRO A CA 1
ATOM 5186 C C . PRO A 1 665 ? 43.152 14.062 -77.614 1.00 90.06 665 PRO A C 1
ATOM 5188 O O . PRO A 1 665 ? 42.622 12.950 -77.567 1.00 90.06 665 PRO A O 1
ATOM 5191 N N . ILE A 1 666 ? 43.131 14.887 -76.566 1.00 87.75 666 ILE A N 1
ATOM 5192 C CA . ILE A 1 666 ? 42.600 14.473 -75.260 1.00 87.75 666 ILE A CA 1
ATOM 5193 C C . ILE A 1 666 ? 41.098 14.157 -75.358 1.00 87.75 666 ILE A C 1
ATOM 5195 O O . ILE A 1 666 ? 40.644 13.185 -74.768 1.00 87.75 666 ILE A O 1
ATOM 5199 N N . GLU A 1 667 ? 40.392 14.834 -76.254 1.00 88.44 667 GLU A N 1
ATOM 5200 C CA . GLU A 1 667 ? 38.970 14.736 -76.574 1.00 88.44 667 GLU A CA 1
ATOM 5201 C C . GLU A 1 667 ? 38.560 13.588 -77.520 1.00 88.44 667 GLU A C 1
ATOM 5203 O O . GLU A 1 667 ? 37.372 13.311 -77.605 1.00 88.44 667 GLU A O 1
ATOM 5208 N N . VAL A 1 668 ? 39.486 12.868 -78.175 1.00 91.25 668 VAL A N 1
ATOM 5209 C CA . VAL A 1 668 ? 39.137 11.785 -79.134 1.00 91.25 668 VAL A CA 1
ATOM 5210 C C . VAL A 1 668 ? 39.616 10.419 -78.652 1.00 91.25 668 VAL A C 1
ATOM 5212 O O . VAL A 1 668 ? 40.822 10.176 -78.594 1.00 91.25 668 VAL A O 1
ATOM 5215 N N . SER A 1 669 ? 38.719 9.517 -78.270 1.00 93.00 669 SER A N 1
ATOM 5216 C CA . SER A 1 669 ? 39.066 8.151 -77.849 1.00 93.00 669 SER A CA 1
ATOM 5217 C C . SER A 1 669 ? 39.351 7.232 -79.036 1.00 93.00 669 SER A C 1
ATOM 5219 O O . SER A 1 669 ? 38.972 7.514 -80.168 1.00 93.00 669 SER A O 1
ATOM 5221 N N . ASN A 1 670 ? 40.050 6.118 -78.821 1.00 91.38 670 ASN A N 1
ATOM 5222 C CA . ASN A 1 670 ? 40.209 5.128 -79.893 1.00 91.38 670 ASN A CA 1
ATOM 5223 C C . ASN A 1 670 ? 38.858 4.446 -80.212 1.00 91.38 670 ASN A C 1
ATOM 5225 O O . ASN A 1 670 ? 37.974 4.375 -79.359 1.00 91.38 670 ASN A O 1
ATOM 5229 N N . SER A 1 671 ? 38.688 3.932 -81.429 1.00 89.31 671 SER A N 1
ATOM 5230 C CA . SER A 1 671 ? 37.491 3.175 -81.812 1.00 89.31 671 SER A CA 1
ATOM 5231 C C . SER A 1 671 ? 37.406 1.825 -81.091 1.00 89.31 671 SER A C 1
ATOM 5233 O O . SER A 1 671 ? 38.345 1.362 -80.444 1.00 89.31 671 SER A O 1
ATOM 5235 N N . THR A 1 672 ? 36.249 1.169 -81.194 1.00 84.62 672 THR A N 1
ATOM 5236 C CA . THR A 1 672 ? 36.054 -0.213 -80.736 1.00 84.62 672 THR A CA 1
ATOM 5237 C C . THR A 1 672 ? 35.622 -1.080 -81.928 1.00 84.62 672 THR A C 1
ATOM 5239 O O . THR A 1 672 ? 34.503 -0.900 -82.406 1.00 84.62 672 THR A O 1
ATOM 5242 N N . PRO A 1 673 ? 36.454 -2.024 -82.423 1.00 87.00 673 PRO A N 1
ATOM 5243 C CA . PRO A 1 673 ? 37.780 -2.403 -81.923 1.00 87.00 673 PRO A CA 1
ATOM 5244 C C . PRO A 1 673 ? 38.842 -1.316 -82.146 1.00 87.00 673 PRO A C 1
ATOM 5246 O O . PRO A 1 673 ? 38.768 -0.559 -83.109 1.00 87.00 673 PRO A O 1
ATOM 5249 N N . ALA A 1 674 ? 39.842 -1.274 -81.261 1.00 89.00 674 ALA A N 1
ATOM 5250 C CA . ALA A 1 674 ? 40.892 -0.258 -81.285 1.00 89.00 674 ALA A CA 1
ATOM 5251 C C . ALA A 1 674 ? 41.702 -0.290 -82.586 1.00 89.00 674 ALA A C 1
ATOM 5253 O O . ALA A 1 674 ? 42.255 -1.328 -82.963 1.00 89.00 674 ALA A O 1
ATOM 5254 N N . GLN A 1 675 ? 41.824 0.868 -83.232 1.00 91.44 675 GLN A N 1
ATOM 5255 C CA . GLN A 1 675 ? 42.720 1.059 -84.364 1.00 91.44 675 GLN A CA 1
ATOM 5256 C C . GLN A 1 675 ? 44.166 1.224 -83.891 1.00 91.44 675 GLN A C 1
ATOM 5258 O O . GLN A 1 675 ? 44.456 1.777 -82.823 1.00 91.44 675 GLN A O 1
ATOM 5263 N N . ARG A 1 676 ? 45.105 0.739 -84.708 1.00 91.50 676 ARG A N 1
ATOM 5264 C CA . ARG A 1 676 ? 46.538 0.903 -84.461 1.00 91.50 676 ARG A CA 1
ATOM 5265 C C . ARG A 1 676 ? 46.926 2.348 -84.794 1.00 91.50 676 ARG A C 1
ATOM 5267 O O . ARG A 1 676 ? 46.789 2.762 -85.936 1.00 91.50 676 ARG A O 1
ATOM 5274 N N . LEU A 1 677 ? 47.392 3.107 -83.799 1.00 92.94 677 LEU A N 1
ATOM 5275 C CA . LEU A 1 677 ? 47.668 4.549 -83.914 1.00 92.94 677 LEU A CA 1
ATOM 5276 C C . LEU A 1 677 ? 48.989 4.845 -84.634 1.00 92.94 677 LEU A C 1
ATOM 5278 O O . LEU A 1 677 ? 49.914 5.402 -84.054 1.00 92.94 677 LEU A O 1
ATOM 5282 N N . GLU A 1 678 ? 49.104 4.429 -85.885 1.00 94.00 678 GLU A N 1
ATOM 5283 C CA . GLU A 1 678 ? 50.266 4.667 -86.738 1.00 94.00 678 GLU A CA 1
ATOM 5284 C C . GLU A 1 678 ? 49.820 4.944 -88.173 1.00 94.00 678 GLU A C 1
ATOM 5286 O O . GLU A 1 678 ? 48.694 4.633 -88.556 1.00 94.00 678 GLU A O 1
ATOM 5291 N N . VAL A 1 679 ? 50.716 5.499 -88.983 1.00 94.38 679 VAL A N 1
ATOM 5292 C CA . VAL A 1 679 ? 50.451 5.764 -90.397 1.00 94.38 679 VAL A CA 1
ATOM 5293 C C . VAL A 1 679 ? 51.607 5.274 -91.265 1.00 94.38 679 VAL A C 1
ATOM 5295 O O . VAL A 1 679 ? 52.776 5.329 -90.872 1.00 94.38 679 VAL A O 1
ATOM 5298 N N . GLY A 1 680 ? 51.275 4.749 -92.443 1.00 93.56 680 GLY A N 1
ATOM 5299 C CA . GLY A 1 680 ? 52.248 4.327 -93.446 1.00 93.56 680 GLY A CA 1
ATOM 5300 C C . GLY A 1 680 ? 52.660 5.479 -94.361 1.00 93.56 680 GLY A C 1
ATOM 5301 O O . GLY A 1 680 ? 51.823 6.289 -94.750 1.00 93.56 680 GLY A O 1
ATOM 5302 N N . LEU A 1 681 ? 53.936 5.522 -94.742 1.00 96.12 681 LEU A N 1
ATOM 5303 C CA . LEU A 1 681 ? 54.472 6.424 -95.762 1.00 96.12 681 LEU A CA 1
ATOM 5304 C C . LEU A 1 681 ? 55.168 5.611 -96.847 1.00 96.12 681 LEU A C 1
ATOM 5306 O O . LEU A 1 681 ? 56.073 4.823 -96.562 1.00 96.12 681 LEU A O 1
ATOM 5310 N N . GLN A 1 682 ? 54.778 5.833 -98.097 1.00 95.56 682 GLN A N 1
ATOM 5311 C CA . GLN A 1 682 ? 55.527 5.341 -99.245 1.00 95.56 682 GLN A CA 1
ATOM 5312 C C . GLN A 1 682 ? 56.605 6.366 -99.609 1.00 95.56 682 GLN A C 1
ATOM 5314 O O . GLN A 1 682 ? 56.302 7.537 -99.823 1.00 95.56 682 GLN A O 1
ATOM 5319 N N . VAL A 1 683 ? 57.860 5.926 -99.669 1.00 94.69 683 VAL A N 1
ATOM 5320 C CA . VAL A 1 683 ? 59.006 6.754 -100.055 1.00 94.69 683 VAL A CA 1
ATOM 5321 C C . VAL A 1 683 ? 59.578 6.229 -101.362 1.00 94.69 683 VAL A C 1
ATOM 5323 O O . VAL A 1 683 ? 59.922 5.050 -101.458 1.00 94.69 683 VAL A O 1
ATOM 5326 N N . VAL A 1 684 ? 59.713 7.101 -102.355 1.00 94.75 684 VAL A N 1
ATOM 5327 C CA . VAL A 1 684 ? 60.313 6.805 -103.658 1.00 94.75 684 VAL A CA 1
ATOM 5328 C C . VAL A 1 684 ? 61.663 7.511 -103.754 1.00 94.75 684 VAL A C 1
ATOM 5330 O O . VAL A 1 684 ? 61.736 8.735 -103.725 1.00 94.75 684 VAL A O 1
ATOM 5333 N N . PHE A 1 685 ? 62.734 6.734 -103.888 1.00 92.62 685 PHE A N 1
ATOM 5334 C CA . PHE A 1 685 ? 64.073 7.220 -104.207 1.00 92.62 685 PHE A CA 1
ATOM 5335 C C . PHE A 1 685 ? 64.220 7.304 -105.729 1.00 92.62 685 PHE A C 1
ATOM 5337 O O . PHE A 1 685 ? 64.393 6.275 -106.390 1.00 92.62 685 PHE A O 1
ATOM 5344 N N . ALA A 1 686 ? 64.116 8.511 -106.281 1.00 87.44 686 ALA A N 1
ATOM 5345 C CA . ALA A 1 686 ? 64.221 8.767 -107.714 1.00 87.44 686 ALA A CA 1
ATOM 5346 C C . ALA A 1 686 ? 65.682 8.682 -108.185 1.00 87.44 686 ALA A C 1
ATOM 5348 O O . ALA A 1 686 ? 66.589 9.134 -107.487 1.00 87.44 686 ALA A O 1
ATOM 5349 N N . ALA A 1 687 ? 65.921 8.085 -109.357 1.00 79.50 687 ALA A N 1
ATOM 5350 C CA . ALA A 1 687 ? 67.253 8.076 -109.959 1.00 79.50 687 ALA A CA 1
ATOM 5351 C C . ALA A 1 687 ? 67.696 9.521 -110.262 1.00 79.50 687 ALA A C 1
ATOM 5353 O O . ALA A 1 687 ? 66.837 10.325 -110.620 1.00 79.50 687 ALA A O 1
ATOM 5354 N N . PRO A 1 688 ? 68.990 9.859 -110.126 1.00 69.56 688 PRO A N 1
ATOM 5355 C CA . PRO A 1 688 ? 69.477 11.157 -110.575 1.00 69.56 688 PRO A CA 1
ATOM 5356 C C . PRO A 1 688 ? 69.201 11.289 -112.076 1.00 69.56 688 PRO A C 1
ATOM 5358 O O . PRO A 1 688 ? 69.507 10.363 -112.835 1.00 69.56 688 PRO A O 1
ATOM 5361 N N . ASP A 1 689 ? 68.596 12.403 -112.488 1.00 60.38 689 ASP A N 1
ATOM 5362 C CA . ASP A 1 689 ? 68.407 12.715 -113.903 1.00 60.38 689 ASP A CA 1
ATOM 5363 C C . ASP A 1 689 ? 69.768 12.624 -114.614 1.00 60.38 689 ASP A C 1
ATOM 5365 O O . ASP A 1 689 ? 70.778 13.146 -114.129 1.00 60.38 689 ASP A O 1
ATOM 5369 N N . ALA A 1 690 ? 69.822 11.892 -115.731 1.00 46.44 690 ALA A N 1
ATOM 5370 C CA . ALA A 1 690 ? 71.029 11.828 -116.546 1.00 46.44 690 ALA A CA 1
ATOM 5371 C C . ALA A 1 690 ? 71.368 13.254 -117.017 1.00 46.44 690 ALA A C 1
ATOM 5373 O O . ALA A 1 690 ? 70.461 13.944 -117.482 1.00 46.44 690 ALA A O 1
ATOM 5374 N N . PRO A 1 691 ? 72.627 13.717 -116.904 1.00 46.81 691 PRO A N 1
ATOM 5375 C CA . PRO A 1 691 ? 72.988 15.041 -117.385 1.00 46.81 691 PRO A CA 1
ATOM 5376 C C . PRO A 1 691 ? 72.713 15.120 -118.888 1.00 46.81 691 PRO A C 1
ATOM 5378 O O . PRO A 1 691 ? 73.163 14.251 -119.642 1.00 46.81 691 PRO A O 1
ATOM 5381 N N . ASP A 1 692 ? 71.962 16.146 -119.292 1.00 41.38 692 ASP A N 1
ATOM 5382 C CA . ASP A 1 692 ? 71.731 16.501 -120.689 1.00 41.38 692 ASP A CA 1
ATOM 5383 C C . ASP A 1 692 ? 73.053 16.451 -121.464 1.00 41.38 692 ASP A C 1
ATOM 5385 O O . ASP A 1 692 ? 74.072 17.020 -121.055 1.00 41.38 692 ASP A O 1
ATOM 5389 N N . ALA A 1 693 ? 73.038 15.718 -122.576 1.00 39.66 693 ALA A N 1
ATOM 5390 C CA . ALA A 1 693 ? 74.144 15.678 -123.511 1.00 39.66 693 ALA A CA 1
ATOM 5391 C C . ALA A 1 693 ? 74.426 17.097 -124.022 1.00 39.66 693 ALA A C 1
ATOM 5393 O O . ALA A 1 693 ? 73.531 17.797 -124.489 1.00 39.66 693 ALA A O 1
ATOM 5394 N N . VAL A 1 694 ? 75.691 17.495 -123.928 1.00 43.41 694 VAL A N 1
ATOM 5395 C CA . VAL A 1 694 ? 76.239 18.711 -124.528 1.00 43.41 694 VAL A CA 1
ATOM 5396 C C . VAL A 1 694 ? 76.030 18.652 -126.049 1.00 43.41 694 VAL A C 1
ATOM 5398 O O . VAL A 1 694 ? 76.539 17.740 -126.699 1.00 43.41 694 VAL A O 1
ATOM 5401 N N . GLU A 1 695 ? 75.298 19.617 -126.611 1.00 47.38 695 GLU A N 1
ATOM 5402 C CA . GLU A 1 695 ? 75.431 20.024 -128.016 1.00 47.38 695 GLU A CA 1
ATOM 5403 C C . GLU A 1 695 ? 76.655 20.956 -128.140 1.00 47.38 695 GLU A C 1
ATOM 5405 O O . GLU A 1 695 ? 76.638 22.085 -127.658 1.00 47.38 695 GLU A O 1
ATOM 5410 N N . GLU A 1 696 ? 77.713 20.481 -128.797 1.00 50.09 696 GLU A N 1
ATOM 5411 C CA . GLU A 1 696 ? 78.623 21.276 -129.643 1.00 50.09 696 GLU A CA 1
ATOM 5412 C C . GLU A 1 696 ? 78.374 20.732 -131.072 1.00 50.09 696 GLU A C 1
ATOM 5414 O O . GLU A 1 696 ? 78.207 19.524 -131.228 1.00 50.09 696 GLU A O 1
ATOM 5419 N N . GLU A 1 697 ? 78.250 21.479 -132.173 1.00 45.94 697 GLU A N 1
ATOM 5420 C CA . GLU A 1 697 ? 78.989 22.663 -132.616 1.00 45.94 697 GLU A CA 1
ATOM 5421 C C . GLU A 1 697 ? 78.354 23.180 -133.940 1.00 45.94 697 GLU A C 1
ATOM 5423 O O . GLU A 1 697 ? 77.990 22.366 -134.789 1.00 45.94 697 GLU A O 1
ATOM 5428 N N . GLU A 1 698 ? 78.220 24.502 -134.134 1.00 46.72 698 GLU A N 1
ATOM 5429 C CA . GLU A 1 698 ? 78.808 25.272 -135.263 1.00 46.72 698 GLU A CA 1
ATOM 5430 C C . GLU A 1 698 ? 78.393 26.767 -135.211 1.00 46.72 698 GLU A C 1
ATOM 5432 O O . GLU A 1 698 ? 77.340 27.157 -135.724 1.00 46.72 698 GLU A O 1
ATOM 5437 N N . LEU A 1 699 ? 79.279 27.566 -134.584 1.00 38.06 699 LEU A N 1
ATOM 5438 C CA . LEU A 1 699 ? 79.780 28.938 -134.869 1.00 38.06 699 LEU A CA 1
ATOM 5439 C C . LEU A 1 699 ? 79.947 29.832 -133.634 1.00 38.06 699 LEU A C 1
ATOM 5441 O O . LEU A 1 699 ? 78.931 30.219 -133.016 1.00 38.06 699 LEU A O 1
#

Sequence (699 aa):
MKKLVVAIVLVISLLSNSFVGAAYASPLETVEKAQIQIENAKKTSIKSPFLSSIIDQTVAKLFMAMLYVVPPASKVEESDEKVIKVVRATYEKLTAKQKKLVDITRLVDAENALMALKAAKEDKKIAAKVVELIDQINKESSAKQYKQAVTVALTEYNKLTDKQKALVTNSAKLTIEAADLKAAEQEAAKITPSAIGELVEGDILVNKISALIGEDYTVTLLSTPEGMVVDGKIVQPEIGQSDKSGTVVMLLTRTDGTKVEHSIELTVKAKVNLDKGLSQISLFKDSTSSKIDFTTISNFALKNKETNKIYNVGTTPNNQKNVYQMKDLPTGTYTIEFNAPDVFQVHSIQLGDSYKETIYDPASNPLVITKDKTTYVKIILKSEITLQEIKPLENLTVPYDISYDDFVAALPKQGKIVDSRGQEHTVPLKWDVRPFQFENYTKPGTRTLSSEFFNLPLEVSNSTPAQRLEMTIQVIFPEPEKSNSHISLYKDSTSSMNKIDFTNISNFSLKNKKTNKVYQVGTTPSNQKHVYQMKDIPEGSYTIHFDTSDSMSVSHIELGEAYKETIYNADTNPLVITKGKTAYVKIVVSSEVTLETISPLETLTVPADITYDDFLAQLPKQTTIIDSDGEVHTVAITWDVRPFQFTSYKKPGTVSLTSQFFKLPIEVSNSTPAQRLEVGLQVVFAAPDAPDAVEEEEL

Radius of gyration: 73.86 Å; chains: 1; bounding box: 168×106×208 Å

Secondary structure (DSSP, 8-state):
-HHHHHHHHHHHHHHHS-GGGTTTS-HHHHHHHHHHHHHHHHH---S-HHHHHHHHHHHHHHHHHHHHTSPPGGG--STHHHHHHHHHHHHHHS-HHHHTT---HHHHHHHHHHHHHHHHHHHHHHHHHHHHHHHT--TTS-HHHHHHHHHHHHHHHHHS-HHHHTT-TTHHHHHHHHHHHHHHHHHHHT--HHHH----TT-BHHHHHHHHH-TTEEEEEEE--TTTEETTEEPPPPTTSPPEEEEEEEEEEETTS-EEEEEEEEEE-------EEEEEEEEEESTTSPEEPGGGS--EEEEETTT--EE---B--TT-TTEEEEEEEESEEEEEEE---TTEEEEEEEES-TTS-EE-BTTTBPEEE-TT-EEEEEEEEEESSBEEEEPPPPPEE--TT--HHHHHHHS-SEEEEEETTS-EEEEE------HHHHHTS-SSEEEEEEPPPPPPPTT-BPPSSPPP---EEEEEEPPPPEEEEEEEEEESSS-GGGB--GGGEEEEEEEETTT--EE--EE--TT-TTEEEEEEEESEEEEEEEEE-TT-EEEEEEESSTT--EE-BTTTB-EEEBTTB-EEEEEEEE-SSBEEEEPPPPPEEEETT--HHHHHHHS-SEEEEEETT--EEEEE------HHHHHHS-SSEEEEEEPPPPPPPTT-BPPSSPPP---EEEEEEEPPPPP--------

pLDDT: mean 85.71, std 11.68, range [38.06, 97.06]

Foldseek 3Di:
DVVVVVVVCVVVVLVVPPCPVVVPQALVSLVVNLVVSLVVLVVDDDPDVVSVVVSLVSNLVSLLSLLVSQDALVPQDPVSVVSLVSSVVVLVVRDPVSNVSHDCPRSVSSVVSVVVVVVVVVLLVLLVVLLVLLVPQDLQDALVVNVVSLVVSV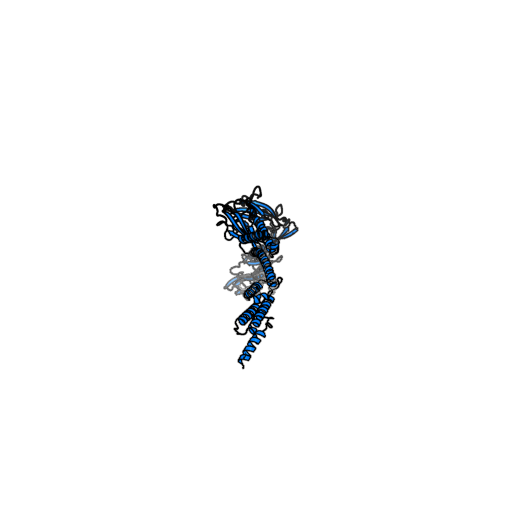VSLVPDDPVSVVSNPCVVSSVVSVVLQVVVVVLLVQDAQVQLPAADFFDQSQVSSCVSSDPQKGKDWPDDPPQQADPSTGHAAEEPDAKDKDKTWMWIAGNVSHIDIHIYIYIHGHPHPLQWFKEKEWEAAAPDDDTDAPVVFDWKWKQFPPPRDIDTDFDQPPVHRRITMGTRHGFHFTAIDGDGPPQKDFPFKWKDDPVDTDTDDNPPHTQGGHHPYYIYIYTHIYGPKAFDFWDADEAAEDALLDDPVVVLVSDDQWGWTAIPVRDIDIWGWAFPDDPVNVVPDDAQDKDKGKTDQIDDDPSYGADVVGDGRIYIHIYGHDHFAFFKEKEFEFEPDPDPVGGDFPVQKAPKWKQAPRNRDIDPAWDQDPVGRRIIMHTRHGFGFIDIDIGGPPQKDFPFKWKDDPPPTDTDDNPPHTFGDDHPDYIYMYTYMYGPKAFDFWDADDAAEDALPDDPVNVQVSDDQWTWTAIPVRDIDIWGWAFDDDPVNVVPDDAQDKDKGKTDAIDDDPSYHADVVGDGRIYIYIYGHDYPDDPPDDDDDDD